Protein AF-0000000067430315 (afdb_homodimer)

Secondary structure (DSSP, 8-state):
--------HHHHHHHHHHHHHSS----------STHHHHHHHH------HHHHHHHHHHHHHHHHHHHHHHHHHHHHHHHHHHHHHHHHHHHHHHHHHHHHS--SS-SS-HHHHHHHHHHHHHHHTTGGGS---HHHHSS-----HHHHHHHHHHHHHHHHHHHHHHHHHHHTTS---STT-TTHHHHHHHHHHHHHHHHHHHHHHTT-SS-BTTTB---HHHHHHHHHHHHHHHHGGGSHHHHHHHT--PPPHHHHHHHHHHHHHHHHHHHHHHHHHHHHHS---/--------HHHHHHHHHHHHHSS----------STHHHHHHHH------HHHHHHHHHHHHHHHHHHHHHHHHHHHHHHHHHHHHHHHHHHHHHHHHHHHHS--SS-SS-HHHHHHHHHHHHHHHTTGGGS---HHHHSS-----HHHHHHHHHHHHHHHHHHHHHHHHHHHTTS---STT-TTHHHHHHHHHHHHHHHHHHHHHHTT-SS-BTTTB---HHHHHHHHHHHHHHHHGGGSHHHHHHHT--PPPHHHHHHHHHHHHHHHHHHHHHHHHHHHHHS---

Sequence (572 aa):
MVHYFRKGPHQKLQVMEGLRSGGGGGVVAFLGDGVNDALAIRVADVEISVDLGTEIAKEAANVILLEKNLDVIAHRVLFINTIKYIKMATSSNFNNVFSVLAWLPYQPIQPLQLLFQNLLYDSSQATIPWDNVDPEYLAAPTTWNARSIARFMIFLGPTYSVFDICTFLINWYPFGIRDQHSTLVPLAQTNWFLEGAITQLFIIQLLQTGKIPIIQSRVSVSIVALTTLVSGIVFAIPYIPKLSAVLGMSRPKPEFYGFLAAMVMGYVILVHIVKVIYQHMFKEWLMVHYFRKGPHQKLQVMEGLRSGGGGGVVAFLGDGVNDALAIRVADVEISVDLGTEIAKEAANVILLEKNLDVIAHRVLFINTIKYIKMATSSNFNNVFSVLAWLPYQPIQPLQLLFQNLLYDSSQATIPWDNVDPEYLAAPTTWNARSIARFMIFLGPTYSVFDICTFLINWYPFGIRDQHSTLVPLAQTNWFLEGAITQLFIIQLLQTGKIPIIQSRVSVSIVALTTLVSGIVFAIPYIPKLSAVLGMSRPKPEFYGFLAAMVMGYVILVHIVKVIYQHMFKEWL

Organism: Laccaria bicolor (strain S238N-H82 / ATCC MYA-4686) (NCBI:txid486041)

Radius of gyration: 28.59 Å; Cα contacts (8 Å, |Δi|>4): 596; chains: 2; bounding box: 51×89×60 Å

Foldseek 3Di:
DQDADQDDLVVVVVVVVVVVPPPDPPPNLHPHDDPVNLVVLVPPPPPPDPVRVVVNVVVSVVNVVVVVVVVLLLVQLLVVLVLVLVLLLVLLVLLVVLQQPPDAQAGQADPVLVVVLSVLLCVLSVCRSVWGDDVVSSPDDDDDDPVVSVVSSVLCSNLLNVVSVVLVVCCCPVVNPRHHPDPCSQQSNLLSSLLSSLLSLVVSQCQRDLDGGPPPDDGDPSSVVSSVVSNVVSLCQCVPVVNVVVRSHHDHDPVSVVVSVVSSVVSSVSSVVSSVVCCVVPVDRD/DQDADQDDLVVVVVVVVVVVPPPDPPPNQHPHDDPVNLVVLVPPPPPQDPVRVVVNVVVSVVNVVSVVVVVLLLVQLLVVLVLVLVLLLVLLVLLVVLQQPPDAQAGQADPVLVVVLSVLLCQLSVCSSVWGDDVVSSPDDDDDDPVVSVVSSVLCSNLLNVVSVVLVVCCCPVVNPRHHPDPCSLQSNLLSSLLSSLLSLVVSQCQRDLDGGPPPDDDDPSSVVSSVVSNVVSLCQCVPVVNVVVRSHHDHDPVSVVVSVVSSVVSSVSSNVSSVVCCVVPVDRD

Structure (mmCIF, N/CA/C/O backbone):
data_AF-0000000067430315-model_v1
#
loop_
_entity.id
_entity.type
_entity.pdbx_description
1 polymer 'Ca-transporting ATPase, truncated'
#
loop_
_atom_site.group_PDB
_atom_site.id
_atom_site.type_symbol
_atom_site.label_atom_id
_atom_site.label_alt_id
_atom_site.label_comp_id
_atom_site.label_asym_id
_atom_site.label_entity_id
_atom_site.label_seq_id
_atom_site.pdbx_PDB_ins_code
_atom_site.Cartn_x
_atom_site.Cartn_y
_atom_site.Cartn_z
_atom_site.occupancy
_atom_site.B_iso_or_equiv
_atom_site.auth_seq_id
_atom_site.auth_comp_id
_atom_site.auth_asym_id
_atom_site.auth_atom_id
_atom_site.pdbx_PDB_model_num
ATOM 1 N N . MET A 1 1 ? 19.438 32.344 10.922 1 23.31 1 MET A N 1
ATOM 2 C CA . MET A 1 1 ? 19.844 31.328 11.898 1 23.31 1 MET A CA 1
ATOM 3 C C . MET A 1 1 ? 18.891 31.281 13.078 1 23.31 1 MET A C 1
ATOM 5 O O . MET A 1 1 ? 18.656 32.312 13.727 1 23.31 1 MET A O 1
ATOM 9 N N . VAL A 1 2 ? 17.797 30.547 12.914 1 27.72 2 VAL A N 1
ATOM 10 C CA . VAL A 1 2 ? 16.797 30.375 13.953 1 27.72 2 VAL A CA 1
ATOM 11 C C . VAL A 1 2 ? 17.406 29.641 15.148 1 27.72 2 VAL A C 1
ATOM 13 O O . VAL A 1 2 ? 18 28.562 14.984 1 27.72 2 VAL A O 1
ATOM 16 N N . HIS A 1 3 ? 17.938 30.406 16.109 1 27.55 3 HIS A N 1
ATOM 17 C CA . HIS A 1 3 ? 18.516 29.828 17.328 1 27.55 3 HIS A CA 1
ATOM 18 C C . HIS A 1 3 ? 17.422 29.391 18.297 1 27.55 3 HIS A C 1
ATOM 20 O O . HIS A 1 3 ? 16.469 30.109 18.531 1 27.55 3 HIS A O 1
ATOM 26 N N . TYR A 1 4 ? 17.203 28.109 18.312 1 32.38 4 TYR A N 1
ATOM 27 C CA . TYR A 1 4 ? 16.281 27.453 19.25 1 32.38 4 TYR A CA 1
ATOM 28 C C . TYR A 1 4 ? 16.797 27.516 20.672 1 32.38 4 TYR A C 1
ATOM 30 O O . TYR A 1 4 ? 17.906 27.047 20.953 1 32.38 4 TYR A O 1
ATOM 38 N N . PHE A 1 5 ? 16.703 28.734 21.312 1 29.69 5 PHE A N 1
ATOM 39 C CA . PHE A 1 5 ? 17.156 28.75 22.703 1 29.69 5 PHE A CA 1
ATOM 40 C C . PHE A 1 5 ? 16.031 28.359 23.656 1 29.69 5 PHE A C 1
ATOM 42 O O . PHE A 1 5 ? 14.906 28.844 23.516 1 29.69 5 PHE A O 1
ATOM 49 N N . ARG A 1 6 ? 16.047 27.25 24.203 1 36.72 6 ARG A N 1
ATOM 50 C CA . ARG A 1 6 ? 15.188 26.797 25.297 1 36.72 6 ARG A CA 1
ATOM 51 C C . ARG A 1 6 ? 15.414 27.625 26.547 1 36.72 6 ARG A C 1
ATOM 53 O O . ARG A 1 6 ? 16.125 27.188 27.469 1 36.72 6 ARG A O 1
ATOM 60 N N . LYS A 1 7 ? 15.828 28.984 26.484 1 38.75 7 LYS A N 1
ATOM 61 C CA . LYS A 1 7 ? 16.172 29.578 27.766 1 38.75 7 LYS A CA 1
ATOM 62 C C . LYS A 1 7 ? 14.93 30.047 28.5 1 38.75 7 LYS A C 1
ATOM 64 O O . LYS A 1 7 ? 13.852 30.172 27.906 1 38.75 7 LYS A O 1
ATOM 69 N N . GLY A 1 8 ? 14.953 30.125 29.938 1 35.97 8 GLY A N 1
ATOM 70 C CA . GLY A 1 8 ? 13.953 30.688 30.844 1 35.97 8 GLY A CA 1
ATOM 71 C C . GLY A 1 8 ? 13.438 32.031 30.391 1 35.97 8 GLY A C 1
ATOM 72 O O . GLY A 1 8 ? 14.016 32.688 29.516 1 35.97 8 GLY A O 1
ATOM 73 N N . PRO A 1 9 ? 12.219 32.438 30.844 1 38.19 9 PRO A N 1
ATOM 74 C CA . PRO A 1 9 ? 11.586 33.656 30.359 1 38.19 9 PRO A CA 1
ATOM 75 C C . PRO A 1 9 ? 12.531 34.875 30.391 1 38.19 9 PRO A C 1
ATOM 77 O O . PRO A 1 9 ? 12.531 35.688 29.469 1 38.19 9 PRO A O 1
ATOM 80 N N . HIS A 1 10 ? 13.219 35.094 31.5 1 37.84 10 HIS A N 1
ATOM 81 C CA . HIS A 1 10 ? 14.078 36.25 31.672 1 37.84 10 HIS A CA 1
ATOM 82 C C . HIS A 1 10 ? 15.227 36.25 30.672 1 37.84 10 HIS A C 1
ATOM 84 O O . HIS A 1 10 ? 15.586 37.281 30.109 1 37.84 10 HIS A O 1
ATOM 90 N N . GLN A 1 11 ? 15.773 35.125 30.547 1 39.59 11 GLN A N 1
ATOM 91 C CA . GLN A 1 11 ? 16.938 35.062 29.672 1 39.59 11 GLN A CA 1
ATOM 92 C C . GLN A 1 11 ? 16.531 35.219 28.219 1 39.59 11 GLN A C 1
ATOM 94 O O . GLN A 1 11 ? 17.297 35.75 27.406 1 39.59 11 GLN A O 1
ATOM 99 N N . LYS A 1 12 ? 15.273 34.844 27.922 1 40.22 12 LYS A N 1
ATOM 100 C CA . LYS A 1 12 ? 14.758 35.031 26.578 1 40.22 12 LYS A CA 1
ATOM 101 C C . LYS A 1 12 ? 14.633 36.5 26.234 1 40.22 12 LYS A C 1
ATOM 103 O O . LYS A 1 12 ? 14.977 36.938 25.125 1 40.22 12 LYS A O 1
ATOM 108 N N . LEU A 1 13 ? 14.219 37.281 27.281 1 38.78 13 LEU A N 1
ATOM 109 C CA . LEU A 1 13 ? 14.102 38.75 27.078 1 38.78 13 LEU A CA 1
ATOM 110 C C . LEU A 1 13 ? 15.469 39.375 26.875 1 38.78 13 LEU A C 1
ATOM 112 O O . LEU A 1 13 ? 15.633 40.25 26.031 1 38.78 13 LEU A O 1
ATOM 116 N N . GLN A 1 14 ? 16.453 38.906 27.656 1 39.5 14 GLN A N 1
ATOM 117 C CA . GLN A 1 14 ? 17.797 39.5 27.516 1 39.5 14 GLN A CA 1
ATOM 118 C C . GLN A 1 14 ? 18.391 39.188 26.141 1 39.5 14 GLN A C 1
ATOM 120 O O . GLN A 1 14 ? 19.047 40.031 25.547 1 39.5 14 GLN A O 1
ATOM 125 N N . VAL A 1 15 ? 18.109 37.969 25.703 1 40.41 15 VAL A N 1
ATOM 126 C CA . VAL A 1 15 ? 18.656 37.625 24.406 1 40.41 15 VAL A CA 1
ATOM 127 C C . VAL A 1 15 ? 17.906 38.375 23.312 1 40.41 15 VAL A C 1
ATOM 129 O O . VAL A 1 15 ? 18.516 38.844 22.328 1 40.41 15 VAL A O 1
ATOM 132 N N . MET A 1 16 ? 16.578 38.562 23.594 1 37.69 16 MET A N 1
ATOM 133 C CA . MET A 1 16 ? 15.828 39.344 22.609 1 37.69 16 MET A CA 1
ATOM 134 C C . MET A 1 16 ? 16.297 40.781 22.625 1 37.69 16 MET A C 1
ATOM 136 O O . MET A 1 16 ? 16.391 41.438 21.562 1 37.69 16 MET A O 1
ATOM 140 N N . GLU A 1 17 ? 16.484 41.25 23.797 1 38.59 17 GLU A N 1
ATOM 141 C CA . GLU A 1 17 ? 16.984 42.625 23.875 1 38.59 17 GLU A CA 1
ATOM 142 C C . GLU A 1 17 ? 18.375 42.75 23.25 1 38.59 17 GLU A C 1
ATOM 144 O O . GLU A 1 17 ? 18.688 43.719 22.609 1 38.59 17 GLU A O 1
ATOM 149 N N . GLY A 1 18 ? 19.172 41.75 23.562 1 38.91 18 GLY A N 1
ATOM 150 C CA . GLY A 1 18 ? 20.5 41.781 22.953 1 38.91 18 GLY A CA 1
ATOM 151 C C . GLY A 1 18 ? 20.469 41.656 21.438 1 38.91 18 GLY A C 1
ATOM 152 O O . GLY A 1 18 ? 21.266 42.281 20.75 1 38.91 18 GLY A O 1
ATOM 153 N N . LEU A 1 19 ? 19.609 40.719 20.969 1 35.88 19 LEU A N 1
ATOM 154 C CA . LEU A 1 19 ? 19.578 40.562 19.516 1 35.88 19 LEU A CA 1
ATOM 155 C C . LEU A 1 19 ? 18.906 41.781 18.875 1 35.88 19 LEU A C 1
ATOM 157 O O . LEU A 1 19 ? 19.234 42.125 17.734 1 35.88 19 LEU A O 1
ATOM 161 N N . ARG A 1 20 ? 17.859 42.281 19.531 1 35.47 20 ARG A N 1
ATOM 162 C CA . ARG A 1 20 ? 17.297 43.531 18.984 1 35.47 20 ARG A CA 1
ATOM 163 C C . ARG A 1 20 ? 18.328 44.625 18.953 1 35.47 20 ARG A C 1
ATOM 165 O O . ARG A 1 20 ? 18.312 45.469 18.047 1 35.47 20 ARG A O 1
ATOM 172 N N . SER A 1 21 ? 19.109 44.719 20.016 1 36.12 21 SER A N 1
ATOM 173 C CA . SER A 1 21 ? 20.094 45.781 19.953 1 36.12 21 SER A CA 1
ATOM 174 C C . SER A 1 21 ? 21.109 45.531 18.844 1 36.12 21 SER A C 1
ATOM 176 O O . SER A 1 21 ? 21.812 46.438 18.422 1 36.12 21 SER A O 1
ATOM 178 N N . GLY A 1 22 ? 21.547 44.25 18.609 1 33.81 22 GLY A N 1
ATOM 179 C CA . GLY A 1 22 ? 22.484 44.125 17.516 1 33.81 22 GLY A CA 1
ATOM 180 C C . GLY A 1 22 ? 21.828 44.25 16.156 1 33.81 22 GLY A C 1
ATOM 181 O O . GLY A 1 22 ? 20.641 43.969 16 1 33.81 22 GLY A O 1
ATOM 182 N N . GLY A 1 23 ? 22.141 45.281 15.227 1 32.44 23 GLY A N 1
ATOM 183 C CA . GLY A 1 23 ? 21.75 45.75 13.914 1 32.44 23 GLY A CA 1
ATOM 184 C C . GLY A 1 23 ? 21.234 44.656 13.016 1 32.44 23 GLY A C 1
ATOM 185 O O . GLY A 1 23 ? 20.891 44.906 11.859 1 32.44 23 GLY A O 1
ATOM 186 N N . GLY A 1 24 ? 21.766 43.375 13.125 1 31.42 24 GLY A N 1
ATOM 187 C CA . GLY A 1 24 ? 21.469 42.469 12.047 1 31.42 24 GLY A CA 1
ATOM 188 C C . GLY A 1 24 ? 20.062 41.875 12.125 1 31.42 24 GLY A C 1
ATOM 189 O O . GLY A 1 24 ? 19.516 41.719 13.219 1 31.42 24 GLY A O 1
ATOM 190 N N . GLY A 1 25 ? 19 42.312 11.336 1 31.09 25 GLY A N 1
ATOM 191 C CA . GLY A 1 25 ? 17.609 41.969 11.07 1 31.09 25 GLY A CA 1
ATOM 192 C C . GLY A 1 25 ? 17.297 40.5 11.219 1 31.09 25 GLY A C 1
ATOM 193 O O . GLY A 1 25 ? 16.422 39.969 10.539 1 31.09 25 GLY A O 1
ATOM 194 N N . GLY A 1 26 ? 18.219 39.719 11.805 1 29.25 26 GLY A N 1
ATOM 195 C CA . GLY A 1 26 ? 17.875 38.312 11.844 1 29.25 26 GLY A CA 1
ATOM 196 C C . GLY A 1 26 ? 16.734 38 12.781 1 29.25 26 GLY A C 1
ATOM 197 O O . GLY A 1 26 ? 16.594 38.625 13.836 1 29.25 26 GLY A O 1
ATOM 198 N N . VAL A 1 27 ? 15.477 37.875 12.289 1 30.17 27 VAL A N 1
ATOM 199 C CA . VAL A 1 27 ? 14.273 37.5 13.023 1 30.17 27 VAL A CA 1
ATOM 200 C C . VAL A 1 27 ? 14.516 36.188 13.781 1 30.17 27 VAL A C 1
ATOM 202 O O . VAL A 1 27 ? 14.969 35.188 13.195 1 30.17 27 VAL A O 1
ATOM 205 N N . VAL A 1 28 ? 15.031 36.281 14.977 1 29.61 28 VAL A N 1
ATOM 206 C CA . VAL A 1 28 ? 15.211 35.094 15.844 1 29.61 28 VAL A CA 1
ATOM 207 C C . VAL A 1 28 ? 13.844 34.594 16.297 1 29.61 28 VAL A C 1
ATOM 209 O O . VAL A 1 28 ? 13.047 35.344 16.859 1 29.61 28 VAL A O 1
ATOM 212 N N . ALA A 1 29 ? 13.188 33.75 15.508 1 29.66 29 ALA A N 1
ATOM 213 C CA . ALA A 1 29 ? 11.93 33.125 15.906 1 29.66 29 ALA A CA 1
ATOM 214 C C . ALA A 1 29 ? 12.133 32.188 17.078 1 29.66 29 ALA A C 1
ATOM 216 O O . ALA A 1 29 ? 13.055 31.359 17.078 1 29.66 29 ALA A O 1
ATOM 217 N N . PHE A 1 30 ? 12.086 32.656 18.281 1 27.81 30 PHE A N 1
ATOM 218 C CA . PHE A 1 30 ? 12.094 31.812 19.469 1 27.81 30 PHE A CA 1
ATOM 219 C C . PHE A 1 30 ? 10.789 31.031 19.594 1 27.81 30 PHE A C 1
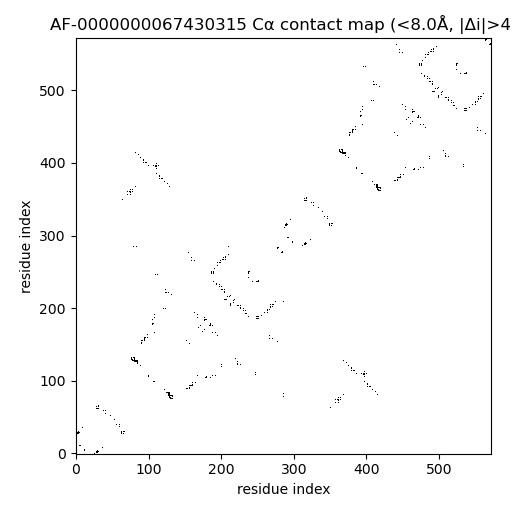ATOM 221 O O . PHE A 1 30 ? 9.703 31.594 19.469 1 27.81 30 PHE A O 1
ATOM 228 N N . LEU A 1 31 ? 10.766 29.875 19.109 1 30.19 31 LEU A N 1
ATOM 229 C CA . LEU A 1 31 ? 9.633 28.984 19.328 1 30.19 31 LEU A CA 1
ATOM 230 C C . LEU A 1 31 ? 9.578 28.516 20.766 1 30.19 31 LEU A C 1
ATOM 232 O O . LEU A 1 31 ? 10.438 27.75 21.203 1 30.19 31 LEU A O 1
ATOM 236 N N . GLY A 1 32 ? 9.461 29.484 21.766 1 28.77 32 GLY A N 1
ATOM 237 C CA . GLY A 1 32 ? 9.234 29.031 23.125 1 28.77 32 GLY A CA 1
ATOM 238 C C . GLY A 1 32 ? 8.031 28.094 23.25 1 28.77 32 GLY A C 1
ATOM 239 O O . GLY A 1 32 ? 7.234 27.984 22.312 1 28.77 32 GLY A O 1
ATOM 240 N N . ASP A 1 33 ? 8.039 27.266 24.297 1 30.52 33 ASP A N 1
ATOM 241 C CA . ASP A 1 33 ? 6.945 26.359 24.641 1 30.52 33 ASP A CA 1
ATOM 242 C C . ASP A 1 33 ? 5.594 27.062 24.531 1 30.52 33 ASP A C 1
ATOM 244 O O . ASP A 1 33 ? 5.535 28.281 24.406 1 30.52 33 ASP A O 1
ATOM 248 N N . GLY A 1 34 ? 4.512 26.469 25.109 1 26.88 34 GLY A N 1
ATOM 249 C CA . GLY A 1 34 ? 3.066 26.641 25.109 1 26.88 34 GLY A CA 1
ATOM 250 C C . GLY A 1 34 ? 2.635 28.062 25.391 1 26.88 34 GLY A C 1
ATOM 251 O O . GLY A 1 34 ? 3.475 28.953 25.578 1 26.88 34 GLY A O 1
ATOM 252 N N . VAL A 1 35 ? 1.316 28.297 25.594 1 31.64 35 VAL A N 1
ATOM 253 C CA . VAL A 1 35 ? 0.337 29.297 26.016 1 31.64 35 VAL A CA 1
ATOM 254 C C . VAL A 1 35 ? 0.89 30.109 27.172 1 31.64 35 VAL A C 1
ATOM 256 O O . VAL A 1 35 ? 0.49 31.25 27.375 1 31.64 35 VAL A O 1
ATOM 259 N N . ASN A 1 36 ? 1.741 29.453 27.938 1 30.14 36 ASN A N 1
ATOM 260 C CA . ASN A 1 36 ? 2.062 30.094 29.219 1 30.14 36 ASN A CA 1
ATOM 261 C C . ASN A 1 36 ? 2.936 31.328 29.016 1 30.14 36 ASN A C 1
ATOM 263 O O . ASN A 1 36 ? 2.934 32.25 29.844 1 30.14 36 ASN A O 1
ATOM 267 N N . ASP A 1 37 ? 3.672 31.25 27.984 1 31.33 37 ASP A N 1
ATOM 268 C CA . ASP A 1 37 ? 4.582 32.406 27.938 1 31.33 37 ASP A CA 1
ATOM 269 C C . ASP A 1 37 ? 3.863 33.656 27.469 1 31.33 37 ASP A C 1
ATOM 271 O O . ASP A 1 37 ? 4.18 34.75 27.922 1 31.33 37 ASP A O 1
ATOM 275 N N . ALA A 1 38 ? 2.924 33.469 26.562 1 32.38 38 ALA A N 1
ATOM 276 C CA . ALA A 1 38 ? 2.191 34.656 26.156 1 32.38 38 ALA A CA 1
ATOM 277 C C . ALA A 1 38 ? 1.343 35.219 27.297 1 32.38 38 ALA A C 1
ATOM 279 O O . ALA A 1 38 ? 1.209 36.438 27.453 1 32.38 38 ALA A O 1
ATOM 280 N N . LEU A 1 39 ? 0.694 34.219 28.078 1 31.09 39 LEU A N 1
ATOM 281 C CA . LEU A 1 39 ? -0.048 34.688 29.25 1 31.09 39 LEU A CA 1
ATOM 282 C C . LEU A 1 39 ? 0.887 35.344 30.266 1 31.09 39 LEU A C 1
ATOM 284 O O . LEU A 1 39 ? 0.485 36.25 31 1 31.09 39 LEU A O 1
ATOM 288 N N . ALA A 1 40 ? 2.084 34.781 30.312 1 30.98 40 ALA A N 1
ATOM 289 C CA . ALA A 1 40 ? 2.998 35.406 31.266 1 30.98 40 ALA A CA 1
ATOM 290 C C . ALA A 1 40 ? 3.23 36.875 30.938 1 30.98 40 ALA A C 1
ATOM 292 O O . ALA A 1 40 ? 3.467 37.688 31.828 1 30.98 40 ALA A O 1
ATOM 293 N N . ILE A 1 41 ? 3.119 37.156 29.672 1 31.69 41 ILE A N 1
ATOM 294 C CA . ILE A 1 41 ? 3.271 38.562 29.359 1 31.69 41 ILE A CA 1
ATOM 295 C C . ILE A 1 41 ? 2.002 39.344 29.766 1 31.69 41 ILE A C 1
ATOM 297 O O . ILE A 1 41 ? 2.029 40.562 29.953 1 31.69 41 ILE A O 1
ATOM 301 N N . ARG A 1 42 ? 0.827 38.562 29.844 1 30.67 42 ARG A N 1
ATOM 302 C CA . ARG A 1 42 ? -0.336 39.312 30.297 1 30.67 42 ARG A CA 1
ATOM 303 C C . ARG A 1 42 ? -0.066 39.969 31.656 1 30.67 42 ARG A C 1
ATOM 305 O O . ARG A 1 42 ? -0.451 41.125 31.875 1 30.67 42 ARG A O 1
ATOM 312 N N . VAL A 1 43 ? 0.051 39.031 32.719 1 30.3 43 VAL A N 1
ATOM 313 C CA . VAL A 1 43 ? -0.158 39.5 34.062 1 30.3 43 VAL A CA 1
ATOM 314 C C . VAL A 1 43 ? 0.989 40.406 34.5 1 30.3 43 VAL A C 1
ATOM 316 O O . VAL A 1 43 ? 1.026 40.875 35.625 1 30.3 43 VAL A O 1
ATOM 319 N N . ALA A 1 44 ? 2.135 40.375 33.938 1 27.7 44 ALA A N 1
ATOM 320 C CA . ALA A 1 44 ? 2.969 41.344 34.688 1 27.7 44 ALA A CA 1
ATOM 321 C C . ALA A 1 44 ? 2.34 42.719 34.688 1 27.7 44 ALA A C 1
ATOM 323 O O . ALA A 1 44 ? 1.943 43.25 33.656 1 27.7 44 ALA A O 1
ATOM 324 N N . ASP A 1 45 ? 1.501 43.094 35.688 1 29.88 45 ASP A N 1
ATOM 325 C CA . ASP A 1 45 ? 1.062 44.375 36.219 1 29.88 45 ASP A CA 1
ATOM 326 C C . ASP A 1 45 ? 2.07 45.469 35.875 1 29.88 45 ASP A C 1
ATOM 328 O O . ASP A 1 45 ? 2.119 46.5 36.562 1 29.88 45 ASP A O 1
ATOM 332 N N . VAL A 1 46 ? 3.219 45.25 35.25 1 29.09 46 VAL A N 1
ATOM 333 C CA . VAL A 1 46 ? 4.094 46.438 35.156 1 29.09 46 VAL A CA 1
ATOM 334 C C . VAL A 1 46 ? 3.312 47.625 34.656 1 29.09 46 VAL A C 1
ATOM 336 O O . VAL A 1 46 ? 2.484 47.5 33.75 1 29.09 46 VAL A O 1
ATOM 339 N N . GLU A 1 47 ? 3.018 48.594 35.531 1 28.94 47 GLU A N 1
ATOM 340 C CA . GLU A 1 47 ? 2.771 50 35.125 1 28.94 47 GLU A CA 1
ATOM 341 C C . GLU A 1 47 ? 3.396 50.312 33.781 1 28.94 47 GLU A C 1
ATOM 343 O O . GLU A 1 47 ? 4.543 50.75 33.688 1 28.94 47 GLU A O 1
ATOM 348 N N . ILE A 1 48 ? 3.363 49.344 32.875 1 32.94 48 ILE A N 1
ATOM 349 C CA . ILE A 1 48 ? 4.004 49.562 31.594 1 32.94 48 ILE A CA 1
ATOM 350 C C . ILE A 1 48 ? 3.369 50.75 30.891 1 32.94 48 ILE A C 1
ATOM 352 O O . ILE A 1 48 ? 2.143 50.875 30.828 1 32.94 48 ILE A O 1
ATOM 356 N N . SER A 1 49 ? 4.113 51.75 30.953 1 36.62 49 SER A N 1
ATOM 357 C CA . SER A 1 49 ? 3.73 52.906 30.141 1 36.62 49 SER A CA 1
ATOM 358 C C . SER A 1 49 ? 3.119 52.469 28.812 1 36.62 49 SER A C 1
ATOM 360 O O . SER A 1 49 ? 3.35 51.344 28.359 1 36.62 49 SER A O 1
ATOM 362 N N . VAL A 1 50 ? 2.068 53.031 28.469 1 40.16 50 VAL A N 1
ATOM 363 C CA . VAL A 1 50 ? 1.32 52.875 27.234 1 40.16 50 VAL A CA 1
ATOM 364 C C . VAL A 1 50 ? 2.264 52.406 26.125 1 40.16 50 VAL A C 1
ATOM 366 O O . VAL A 1 50 ? 1.934 51.531 25.344 1 40.16 50 VAL A O 1
ATOM 369 N N . ASP A 1 51 ? 3.461 52.969 26.219 1 43.91 51 ASP A N 1
ATOM 370 C CA . ASP A 1 51 ? 4.406 52.688 25.141 1 43.91 51 ASP A CA 1
ATOM 371 C C . ASP A 1 51 ? 4.949 51.25 25.266 1 43.91 51 ASP A C 1
ATOM 373 O O . ASP A 1 51 ? 5.07 50.531 24.266 1 43.91 51 ASP A O 1
ATOM 377 N N . LEU A 1 52 ? 5.223 50.906 26.469 1 47.31 52 LEU A N 1
ATOM 378 C CA . LEU A 1 52 ? 5.797 49.594 26.672 1 47.31 52 LEU A CA 1
ATOM 379 C C . LEU A 1 52 ? 4.746 48.5 26.469 1 47.31 52 LEU A C 1
ATOM 381 O O . LEU A 1 52 ? 5.059 47.438 25.953 1 47.31 52 LEU A O 1
ATOM 385 N N . GLY A 1 53 ? 3.619 48.812 26.875 1 48.22 53 GLY A N 1
ATOM 386 C CA . GLY A 1 53 ? 2.52 47.906 26.656 1 48.22 53 GLY A CA 1
ATOM 387 C C . GLY A 1 53 ? 2.291 47.594 25.188 1 48.22 53 GLY A C 1
ATOM 388 O O . GLY A 1 53 ? 2.082 46.438 24.812 1 48.22 53 GLY A O 1
ATOM 389 N N . THR A 1 54 ? 2.387 48.688 24.375 1 51.53 54 THR A N 1
ATOM 390 C CA . THR A 1 54 ? 2.221 48.531 22.922 1 51.53 54 THR A CA 1
ATOM 391 C C . THR A 1 54 ? 3.346 47.688 22.344 1 51.53 54 THR A C 1
ATOM 393 O O . THR A 1 54 ? 3.107 46.844 21.469 1 51.53 54 THR A O 1
ATOM 396 N N . GLU A 1 55 ? 4.539 47.875 22.828 1 50.81 55 GLU A N 1
ATOM 397 C CA . GLU A 1 55 ? 5.688 47.125 22.328 1 50.81 55 GLU A CA 1
ATOM 398 C C . GLU A 1 55 ? 5.594 45.625 22.719 1 50.81 55 GLU A C 1
ATOM 400 O O . GLU A 1 55 ? 5.914 44.75 21.922 1 50.81 55 GLU A O 1
ATOM 405 N N . ILE A 1 56 ? 5.18 45.438 23.891 1 52.09 56 ILE A N 1
ATOM 406 C CA . ILE A 1 56 ? 5.035 44.062 24.359 1 52.09 56 ILE A CA 1
ATOM 407 C C . ILE A 1 56 ? 3.924 43.344 23.578 1 52.09 56 ILE A C 1
ATOM 409 O O . ILE A 1 56 ? 4.062 42.188 23.203 1 52.09 56 ILE A O 1
ATOM 413 N N . ALA A 1 57 ? 2.904 44.031 23.375 1 53.41 57 ALA A N 1
ATOM 414 C CA . ALA A 1 57 ? 1.799 43.5 22.594 1 53.41 57 ALA A CA 1
ATOM 415 C C . ALA A 1 57 ? 2.24 43.188 21.172 1 53.41 57 ALA A C 1
ATOM 417 O O . ALA A 1 57 ? 1.858 42.156 20.609 1 53.41 57 ALA A O 1
ATOM 418 N N . LYS A 1 58 ? 2.963 44.062 20.672 1 53.5 58 LYS A N 1
ATOM 419 C CA . LYS A 1 58 ? 3.49 43.875 19.312 1 53.5 58 LYS A CA 1
ATOM 420 C C . LYS A 1 58 ? 4.402 42.656 19.266 1 53.5 58 LYS A C 1
ATOM 422 O O . LYS A 1 58 ? 4.336 41.844 18.328 1 53.5 58 LYS A O 1
ATOM 427 N N . GLU A 1 59 ? 5.203 42.5 20.25 1 52.28 59 GLU A N 1
ATOM 428 C CA . GLU A 1 59 ? 6.113 41.344 20.281 1 52.28 59 GLU A CA 1
ATOM 429 C C . GLU A 1 59 ? 5.348 40.031 20.484 1 52.28 59 GLU A C 1
ATOM 431 O O . GLU A 1 59 ? 5.688 39.031 19.875 1 52.28 59 GLU A O 1
ATOM 436 N N . ALA A 1 60 ? 4.438 40.156 21.375 1 52.72 60 ALA A N 1
ATOM 437 C CA . ALA A 1 60 ? 3.59 39 21.594 1 52.72 60 ALA A CA 1
ATOM 438 C C . ALA A 1 60 ? 2.861 38.594 20.297 1 52.72 60 ALA A C 1
ATOM 440 O O . ALA A 1 60 ? 2.76 37.438 19.969 1 52.72 60 ALA A O 1
ATOM 441 N N . ALA A 1 61 ? 2.367 39.594 19.594 1 55.56 61 ALA A N 1
ATOM 442 C CA . ALA A 1 61 ? 1.689 39.375 18.312 1 55.56 61 ALA A CA 1
ATOM 443 C C . ALA A 1 61 ? 2.631 38.75 17.297 1 55.56 61 ALA A C 1
ATOM 445 O O . ALA A 1 61 ? 2.232 37.844 16.547 1 55.56 61 ALA A O 1
ATOM 446 N N . ASN A 1 62 ? 3.855 39.156 17.297 1 52.47 62 ASN A N 1
ATOM 447 C CA . ASN A 1 62 ? 4.844 38.625 16.375 1 52.47 62 ASN A CA 1
ATOM 448 C C . ASN A 1 62 ? 5.152 37.156 16.672 1 52.47 62 ASN A C 1
ATOM 450 O O . ASN A 1 62 ? 5.324 36.375 15.75 1 52.47 62 ASN A O 1
ATOM 454 N N . VAL A 1 63 ? 5.27 36.875 17.938 1 52.38 63 VAL A N 1
ATOM 455 C CA . VAL A 1 63 ? 5.543 35.5 18.328 1 52.38 63 VAL A CA 1
ATOM 456 C C . VAL A 1 63 ? 4.375 34.625 17.906 1 52.38 63 VAL A C 1
ATOM 458 O O . VAL A 1 63 ? 4.586 33.5 17.391 1 52.38 63 VAL A O 1
ATOM 461 N N . ILE A 1 64 ? 3.238 35.094 18.172 1 54.5 64 ILE A N 1
ATOM 462 C CA . ILE A 1 64 ? 2.035 34.344 17.828 1 54.5 64 ILE A CA 1
ATOM 463 C C . ILE A 1 64 ? 1.976 34.156 16.312 1 54.5 64 ILE A C 1
ATOM 465 O O . ILE A 1 64 ? 1.642 33.062 15.844 1 54.5 64 ILE A O 1
ATOM 469 N N . LEU A 1 65 ? 2.342 35.156 15.617 1 52.81 65 LEU A N 1
ATOM 470 C CA . LEU A 1 65 ? 2.346 35.062 14.164 1 52.81 65 LEU A CA 1
ATOM 471 C C . LEU A 1 65 ? 3.377 34.062 13.68 1 52.81 65 LEU A C 1
ATOM 473 O O . LEU A 1 65 ? 3.131 33.312 12.727 1 52.81 65 LEU A O 1
ATOM 477 N N . LEU A 1 66 ? 4.465 34.031 14.391 1 50.31 66 LEU A N 1
ATOM 478 C CA . LEU A 1 66 ? 5.52 33.094 14.039 1 50.31 66 LEU A CA 1
ATOM 479 C C . LEU A 1 66 ? 5.066 31.656 14.297 1 50.31 66 LEU A C 1
ATOM 481 O O . LEU A 1 66 ? 5.324 30.766 13.477 1 50.31 66 LEU A O 1
ATOM 485 N N . GLU A 1 67 ? 4.539 31.562 15.461 1 57.38 67 GLU A N 1
ATOM 486 C CA . GLU A 1 67 ? 4.043 30.219 15.781 1 57.38 67 GLU A CA 1
ATOM 487 C C . GLU A 1 67 ? 2.986 29.766 14.773 1 57.38 67 GLU A C 1
ATOM 489 O O . GLU A 1 67 ? 2.953 28.594 14.383 1 57.38 67 GLU A O 1
ATOM 494 N N . LYS A 1 68 ? 2.184 30.703 14.422 1 59.59 68 LYS A N 1
ATOM 495 C CA . LYS A 1 68 ? 1.186 30.406 13.406 1 59.59 68 LYS A CA 1
ATOM 496 C C . LYS A 1 68 ? 1.846 29.953 12.102 1 59.59 68 LYS A C 1
ATOM 498 O O . LYS A 1 68 ? 1.42 28.969 11.492 1 59.59 68 LYS A O 1
ATOM 503 N N . ASN A 1 69 ? 2.838 30.719 11.805 1 61.59 69 ASN A N 1
ATOM 504 C CA . ASN A 1 69 ? 3.535 30.406 10.562 1 61.59 69 ASN A CA 1
ATOM 505 C C . ASN A 1 69 ? 4.191 29.016 10.625 1 61.59 69 ASN A C 1
ATOM 507 O O . ASN A 1 69 ? 4.176 28.281 9.641 1 61.59 69 ASN A O 1
ATOM 511 N N . LEU A 1 70 ? 4.633 28.656 11.836 1 62.94 70 LEU A N 1
ATOM 512 C CA . LEU A 1 70 ? 5.293 27.359 11.984 1 62.94 70 LEU A CA 1
ATOM 513 C C . LEU A 1 70 ? 4.289 26.219 11.875 1 62.94 70 LEU A C 1
ATOM 515 O O . LEU A 1 70 ? 4.594 25.172 11.289 1 62.94 70 LEU A O 1
ATOM 519 N N . ASP A 1 71 ? 3.18 26.484 12.398 1 68.69 71 ASP A N 1
ATOM 520 C CA . ASP A 1 71 ? 2.146 25.453 12.359 1 68.69 71 ASP A CA 1
ATOM 521 C C . ASP A 1 71 ? 1.63 25.25 10.93 1 68.69 71 ASP A C 1
ATOM 523 O O . ASP A 1 71 ? 1.349 24.125 10.523 1 68.69 71 ASP A O 1
ATOM 527 N N . VAL A 1 72 ? 1.612 26.375 10.258 1 71.62 72 VAL A N 1
ATOM 528 C CA . VAL A 1 72 ? 1.163 26.312 8.867 1 71.62 72 VAL A CA 1
ATOM 529 C C . VAL A 1 72 ? 2.197 25.562 8.023 1 71.62 72 VAL A C 1
ATOM 531 O O . VAL A 1 72 ? 1.843 24.734 7.184 1 71.62 72 VAL A O 1
ATOM 534 N N . ILE A 1 73 ? 3.396 25.859 8.352 1 74.81 73 ILE A N 1
ATOM 535 C CA . ILE A 1 73 ? 4.473 25.219 7.605 1 74.81 73 ILE A CA 1
ATOM 536 C C . ILE A 1 73 ? 4.496 23.719 7.922 1 74.81 73 ILE A C 1
ATOM 538 O O . ILE A 1 73 ? 4.652 22.891 7.023 1 74.81 73 ILE A O 1
ATOM 542 N N . ALA A 1 74 ? 4.309 23.391 9.188 1 76.69 74 ALA A N 1
ATOM 543 C CA . ALA A 1 74 ? 4.293 21.984 9.594 1 76.69 74 ALA A CA 1
ATOM 544 C C . ALA A 1 74 ? 3.152 21.234 8.906 1 76.69 74 ALA A C 1
ATOM 546 O O . ALA A 1 74 ? 3.318 20.094 8.5 1 76.69 74 ALA A O 1
ATOM 547 N N . HIS A 1 75 ? 2.084 21.891 8.836 1 79 75 HIS A N 1
ATOM 548 C CA . HIS A 1 75 ? 0.934 21.297 8.164 1 79 75 HIS A CA 1
ATOM 549 C C . HIS A 1 75 ? 1.223 21.062 6.684 1 79 75 HIS A C 1
ATOM 551 O O . HIS A 1 75 ? 0.907 20 6.148 1 79 75 HIS A O 1
ATOM 557 N N . ARG A 1 76 ? 1.835 22.047 6.098 1 79.25 76 ARG A N 1
ATOM 558 C CA . ARG A 1 76 ? 2.121 21.953 4.672 1 79.25 76 ARG A CA 1
ATOM 559 C C . ARG A 1 76 ? 3.15 20.859 4.391 1 79.25 76 ARG A C 1
ATOM 561 O O . ARG A 1 76 ? 3.031 20.125 3.414 1 79.25 76 ARG A O 1
ATOM 568 N N . VAL A 1 77 ? 4.094 20.797 5.25 1 81.94 77 VAL A N 1
ATOM 569 C CA . VAL A 1 77 ? 5.129 19.781 5.102 1 81.94 77 VAL A CA 1
ATOM 570 C C . VAL A 1 77 ? 4.508 18.391 5.207 1 81.94 77 VAL A C 1
ATOM 572 O O . VAL A 1 77 ? 4.746 17.531 4.359 1 81.94 77 VAL A O 1
ATOM 575 N N . LEU A 1 78 ? 3.68 18.25 6.176 1 84.06 78 LEU A N 1
ATOM 576 C CA . LEU A 1 78 ? 3.02 16.969 6.375 1 84.06 78 LEU A CA 1
ATOM 577 C C . LEU A 1 78 ? 2.062 16.656 5.227 1 84.06 78 LEU A C 1
ATOM 579 O O . LEU A 1 78 ? 1.981 15.523 4.766 1 84.06 78 LEU A O 1
ATOM 583 N N . PHE A 1 79 ? 1.497 17.688 4.836 1 84.81 79 PHE A N 1
ATOM 584 C CA . PHE A 1 79 ? 0.53 17.516 3.758 1 84.81 79 PHE A CA 1
ATOM 585 C C . PHE A 1 79 ? 1.22 17.078 2.475 1 84.81 79 PHE A C 1
ATOM 587 O O . PHE A 1 79 ? 0.824 16.078 1.862 1 84.81 79 PHE A O 1
ATOM 594 N N . ILE A 1 80 ? 2.223 17.703 2.1 1 83.19 80 ILE A N 1
ATOM 595 C CA . ILE A 1 80 ? 2.947 17.422 0.867 1 83.19 80 ILE A CA 1
ATOM 596 C C . ILE A 1 80 ? 3.562 16.031 0.94 1 83.19 80 ILE A C 1
ATOM 598 O O . ILE A 1 80 ? 3.473 15.25 -0.015 1 83.19 80 ILE A O 1
ATOM 602 N N . ASN A 1 81 ? 4.066 15.719 2.076 1 85.62 81 ASN A N 1
ATOM 603 C CA . ASN A 1 81 ? 4.699 14.414 2.248 1 85.62 81 ASN A CA 1
ATOM 604 C C . ASN A 1 81 ? 3.67 13.281 2.252 1 85.62 81 ASN A C 1
ATOM 606 O O . ASN A 1 81 ? 3.959 12.172 1.807 1 85.62 81 ASN A O 1
ATOM 610 N N . THR A 1 82 ? 2.521 13.57 2.734 1 87.44 82 THR A N 1
ATOM 611 C CA . THR A 1 82 ? 1.448 12.586 2.705 1 87.44 82 THR A CA 1
ATOM 612 C C . THR A 1 82 ? 1.003 12.312 1.271 1 87.44 82 THR A C 1
ATOM 614 O O . THR A 1 82 ? 0.789 11.156 0.89 1 87.44 82 THR A O 1
ATOM 617 N N . ILE A 1 83 ? 0.959 13.328 0.528 1 85.69 83 ILE A N 1
ATOM 618 C CA . ILE A 1 83 ? 0.593 13.172 -0.876 1 85.69 83 ILE A CA 1
ATOM 619 C C . ILE A 1 83 ? 1.661 12.359 -1.602 1 85.69 83 ILE A C 1
ATOM 621 O O . ILE A 1 83 ? 1.341 11.461 -2.391 1 85.69 83 ILE A O 1
ATOM 625 N N . LYS A 1 84 ? 2.869 12.68 -1.285 1 84.5 84 LYS A N 1
ATOM 626 C CA . LYS A 1 84 ? 3.979 11.922 -1.855 1 84.5 84 LYS A CA 1
ATOM 627 C C . LYS A 1 84 ? 3.863 10.438 -1.516 1 84.5 84 LYS A C 1
ATOM 629 O O . LYS A 1 84 ? 4.066 9.586 -2.379 1 84.5 84 LYS A O 1
ATOM 634 N N . TYR A 1 85 ? 3.547 10.234 -0.339 1 87.25 85 TYR A N 1
ATOM 635 C CA . TYR A 1 85 ? 3.396 8.859 0.127 1 87.25 85 TYR A CA 1
ATOM 636 C C . TYR A 1 85 ? 2.285 8.148 -0.631 1 87.25 85 TYR A C 1
ATOM 638 O O . TYR A 1 85 ? 2.473 7.027 -1.111 1 87.25 85 TYR A O 1
ATOM 646 N N . ILE A 1 86 ? 1.182 8.758 -0.743 1 87.31 86 ILE A N 1
ATOM 647 C CA . ILE A 1 86 ? 0.023 8.164 -1.4 1 87.31 86 ILE A CA 1
ATOM 648 C C . ILE A 1 86 ? 0.331 7.934 -2.879 1 87.31 86 ILE A C 1
ATOM 650 O O . ILE A 1 86 ? 0.033 6.867 -3.422 1 87.31 86 ILE A O 1
ATOM 654 N N . LYS A 1 87 ? 0.916 8.891 -3.486 1 83.94 87 LYS A N 1
ATOM 655 C CA . LYS A 1 87 ? 1.283 8.766 -4.895 1 83.94 87 LYS A CA 1
ATOM 656 C C . LYS A 1 87 ? 2.236 7.598 -5.117 1 83.94 87 LYS A C 1
ATOM 658 O O . LYS A 1 87 ? 2.07 6.824 -6.062 1 83.94 87 LYS A O 1
ATOM 663 N N . MET A 1 88 ? 3.133 7.488 -4.266 1 84.25 88 MET A N 1
ATOM 664 C CA . MET A 1 88 ? 4.125 6.426 -4.41 1 84.25 88 MET A CA 1
ATOM 665 C C . MET A 1 88 ? 3.498 5.059 -4.164 1 84.25 88 MET A C 1
ATOM 667 O O . MET A 1 88 ? 3.74 4.117 -4.918 1 84.25 88 MET A O 1
ATOM 671 N N . ALA A 1 89 ? 2.723 4.992 -3.129 1 83.38 89 ALA A N 1
ATOM 672 C CA . ALA A 1 89 ? 2.076 3.729 -2.789 1 83.38 89 ALA A CA 1
ATOM 673 C C . ALA A 1 89 ? 1.138 3.275 -3.904 1 83.38 89 ALA A C 1
ATOM 675 O O . ALA A 1 89 ? 1.178 2.115 -4.324 1 83.38 89 ALA A O 1
ATOM 676 N N . THR A 1 90 ? 0.353 4.164 -4.398 1 83.62 90 THR A N 1
ATOM 677 C CA . THR A 1 90 ? -0.622 3.822 -5.43 1 83.62 90 THR A CA 1
ATOM 678 C C . THR A 1 90 ? 0.071 3.549 -6.762 1 83.62 90 THR A C 1
ATOM 680 O O . THR A 1 90 ? -0.306 2.625 -7.484 1 83.62 90 THR A O 1
ATOM 683 N N . SER A 1 91 ? 1.051 4.301 -7.051 1 82.06 91 SER A N 1
ATOM 684 C CA . SER A 1 91 ? 1.768 4.117 -8.312 1 82.06 91 SER A CA 1
ATOM 685 C C . SER A 1 91 ? 2.494 2.779 -8.344 1 82.06 91 SER A C 1
ATOM 687 O O . SER A 1 91 ? 2.545 2.119 -9.383 1 82.06 91 SER A O 1
ATOM 689 N N . SER A 1 92 ? 3.053 2.48 -7.172 1 82.62 92 SER A N 1
ATOM 690 C CA . SER A 1 92 ? 3.764 1.207 -7.102 1 82.62 92 SER A CA 1
ATOM 691 C C . SER A 1 92 ? 2.824 0.034 -7.363 1 82.62 92 SER A C 1
ATOM 693 O O . SER A 1 92 ? 3.148 -0.868 -8.141 1 82.62 92 SER A O 1
ATOM 695 N N . ASN A 1 93 ? 1.714 0.031 -6.781 1 85.12 93 ASN A N 1
ATOM 696 C CA . ASN A 1 93 ? 0.751 -1.05 -6.965 1 85.12 93 ASN A CA 1
ATOM 697 C C . ASN A 1 93 ? 0.177 -1.055 -8.383 1 85.12 93 ASN A C 1
ATOM 699 O O . ASN A 1 93 ? -0.047 -2.119 -8.961 1 85.12 93 ASN A O 1
ATOM 703 N N . PHE A 1 94 ? -0.009 0.084 -8.906 1 83.69 94 PHE A N 1
ATOM 704 C CA . PHE A 1 94 ? -0.491 0.2 -10.273 1 83.69 94 PHE A CA 1
ATOM 705 C C . PHE A 1 94 ? 0.528 -0.364 -11.258 1 83.69 94 PHE A C 1
ATOM 707 O O . PHE A 1 94 ? 0.167 -1.085 -12.188 1 83.69 94 PHE A O 1
ATOM 714 N N . ASN A 1 95 ? 1.674 -0.052 -11.016 1 80.12 95 ASN A N 1
ATOM 715 C CA . ASN A 1 95 ? 2.748 -0.542 -11.867 1 80.12 95 ASN A CA 1
ATOM 716 C C . ASN A 1 95 ? 2.855 -2.062 -11.82 1 80.12 95 ASN A C 1
ATOM 718 O O . ASN A 1 95 ? 3.09 -2.707 -12.844 1 80.12 95 ASN A O 1
ATOM 722 N N . ASN A 1 96 ? 2.717 -2.6 -10.672 1 84.12 96 ASN A N 1
ATOM 723 C CA . ASN A 1 96 ? 2.812 -4.043 -10.492 1 84.12 96 ASN A CA 1
ATOM 724 C C . ASN A 1 96 ? 1.73 -4.777 -11.281 1 84.12 96 ASN A C 1
ATOM 726 O O . ASN A 1 96 ? 1.969 -5.871 -11.805 1 84.12 96 ASN A O 1
ATOM 730 N N . VAL A 1 97 ? 0.626 -4.176 -11.383 1 83.12 97 VAL A N 1
ATOM 731 C CA . VAL A 1 97 ? -0.462 -4.793 -12.133 1 83.12 97 VAL A CA 1
ATOM 732 C C . VAL A 1 97 ? -0.079 -4.898 -13.609 1 83.12 97 VAL A C 1
ATOM 734 O O . VAL A 1 97 ? -0.269 -5.945 -14.234 1 83.12 97 VAL A O 1
ATOM 737 N N . PHE A 1 98 ? 0.539 -3.91 -14.117 1 79.75 98 PHE A N 1
ATOM 738 C CA . PHE A 1 98 ? 0.92 -3.898 -15.531 1 79.75 98 PHE A CA 1
ATOM 739 C C . PHE A 1 98 ? 2.043 -4.895 -15.797 1 79.75 98 PHE A C 1
ATOM 741 O O . PHE A 1 98 ? 2.117 -5.477 -16.875 1 79.75 98 PHE A O 1
ATOM 748 N N . SER A 1 99 ? 2.803 -5.07 -14.859 1 78.56 99 SER A N 1
ATOM 749 C CA . SER A 1 99 ? 3.947 -5.965 -15 1 78.56 99 SER A CA 1
ATOM 750 C C . SER A 1 99 ? 3.498 -7.414 -15.18 1 78.56 99 SER A C 1
ATOM 752 O O . SER A 1 99 ? 4.102 -8.164 -15.945 1 78.56 99 SER A O 1
ATOM 754 N N . VAL A 1 100 ? 2.432 -7.781 -14.539 1 77.38 100 VAL A N 1
ATOM 755 C CA . VAL A 1 100 ? 2.039 -9.188 -14.531 1 77.38 100 VAL A CA 1
ATOM 756 C C . VAL A 1 100 ? 1.042 -9.445 -15.656 1 77.38 100 VAL A C 1
ATOM 758 O O . VAL A 1 100 ? 0.836 -10.602 -16.062 1 77.38 100 VAL A O 1
ATOM 761 N N . LEU A 1 101 ? 0.484 -8.359 -16.203 1 72.75 101 LEU A N 1
ATOM 762 C CA . LEU A 1 101 ? -0.464 -8.516 -17.312 1 72.75 101 LEU A CA 1
ATOM 763 C C . LEU A 1 101 ? 0.242 -8.977 -18.578 1 72.75 101 LEU A C 1
ATOM 765 O O . LEU A 1 101 ? -0.396 -9.508 -19.484 1 72.75 101 LEU A O 1
ATOM 769 N N . ALA A 1 102 ? 1.509 -9.016 -18.609 1 67.25 102 ALA A N 1
ATOM 770 C CA . ALA A 1 102 ? 2.244 -9.438 -19.797 1 67.25 102 ALA A CA 1
ATOM 771 C C . ALA A 1 102 ? 2.1 -10.938 -20.031 1 67.25 102 ALA A C 1
ATOM 773 O O . ALA A 1 102 ? 1.947 -11.711 -19.078 1 67.25 102 ALA A O 1
ATOM 774 N N . TRP A 1 103 ? 1.697 -11.266 -21.219 1 65.88 103 TRP A N 1
ATOM 775 C CA . TRP A 1 103 ? 1.511 -12.664 -21.594 1 65.88 103 TRP A CA 1
ATOM 776 C C . TRP A 1 103 ? 2.785 -13.461 -21.359 1 65.88 103 TRP A C 1
ATOM 778 O O . TRP A 1 103 ? 3.785 -13.273 -22.062 1 65.88 103 TRP A O 1
ATOM 788 N N . LEU A 1 104 ? 2.775 -14.188 -20.234 1 75.62 104 LEU A N 1
ATOM 789 C CA . LEU A 1 104 ? 3.947 -14.969 -19.844 1 75.62 104 LEU A CA 1
ATOM 790 C C . LEU A 1 104 ? 3.598 -16.438 -19.719 1 75.62 104 LEU A C 1
ATOM 792 O O . LEU A 1 104 ? 2.484 -16.797 -19.312 1 75.62 104 LEU A O 1
ATOM 796 N N . PRO A 1 105 ? 4.473 -17.266 -20.234 1 82.81 105 PRO A N 1
ATOM 797 C CA . PRO A 1 105 ? 4.254 -18.703 -20.156 1 82.81 105 PRO A CA 1
ATOM 798 C C . PRO A 1 105 ? 4.188 -19.219 -18.719 1 82.81 105 PRO A C 1
ATOM 800 O O . PRO A 1 105 ? 3.76 -20.359 -18.484 1 82.81 105 PRO A O 1
ATOM 803 N N . TYR A 1 106 ? 4.691 -18.5 -17.781 1 87.44 106 TYR A N 1
ATOM 804 C CA . TYR A 1 106 ? 4.621 -18.812 -16.359 1 87.44 106 TYR A CA 1
ATOM 805 C C . TYR A 1 106 ? 4.434 -17.562 -15.531 1 87.44 106 TYR A C 1
ATOM 807 O O . TYR A 1 106 ? 4.648 -16.438 -16.016 1 87.44 106 TYR A O 1
ATOM 815 N N . GLN A 1 107 ? 4.004 -17.734 -14.352 1 87.81 107 GLN A N 1
ATOM 816 C CA . GLN A 1 107 ? 3.861 -16.594 -13.445 1 87.81 107 GLN A CA 1
ATOM 817 C C . GLN A 1 107 ? 5.219 -15.977 -13.117 1 87.81 107 GLN A C 1
ATOM 819 O O . GLN A 1 107 ? 6.137 -16.688 -12.688 1 87.81 107 GLN A O 1
ATOM 824 N N . PRO A 1 108 ? 5.312 -14.711 -13.289 1 91.12 108 PRO A N 1
ATOM 825 C CA . PRO A 1 108 ? 6.621 -14.094 -13.062 1 91.12 108 PRO A CA 1
ATOM 826 C C . PRO A 1 108 ? 7.012 -14.047 -11.586 1 91.12 108 PRO A C 1
ATOM 828 O O . PRO A 1 108 ? 8.195 -13.953 -11.266 1 91.12 108 PRO A O 1
ATOM 831 N N . ILE A 1 109 ? 5.984 -14.102 -10.758 1 91.94 109 ILE A N 1
ATOM 832 C CA . ILE A 1 109 ? 6.23 -14 -9.32 1 91.94 109 ILE A CA 1
ATOM 833 C C . ILE A 1 109 ? 5.148 -14.758 -8.562 1 91.94 109 ILE A C 1
ATOM 835 O O . ILE A 1 109 ? 3.984 -14.773 -8.969 1 91.94 109 ILE A O 1
ATOM 839 N N . GLN A 1 110 ? 5.566 -15.359 -7.523 1 90.94 110 GLN A N 1
ATOM 840 C CA . GLN A 1 110 ? 4.605 -16.047 -6.668 1 90.94 110 GLN A CA 1
ATOM 841 C C . GLN A 1 110 ? 3.908 -15.07 -5.727 1 90.94 110 GLN A C 1
ATOM 843 O O . GLN A 1 110 ? 4.469 -14.031 -5.375 1 90.94 110 GLN A O 1
ATOM 848 N N . PRO A 1 111 ? 2.693 -15.406 -5.289 1 90.25 111 PRO A N 1
ATOM 849 C CA . PRO A 1 111 ? 1.94 -14.5 -4.418 1 90.25 111 PRO A CA 1
ATOM 850 C C . PRO A 1 111 ? 2.697 -14.148 -3.139 1 90.25 111 PRO A C 1
ATOM 852 O O . PRO A 1 111 ? 2.719 -12.977 -2.73 1 90.25 111 PRO A O 1
ATOM 855 N N . LEU A 1 112 ? 3.293 -15.141 -2.57 1 90.69 112 LEU A N 1
ATOM 856 C CA . LEU A 1 112 ? 3.99 -14.883 -1.317 1 90.69 112 LEU A CA 1
ATOM 857 C C . LEU A 1 112 ? 5.191 -13.969 -1.544 1 90.69 112 LEU A C 1
ATOM 859 O O . LEU A 1 112 ? 5.516 -13.141 -0.694 1 90.69 112 LEU A O 1
ATOM 863 N N . GLN A 1 113 ? 5.887 -14.141 -2.646 1 93.31 113 GLN A N 1
ATOM 864 C CA . GLN A 1 113 ? 6.98 -13.25 -3.002 1 93.31 113 GLN A CA 1
ATOM 865 C C . GLN A 1 113 ? 6.484 -11.812 -3.17 1 93.31 113 GLN A C 1
ATOM 867 O O . GLN A 1 113 ? 7.117 -10.875 -2.686 1 93.31 113 GLN A O 1
ATOM 872 N N . LEU A 1 114 ? 5.402 -11.711 -3.82 1 92.5 114 LEU A N 1
ATOM 873 C CA . LEU A 1 114 ? 4.793 -10.406 -4.047 1 92.5 114 LEU A CA 1
ATOM 874 C C . LEU A 1 114 ? 4.402 -9.75 -2.729 1 92.5 114 LEU A C 1
ATOM 876 O O . LEU A 1 114 ? 4.617 -8.547 -2.539 1 92.5 114 LEU A O 1
ATOM 880 N N . LEU A 1 115 ? 3.846 -10.5 -1.884 1 90.88 115 LEU A N 1
ATOM 881 C CA . LEU A 1 115 ? 3.42 -9.992 -0.585 1 90.88 115 LEU A CA 1
ATOM 882 C C . LEU A 1 115 ? 4.617 -9.531 0.239 1 90.88 115 LEU A C 1
ATOM 884 O O . LEU A 1 115 ? 4.562 -8.492 0.896 1 90.88 115 LEU A O 1
ATOM 888 N N . PHE A 1 116 ? 5.609 -10.305 0.179 1 92.06 116 PHE A N 1
ATOM 889 C CA . PHE A 1 116 ? 6.824 -9.922 0.891 1 92.06 116 PHE A CA 1
ATOM 890 C C . PHE A 1 116 ? 7.418 -8.648 0.302 1 92.06 116 PHE A C 1
ATOM 892 O O . PHE A 1 116 ? 7.879 -7.77 1.037 1 92.06 116 PHE A O 1
ATOM 899 N N . GLN A 1 117 ? 7.441 -8.625 -0.942 1 92.06 117 GLN A N 1
ATOM 900 C CA . GLN A 1 117 ? 7.914 -7.426 -1.628 1 92.06 117 GLN A CA 1
ATOM 901 C C . GLN A 1 117 ? 7.117 -6.199 -1.198 1 92.06 117 GLN A C 1
ATOM 903 O O . GLN A 1 117 ? 7.691 -5.141 -0.924 1 92.06 117 GLN A O 1
ATOM 908 N N . ASN A 1 118 ? 5.82 -6.32 -1.108 1 90.62 118 ASN A N 1
ATOM 909 C CA . ASN A 1 118 ? 4.953 -5.223 -0.692 1 90.62 118 ASN A CA 1
ATOM 910 C C . ASN A 1 118 ? 5.238 -4.797 0.745 1 90.62 118 ASN A C 1
ATOM 912 O O . ASN A 1 118 ? 5.277 -3.604 1.048 1 90.62 118 ASN A O 1
ATOM 916 N N . LEU A 1 119 ? 5.441 -5.754 1.534 1 88.75 119 LEU A N 1
ATOM 917 C CA . LEU A 1 119 ? 5.723 -5.465 2.936 1 88.75 119 LEU A CA 1
ATOM 918 C C . LEU A 1 119 ? 7.023 -4.68 3.076 1 88.75 119 LEU A C 1
ATOM 920 O O . LEU A 1 119 ? 7.086 -3.701 3.824 1 88.75 119 LEU A O 1
ATOM 924 N N . LEU A 1 120 ? 8 -5.117 2.387 1 90.88 120 LEU A N 1
ATOM 925 C CA . LEU A 1 120 ? 9.297 -4.449 2.422 1 90.88 120 LEU A CA 1
ATOM 926 C C . LEU A 1 120 ? 9.195 -3.031 1.867 1 90.88 120 LEU A C 1
ATOM 928 O O . LEU A 1 120 ? 9.758 -2.094 2.436 1 90.88 120 LEU A O 1
ATOM 932 N N . TYR A 1 121 ? 8.469 -2.895 0.826 1 90 121 TYR A N 1
ATOM 933 C CA . TYR A 1 121 ? 8.266 -1.58 0.226 1 90 121 TYR A CA 1
ATOM 934 C C . TYR A 1 121 ? 7.516 -0.655 1.177 1 90 121 TYR A C 1
ATOM 936 O O . TYR A 1 121 ? 7.914 0.496 1.375 1 90 121 TYR A O 1
ATOM 944 N N . ASP A 1 122 ? 6.492 -1.149 1.756 1 87.25 122 ASP A N 1
ATOM 945 C CA . ASP A 1 122 ? 5.695 -0.365 2.695 1 87.25 122 ASP A CA 1
ATOM 946 C C . ASP A 1 122 ? 6.539 0.094 3.881 1 87.25 122 ASP A C 1
ATOM 948 O O . ASP A 1 122 ? 6.418 1.235 4.332 1 87.25 122 ASP A O 1
ATOM 952 N N . SER A 1 123 ? 7.301 -0.761 4.355 1 84.75 123 SER A N 1
ATOM 953 C CA . SER A 1 123 ? 8.156 -0.435 5.484 1 84.75 123 SER A CA 1
ATOM 954 C C . SER A 1 123 ? 9.164 0.653 5.121 1 84.75 123 SER A C 1
ATOM 956 O O . SER A 1 123 ? 9.508 1.492 5.957 1 84.75 123 SER A O 1
ATOM 958 N N . SER A 1 124 ? 9.547 0.645 3.934 1 87.38 124 SER A N 1
ATOM 959 C CA . SER A 1 124 ? 10.555 1.602 3.48 1 87.38 124 SER A CA 1
ATOM 960 C C . SER A 1 124 ? 9.938 2.979 3.246 1 87.38 124 SER A C 1
ATOM 962 O O . SER A 1 124 ? 10.625 3.996 3.342 1 87.38 124 SER A O 1
ATOM 964 N N . GLN A 1 125 ? 8.633 2.98 2.992 1 86 125 GLN A N 1
ATOM 965 C CA . GLN A 1 125 ? 7.996 4.254 2.67 1 86 125 GLN A CA 1
ATOM 966 C C . GLN A 1 125 ? 7.324 4.855 3.898 1 86 125 GLN A C 1
ATOM 968 O O . GLN A 1 125 ? 6.867 6 3.863 1 86 125 GLN A O 1
ATOM 973 N N . ALA A 1 126 ? 7.297 4.207 4.965 1 81.12 126 ALA A N 1
ATOM 974 C CA . ALA A 1 126 ? 6.523 4.613 6.137 1 81.12 126 ALA A CA 1
ATOM 975 C C . ALA A 1 126 ? 7.062 5.914 6.727 1 81.12 126 ALA A C 1
ATOM 977 O O . ALA A 1 126 ? 6.355 6.613 7.453 1 81.12 126 ALA A O 1
ATOM 978 N N . THR A 1 127 ? 8.266 6.305 6.398 1 79.62 127 THR A N 1
ATOM 979 C CA . THR A 1 127 ? 8.867 7.484 7.004 1 79.62 127 THR A CA 1
ATOM 980 C C . THR A 1 127 ? 8.711 8.695 6.09 1 79.62 127 THR A C 1
ATOM 982 O O . THR A 1 127 ? 9.055 9.82 6.477 1 79.62 127 THR A O 1
ATOM 985 N N . ILE A 1 128 ? 8.133 8.523 4.969 1 84.56 128 ILE A N 1
ATOM 986 C CA . ILE A 1 128 ? 8.07 9.562 3.949 1 84.56 128 ILE A CA 1
ATOM 987 C C . ILE A 1 128 ? 7.254 10.75 4.469 1 84.56 128 ILE A C 1
ATOM 989 O O . ILE A 1 128 ? 7.648 11.906 4.305 1 84.56 128 ILE A O 1
ATOM 993 N N . PRO A 1 129 ? 6.164 10.508 5.156 1 83.12 129 PRO A N 1
ATOM 994 C CA . PRO A 1 129 ? 5.324 11.633 5.582 1 83.12 129 PRO A CA 1
ATOM 995 C C . PRO A 1 129 ? 6.047 12.578 6.547 1 83.12 129 PRO A C 1
ATOM 997 O O . PRO A 1 129 ? 5.652 13.734 6.691 1 83.12 129 PRO A O 1
ATOM 1000 N N . TRP A 1 130 ? 7.062 12.062 7.09 1 79.88 130 TRP A N 1
ATOM 1001 C CA . TRP A 1 130 ? 7.773 12.875 8.07 1 79.88 130 TRP A CA 1
ATOM 1002 C C . TRP A 1 130 ? 9.086 13.398 7.5 1 79.88 130 TRP A C 1
ATOM 1004 O O . TRP A 1 130 ? 9.922 13.93 8.234 1 79.88 130 TRP A O 1
ATOM 1014 N N . ASP A 1 131 ? 9.273 13.273 6.27 1 79.62 131 ASP A N 1
ATOM 1015 C CA . ASP A 1 131 ? 10.492 13.742 5.605 1 79.62 131 ASP A CA 1
ATOM 1016 C C . ASP A 1 131 ? 10.453 15.25 5.383 1 79.62 131 ASP A C 1
ATOM 1018 O O . ASP A 1 131 ? 9.422 15.891 5.594 1 79.62 131 ASP A O 1
ATOM 1022 N N . ASN A 1 132 ? 11.578 15.789 5 1 75.81 132 ASN A N 1
ATOM 1023 C CA . ASN A 1 132 ? 11.672 17.219 4.707 1 75.81 132 ASN A CA 1
ATOM 1024 C C . ASN A 1 132 ? 11.156 17.531 3.307 1 75.81 132 ASN A C 1
ATOM 1026 O O . ASN A 1 132 ? 11.117 16.656 2.441 1 75.81 132 ASN A O 1
ATOM 1030 N N . VAL A 1 133 ? 10.68 18.766 3.184 1 77.38 133 VAL A N 1
ATOM 1031 C CA . VAL A 1 133 ? 10.195 19.25 1.892 1 77.38 133 VAL A CA 1
ATOM 1032 C C . VAL A 1 133 ? 11.031 20.438 1.436 1 77.38 133 VAL A C 1
ATOM 1034 O O . VAL A 1 133 ? 11.414 21.281 2.248 1 77.38 133 VAL A O 1
ATOM 1037 N N . ASP A 1 134 ? 11.328 20.375 0.177 1 72.75 134 ASP A N 1
ATOM 1038 C CA . ASP A 1 134 ? 12.031 21.516 -0.385 1 72.75 134 ASP A CA 1
ATOM 1039 C C . ASP A 1 134 ? 11.227 22.797 -0.185 1 72.75 134 ASP A C 1
ATOM 1041 O O . ASP A 1 134 ? 10.008 22.812 -0.368 1 72.75 134 ASP A O 1
ATOM 1045 N N . PRO A 1 135 ? 11.875 23.891 0.156 1 74.19 135 PRO A N 1
ATOM 1046 C CA . PRO A 1 135 ? 11.211 25.156 0.48 1 74.19 135 PRO A CA 1
ATOM 1047 C C . PRO A 1 135 ? 10.367 25.688 -0.678 1 74.19 135 PRO A C 1
ATOM 1049 O O . PRO A 1 135 ? 9.375 26.375 -0.455 1 74.19 135 PRO A O 1
ATOM 1052 N N . GLU A 1 136 ? 10.734 25.328 -1.872 1 71.31 136 GLU A N 1
ATOM 1053 C CA . GLU A 1 136 ? 10.016 25.828 -3.037 1 71.31 136 GLU A CA 1
ATOM 1054 C C . GLU A 1 136 ? 8.57 25.328 -3.053 1 71.31 136 GLU A C 1
ATOM 1056 O O . GLU A 1 136 ? 7.68 26 -3.566 1 71.31 136 GLU A O 1
ATOM 1061 N N . TYR A 1 137 ? 8.352 24.266 -2.402 1 71.88 137 TYR A N 1
ATOM 1062 C CA . TYR A 1 137 ? 7.016 23.672 -2.416 1 71.88 137 TYR A CA 1
ATOM 1063 C C . TYR A 1 137 ? 6.172 24.188 -1.258 1 71.88 137 TYR A C 1
ATOM 1065 O O . TYR A 1 137 ? 4.953 24.016 -1.234 1 71.88 137 TYR A O 1
ATOM 1073 N N . LEU A 1 138 ? 6.812 24.812 -0.389 1 72 138 LEU A N 1
ATOM 1074 C CA . LEU A 1 138 ? 6.109 25.312 0.786 1 72 138 LEU A CA 1
ATOM 1075 C C . LEU A 1 138 ? 5.566 26.719 0.536 1 72 138 LEU A C 1
ATOM 1077 O O . LEU A 1 138 ? 4.789 27.234 1.34 1 72 138 LEU A O 1
ATOM 1081 N N . ALA A 1 139 ? 5.996 27.25 -0.57 1 66.56 139 ALA A N 1
ATOM 1082 C CA . ALA A 1 139 ? 5.645 28.641 -0.859 1 66.56 139 ALA A CA 1
ATOM 1083 C C . ALA A 1 139 ? 4.176 28.766 -1.263 1 66.56 139 ALA A C 1
ATOM 1085 O O . ALA A 1 139 ? 3.535 29.781 -0.998 1 66.56 139 ALA A O 1
ATOM 1086 N N . ALA A 1 140 ? 3.613 27.797 -1.872 1 63.25 140 ALA A N 1
ATOM 1087 C CA . ALA A 1 140 ? 2.223 27.844 -2.316 1 63.25 140 ALA A CA 1
ATOM 1088 C C . ALA A 1 140 ? 1.398 26.75 -1.657 1 63.25 140 ALA A C 1
ATOM 1090 O O . ALA A 1 140 ? 1.92 25.672 -1.349 1 63.25 140 ALA A O 1
ATOM 1091 N N . PRO A 1 141 ? 0.149 27.141 -1.383 1 66.12 141 PRO A N 1
ATOM 1092 C CA . PRO A 1 141 ? -0.714 26.094 -0.815 1 66.12 141 PRO A CA 1
ATOM 1093 C C . PRO A 1 141 ? -0.943 24.938 -1.775 1 66.12 141 PRO A C 1
ATOM 1095 O O . PRO A 1 141 ? -1.021 25.141 -2.99 1 66.12 141 PRO A O 1
ATOM 1098 N N . THR A 1 142 ? -0.725 23.781 -1.195 1 67.12 142 THR A N 1
ATOM 1099 C CA . THR A 1 142 ? -0.954 22.562 -1.969 1 67.12 142 THR A CA 1
ATOM 1100 C C . THR A 1 142 ? -2.293 21.938 -1.6 1 67.12 142 THR A C 1
ATOM 1102 O O . THR A 1 142 ? -2.695 21.953 -0.435 1 67.12 142 THR A O 1
ATOM 1105 N N . THR A 1 143 ? -3.074 21.625 -2.631 1 67.06 143 THR A N 1
ATOM 1106 C CA . THR A 1 143 ? -4.359 20.984 -2.406 1 67.06 143 THR A CA 1
ATOM 1107 C C . THR A 1 143 ? -4.324 19.531 -2.891 1 67.06 143 THR A C 1
ATOM 1109 O O . THR A 1 143 ? -3.494 19.172 -3.729 1 67.06 143 THR A O 1
ATOM 1112 N N . TRP A 1 144 ? -5.047 18.734 -2.188 1 69.94 144 TRP A N 1
ATOM 1113 C CA . TRP A 1 144 ? -5.242 17.359 -2.607 1 69.94 144 TRP A CA 1
ATOM 1114 C C . TRP A 1 144 ? -5.988 17.281 -3.936 1 69.94 144 TRP A C 1
ATOM 1116 O O . TRP A 1 144 ? -7.031 17.938 -4.102 1 69.94 144 TRP A O 1
ATOM 1126 N N . ASN A 1 145 ? -5.375 16.719 -4.957 1 75.12 145 ASN A N 1
ATOM 1127 C CA . ASN A 1 145 ? -5.988 16.562 -6.27 1 75.12 145 ASN A CA 1
ATOM 1128 C C . ASN A 1 145 ? -5.875 15.125 -6.777 1 75.12 145 ASN A C 1
ATOM 1130 O O . ASN A 1 145 ? -4.785 14.664 -7.117 1 75.12 145 ASN A O 1
ATOM 1134 N N . ALA A 1 146 ? -7.031 14.461 -6.793 1 74.56 146 ALA A N 1
ATOM 1135 C CA . ALA A 1 146 ? -7.078 13.078 -7.262 1 74.56 146 ALA A CA 1
ATOM 1136 C C . ALA A 1 146 ? -6.562 12.961 -8.695 1 74.56 146 ALA A C 1
ATOM 1138 O O . ALA A 1 146 ? -5.953 11.953 -9.062 1 74.56 146 ALA A O 1
ATOM 1139 N N . ARG A 1 147 ? -6.805 13.945 -9.445 1 79.12 147 ARG A N 1
ATOM 1140 C CA . ARG A 1 147 ? -6.371 13.93 -10.836 1 79.12 147 ARG A CA 1
ATOM 1141 C C . ARG A 1 147 ? -4.848 13.93 -10.938 1 79.12 147 ARG A C 1
ATOM 1143 O O . ARG A 1 147 ? -4.281 13.281 -11.82 1 79.12 147 ARG A O 1
ATOM 1150 N N . SER A 1 148 ? -4.277 14.641 -10.031 1 81 148 SER A N 1
ATOM 1151 C CA . SER A 1 148 ? -2.82 14.688 -10.016 1 81 148 SER A CA 1
ATOM 1152 C C . SER A 1 148 ? -2.232 13.32 -9.68 1 81 148 SER A C 1
ATOM 1154 O O . SER A 1 148 ? -1.245 12.891 -10.281 1 81 148 SER A O 1
ATOM 1156 N N . ILE A 1 149 ? -2.881 12.625 -8.805 1 80.5 149 ILE A N 1
ATOM 1157 C CA . ILE A 1 149 ? -2.428 11.297 -8.398 1 80.5 149 ILE A CA 1
ATOM 1158 C C . ILE A 1 149 ? -2.588 10.32 -9.57 1 80.5 149 ILE A C 1
ATOM 1160 O O . ILE A 1 149 ? -1.678 9.547 -9.867 1 80.5 149 ILE A O 1
ATOM 1164 N N . ALA A 1 150 ? -3.711 10.43 -10.227 1 83.19 150 ALA A N 1
ATOM 1165 C CA . ALA A 1 150 ? -3.979 9.555 -11.367 1 83.19 150 ALA A CA 1
ATOM 1166 C C . ALA A 1 150 ? -2.979 9.805 -12.5 1 83.19 150 ALA A C 1
ATOM 1168 O O . ALA A 1 150 ? -2.484 8.859 -13.117 1 83.19 150 ALA A O 1
ATOM 1169 N N . ARG A 1 151 ? -2.729 11.039 -12.758 1 83.44 151 ARG A N 1
ATOM 1170 C CA . ARG A 1 151 ? -1.77 11.391 -13.805 1 83.44 151 ARG A CA 1
ATOM 1171 C C . ARG A 1 151 ? -0.379 10.867 -13.469 1 83.44 151 ARG A C 1
ATOM 1173 O O . ARG A 1 151 ? 0.319 10.344 -14.344 1 83.44 151 ARG A O 1
ATOM 1180 N N . PHE A 1 152 ? -0.076 11.008 -12.273 1 82.5 152 PHE A N 1
ATOM 1181 C CA . PHE A 1 152 ? 1.216 10.516 -11.805 1 82.5 152 PHE A CA 1
ATOM 1182 C C . PHE A 1 152 ? 1.318 9.008 -11.984 1 82.5 152 PHE A C 1
ATOM 1184 O O . PHE A 1 152 ? 2.338 8.5 -12.453 1 82.5 152 PHE A O 1
ATOM 1191 N N . MET A 1 153 ? 0.297 8.289 -11.641 1 81.69 153 MET A N 1
ATOM 1192 C CA . MET A 1 153 ? 0.249 6.836 -11.75 1 81.69 153 MET A CA 1
ATOM 1193 C C . MET A 1 153 ? 0.371 6.395 -13.203 1 81.69 153 MET A C 1
ATOM 1195 O O . MET A 1 153 ? 1.106 5.457 -13.516 1 81.69 153 MET A O 1
ATOM 1199 N N . ILE A 1 154 ? -0.288 7.078 -14.055 1 82.56 154 ILE A N 1
ATOM 1200 C CA . ILE A 1 154 ? -0.352 6.688 -15.461 1 82.56 154 ILE A CA 1
ATOM 1201 C C . ILE A 1 154 ? 0.987 6.973 -16.141 1 82.56 154 ILE A C 1
ATOM 1203 O O . ILE A 1 154 ? 1.446 6.191 -16.969 1 82.56 154 ILE A O 1
ATOM 1207 N N . PHE A 1 155 ? 1.586 8.062 -15.742 1 81.81 155 PHE A N 1
ATOM 1208 C CA . PHE A 1 155 ? 2.828 8.461 -16.391 1 81.81 155 PHE A CA 1
ATOM 1209 C C . PHE A 1 155 ? 4.008 7.664 -15.844 1 81.81 155 PHE A C 1
ATOM 1211 O O . PHE A 1 155 ? 4.887 7.246 -16.594 1 81.81 155 PHE A O 1
ATOM 1218 N N . LEU A 1 156 ? 4.039 7.461 -14.531 1 80.56 156 LEU A N 1
ATOM 1219 C CA . LEU A 1 156 ? 5.176 6.781 -13.922 1 80.56 156 LEU A CA 1
ATOM 1220 C C . LEU A 1 156 ? 4.941 5.273 -13.859 1 80.56 156 LEU A C 1
ATOM 1222 O O . LEU A 1 156 ? 5.891 4.5 -13.734 1 80.56 156 LEU A O 1
ATOM 1226 N N . GLY A 1 157 ? 3.693 4.879 -13.961 1 72.88 157 GLY A N 1
ATOM 1227 C CA . GLY A 1 157 ? 3.32 3.484 -13.812 1 72.88 157 GLY A CA 1
ATOM 1228 C C . GLY A 1 157 ? 4.004 2.572 -14.812 1 72.88 157 GLY A C 1
ATOM 1229 O O . GLY A 1 157 ? 4.641 1.588 -14.43 1 72.88 157 GLY A O 1
ATOM 1230 N N . PRO A 1 158 ? 4.051 2.926 -15.992 1 77.12 158 PRO A N 1
ATOM 1231 C CA . PRO A 1 158 ? 4.598 2.027 -17.016 1 77.12 158 PRO A CA 1
ATOM 1232 C C . PRO A 1 158 ? 6.125 1.985 -17 1 77.12 158 PRO A C 1
ATOM 1234 O O . PRO A 1 158 ? 6.727 1.106 -17.625 1 77.12 158 PRO A O 1
ATOM 1237 N N . THR A 1 159 ? 6.77 2.826 -16.266 1 81 159 THR A N 1
ATOM 1238 C CA . THR A 1 159 ? 8.227 2.902 -16.297 1 81 159 THR A CA 1
ATOM 1239 C C . THR A 1 159 ? 8.844 1.643 -15.703 1 81 159 THR A C 1
ATOM 1241 O O . THR A 1 159 ? 9.844 1.137 -16.219 1 81 159 THR A O 1
ATOM 1244 N N . TYR A 1 160 ? 8.195 1.12 -14.695 1 81 160 TYR A N 1
ATOM 1245 C CA . TYR A 1 160 ? 8.719 -0.064 -14.023 1 81 160 TYR A CA 1
ATOM 1246 C C . TYR A 1 160 ? 8.508 -1.312 -14.875 1 81 160 TYR A C 1
ATOM 1248 O O . TYR A 1 160 ? 9.312 -2.246 -14.828 1 81 160 TYR A O 1
ATOM 1256 N N . SER A 1 161 ? 7.5 -1.304 -15.695 1 84.25 161 SER A N 1
ATOM 1257 C CA . SER A 1 161 ? 7.113 -2.48 -16.469 1 84.25 161 SER A CA 1
ATOM 1258 C C . SER A 1 161 ? 8.125 -2.77 -17.578 1 84.25 161 SER A C 1
ATOM 1260 O O . SER A 1 161 ? 8.297 -3.922 -17.969 1 84.25 161 SER A O 1
ATOM 1262 N N . VAL A 1 162 ? 8.781 -1.759 -18 1 88.56 162 VAL A N 1
ATOM 1263 C CA . VAL A 1 162 ? 9.805 -1.923 -19.031 1 88.56 162 VAL A CA 1
ATOM 1264 C C . VAL A 1 162 ? 10.906 -2.85 -18.516 1 88.56 162 VAL A C 1
ATOM 1266 O O . VAL A 1 162 ? 11.367 -3.732 -19.25 1 88.56 162 VAL A O 1
ATOM 1269 N N . PHE A 1 163 ? 11.203 -2.693 -17.344 1 91.88 163 PHE A N 1
ATOM 1270 C CA . PHE A 1 163 ? 12.312 -3.473 -16.812 1 91.88 163 PHE A CA 1
ATOM 1271 C C . PHE A 1 163 ? 11.844 -4.855 -16.375 1 91.88 163 PHE A C 1
ATOM 1273 O O . PHE A 1 163 ? 12.641 -5.793 -16.297 1 91.88 163 PHE A O 1
ATOM 1280 N N . ASP A 1 164 ? 10.594 -4.973 -16.078 1 90.62 164 ASP A N 1
ATOM 1281 C CA . ASP A 1 164 ? 10.023 -6.301 -15.883 1 90.62 164 ASP A CA 1
ATOM 1282 C C . ASP A 1 164 ? 10.117 -7.125 -17.172 1 90.62 164 ASP A C 1
ATOM 1284 O O . ASP A 1 164 ? 10.461 -8.305 -17.125 1 90.62 164 ASP A O 1
ATOM 1288 N N . ILE A 1 165 ? 9.844 -6.445 -18.25 1 90 165 ILE A N 1
ATOM 1289 C CA . ILE A 1 165 ? 9.938 -7.105 -19.547 1 90 165 ILE A CA 1
ATOM 1290 C C . ILE A 1 165 ? 11.391 -7.465 -19.828 1 90 165 ILE A C 1
ATOM 1292 O O . ILE A 1 165 ? 11.68 -8.547 -20.359 1 90 165 ILE A O 1
ATOM 1296 N N . CYS A 1 166 ? 12.281 -6.586 -19.5 1 94.19 166 CYS A N 1
ATOM 1297 C CA . CYS A 1 166 ? 13.695 -6.879 -19.672 1 94.19 166 CYS A CA 1
ATOM 1298 C C . CYS A 1 166 ? 14.094 -8.109 -18.859 1 94.19 166 CYS A C 1
ATOM 1300 O O . CYS A 1 166 ? 14.844 -8.961 -19.359 1 94.19 166 CYS A O 1
ATOM 1302 N N . THR A 1 167 ? 13.617 -8.164 -17.641 1 95.06 167 THR A N 1
ATOM 1303 C CA . THR A 1 167 ? 13.914 -9.32 -16.797 1 95.06 167 THR A CA 1
ATOM 1304 C C . THR A 1 167 ? 13.359 -10.602 -17.422 1 95.06 167 THR A C 1
ATOM 1306 O O . THR A 1 167 ? 14.008 -11.648 -17.375 1 95.06 167 THR A O 1
ATOM 1309 N N . PHE A 1 168 ? 12.203 -10.484 -17.984 1 93.06 168 PHE A N 1
ATOM 1310 C CA . PHE A 1 168 ? 11.625 -11.633 -18.672 1 93.06 168 PHE A CA 1
ATOM 1311 C C . PHE A 1 168 ? 12.5 -12.07 -19.828 1 93.06 168 PHE A C 1
ATOM 1313 O O . PHE A 1 168 ? 12.742 -13.266 -20.016 1 93.06 168 PHE A O 1
ATOM 1320 N N . LEU A 1 169 ? 12.961 -11.18 -20.609 1 94.06 169 LEU A N 1
ATOM 1321 C CA . LEU A 1 169 ? 13.805 -11.484 -21.766 1 94.06 169 LEU A CA 1
ATOM 1322 C C . LEU A 1 169 ? 15.133 -12.086 -21.328 1 94.06 169 LEU A C 1
ATOM 1324 O O . LEU A 1 169 ? 15.68 -12.961 -22 1 94.06 169 LEU A O 1
ATOM 1328 N N . ILE A 1 170 ? 15.625 -11.617 -20.234 1 96.38 170 ILE A N 1
ATOM 1329 C CA . ILE A 1 170 ? 16.875 -12.156 -19.703 1 96.38 170 ILE A CA 1
ATOM 1330 C C . ILE A 1 170 ? 16.641 -13.594 -19.234 1 96.38 170 ILE A C 1
ATOM 1332 O O . ILE A 1 170 ? 17.5 -14.461 -19.469 1 96.38 170 ILE A O 1
ATOM 1336 N N . ASN A 1 171 ? 15.531 -13.867 -18.594 1 95.75 171 ASN A N 1
ATOM 1337 C CA . ASN A 1 171 ? 15.195 -15.234 -18.203 1 95.75 171 ASN A CA 1
ATOM 1338 C C . ASN A 1 171 ? 14.977 -16.125 -19.422 1 95.75 171 ASN A C 1
ATOM 1340 O O . ASN A 1 171 ? 15.359 -17.297 -19.406 1 95.75 171 ASN A O 1
ATOM 1344 N N . TRP A 1 172 ? 14.438 -15.586 -20.469 1 93.62 172 TRP A N 1
ATOM 1345 C CA . TRP A 1 172 ? 14.047 -16.328 -21.672 1 93.62 172 TRP A CA 1
ATOM 1346 C C . TRP A 1 172 ? 15.273 -16.672 -22.516 1 93.62 172 TRP A C 1
ATOM 1348 O O . TRP A 1 172 ? 15.43 -17.828 -22.938 1 93.62 172 TRP A O 1
ATOM 1358 N N . TYR A 1 173 ? 16.172 -15.766 -22.75 1 94.94 173 TYR A N 1
ATOM 1359 C CA . TYR A 1 173 ? 17.25 -15.969 -23.719 1 94.94 173 TYR A CA 1
ATOM 1360 C C . TYR A 1 173 ? 18.516 -16.469 -23.031 1 94.94 173 TYR A C 1
ATOM 1362 O O . TYR A 1 173 ? 18.891 -17.625 -23.188 1 94.94 173 TYR A O 1
ATOM 1370 N N . PRO A 1 174 ? 19.094 -15.617 -22.188 1 94.5 174 PRO A N 1
ATOM 1371 C CA . PRO A 1 174 ? 20.344 -16.078 -21.562 1 94.5 174 PRO A CA 1
ATOM 1372 C C . PRO A 1 174 ? 20.141 -17.281 -20.641 1 94.5 174 PRO A C 1
ATOM 1374 O O . PRO A 1 174 ? 20.984 -18.188 -20.609 1 94.5 174 PRO A O 1
ATOM 1377 N N . PHE A 1 175 ? 19.016 -17.422 -19.922 1 95.5 175 PHE A N 1
ATOM 1378 C CA . PHE A 1 175 ? 18.844 -18.469 -18.922 1 95.5 175 PHE A CA 1
ATOM 1379 C C . PHE A 1 175 ? 17.984 -19.609 -19.484 1 95.5 175 PHE A C 1
ATOM 1381 O O . PHE A 1 175 ? 17.875 -20.672 -18.875 1 95.5 175 PHE A O 1
ATOM 1388 N N . GLY A 1 176 ? 17.25 -19.359 -20.547 1 94.06 176 GLY A N 1
ATOM 1389 C CA . GLY A 1 176 ? 16.562 -20.422 -21.281 1 94.06 176 GLY A CA 1
ATOM 1390 C C . GLY A 1 176 ? 15.297 -20.891 -20.578 1 94.06 176 GLY A C 1
ATOM 1391 O O . GLY A 1 176 ? 14.891 -22.047 -20.734 1 94.06 176 GLY A O 1
ATOM 1392 N N . ILE A 1 177 ? 14.711 -20.109 -19.75 1 94.88 177 ILE A N 1
ATOM 1393 C CA . ILE A 1 177 ? 13.5 -20.484 -19.031 1 94.88 177 ILE A CA 1
ATOM 1394 C C . ILE A 1 177 ? 12.273 -20.078 -19.859 1 94.88 177 ILE A C 1
ATOM 1396 O O . ILE A 1 177 ? 11.789 -18.953 -19.734 1 94.88 177 ILE A O 1
ATOM 1400 N N . ARG A 1 178 ? 11.68 -20.984 -20.547 1 92.19 178 ARG A N 1
ATOM 1401 C CA . ARG A 1 178 ? 10.688 -20.609 -21.547 1 92.19 178 ARG A CA 1
ATOM 1402 C C . ARG A 1 178 ? 9.367 -21.328 -21.297 1 92.19 178 ARG A C 1
ATOM 1404 O O . ARG A 1 178 ? 8.383 -21.078 -22 1 92.19 178 ARG A O 1
ATOM 1411 N N . ASP A 1 179 ? 9.391 -22.172 -20.312 1 90.25 179 ASP A N 1
ATOM 1412 C CA . ASP A 1 179 ? 8.203 -23 -20.078 1 90.25 179 ASP A CA 1
ATOM 1413 C C . ASP A 1 179 ? 7.855 -23.062 -18.594 1 90.25 179 ASP A C 1
ATOM 1415 O O . ASP A 1 179 ? 8.742 -23 -17.75 1 90.25 179 ASP A O 1
ATOM 1419 N N . GLN A 1 180 ? 6.559 -23.219 -18.344 1 87.12 180 GLN A N 1
ATOM 1420 C CA . GLN A 1 180 ? 6.074 -23.281 -16.969 1 87.12 180 GLN A CA 1
ATOM 1421 C C . GLN A 1 180 ? 6.555 -24.547 -16.266 1 87.12 180 GLN A C 1
ATOM 1423 O O . GLN A 1 180 ? 6.668 -24.578 -15.047 1 87.12 180 GLN A O 1
ATOM 1428 N N . HIS A 1 181 ? 6.871 -25.562 -16.984 1 88.5 181 HIS A N 1
ATOM 1429 C CA . HIS A 1 181 ? 7.246 -26.844 -16.406 1 88.5 181 HIS A CA 1
ATOM 1430 C C . HIS A 1 181 ? 8.758 -26.953 -16.203 1 88.5 181 HIS A C 1
ATOM 1432 O O . HIS A 1 181 ? 9.25 -27.938 -15.68 1 88.5 181 HIS A O 1
ATOM 1438 N N . SER A 1 182 ? 9.438 -25.891 -16.594 1 91.75 182 SER A N 1
ATOM 1439 C CA . SER A 1 182 ? 10.883 -25.875 -16.391 1 91.75 182 SER A CA 1
ATOM 1440 C C . SER A 1 182 ? 11.234 -25.906 -14.906 1 91.75 182 SER A C 1
ATOM 1442 O O . SER A 1 182 ? 10.578 -25.25 -14.094 1 91.75 182 SER A O 1
ATOM 1444 N N . THR A 1 183 ? 12.219 -26.641 -14.539 1 92.62 183 THR A N 1
ATOM 1445 C CA . THR A 1 183 ? 12.688 -26.719 -13.156 1 92.62 183 THR A CA 1
ATOM 1446 C C . THR A 1 183 ? 13.359 -25.422 -12.727 1 92.62 183 THR A C 1
ATOM 1448 O O . THR A 1 183 ? 13.594 -25.203 -11.539 1 92.62 183 THR A O 1
ATOM 1451 N N . LEU A 1 184 ? 13.531 -24.516 -13.703 1 94.94 184 LEU A N 1
ATOM 1452 C CA . LEU A 1 184 ? 14.242 -23.281 -13.414 1 94.94 184 LEU A CA 1
ATOM 1453 C C . LEU A 1 184 ? 13.266 -22.125 -13.211 1 94.94 184 LEU A C 1
ATOM 1455 O O . LEU A 1 184 ? 13.688 -20.969 -13.055 1 94.94 184 LEU A O 1
ATOM 1459 N N . VAL A 1 185 ? 12.039 -22.391 -13.133 1 94.69 185 VAL A N 1
ATOM 1460 C CA . VAL A 1 185 ? 11.023 -21.359 -12.953 1 94.69 185 VAL A CA 1
ATOM 1461 C C . VAL A 1 185 ? 11.25 -20.625 -11.633 1 94.69 185 VAL A C 1
ATOM 1463 O O . VAL A 1 185 ? 11.156 -19.391 -11.578 1 94.69 185 VAL A O 1
ATOM 1466 N N . PRO A 1 186 ? 11.664 -21.344 -10.578 1 95.5 186 PRO A N 1
ATOM 1467 C CA . PRO A 1 186 ? 11.969 -20.625 -9.336 1 95.5 186 PRO A CA 1
ATOM 1468 C C . P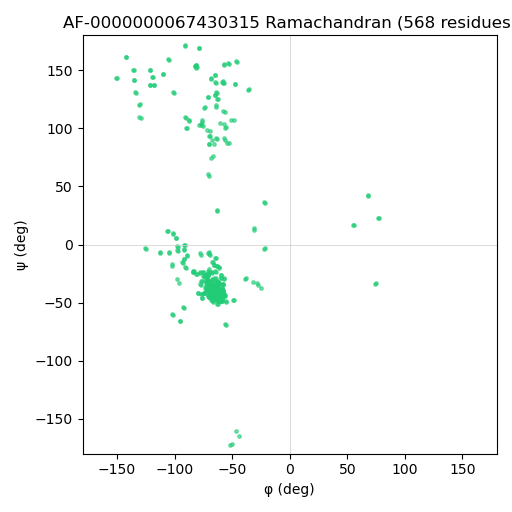RO A 1 186 ? 13.109 -19.625 -9.5 1 95.5 186 PRO A C 1
ATOM 1470 O O . PRO A 1 186 ? 13.094 -18.562 -8.867 1 95.5 186 PRO A O 1
ATOM 1473 N N . LEU A 1 187 ? 14.008 -19.969 -10.336 1 96.75 187 LEU A N 1
ATOM 1474 C CA . LEU A 1 187 ? 15.094 -19.031 -10.617 1 96.75 187 LEU A CA 1
ATOM 1475 C C . LEU A 1 187 ? 14.57 -17.781 -11.312 1 96.75 187 LEU A C 1
ATOM 1477 O O . LEU A 1 187 ? 14.953 -16.672 -10.953 1 96.75 187 LEU A O 1
ATOM 1481 N N . ALA A 1 188 ? 13.719 -17.969 -12.281 1 95.75 188 ALA A N 1
ATOM 1482 C CA . ALA A 1 188 ? 13.109 -16.844 -12.984 1 95.75 188 ALA A CA 1
ATOM 1483 C C . ALA A 1 188 ? 12.32 -15.961 -12.031 1 95.75 188 ALA A C 1
ATOM 1485 O O . ALA A 1 188 ? 12.398 -14.727 -12.109 1 95.75 188 ALA A O 1
ATOM 1486 N N . GLN A 1 189 ? 11.617 -16.547 -11.117 1 95.44 189 GLN A N 1
ATOM 1487 C CA . GLN A 1 189 ? 10.805 -15.812 -10.156 1 95.44 189 GLN A CA 1
ATOM 1488 C C . GLN A 1 189 ? 11.68 -15.07 -9.148 1 95.44 189 GLN A C 1
ATOM 1490 O O . GLN A 1 189 ? 11.336 -13.969 -8.711 1 95.44 189 GLN A O 1
ATOM 1495 N N . THR A 1 190 ? 12.742 -15.672 -8.836 1 97.56 190 THR A N 1
ATOM 1496 C CA . THR A 1 190 ? 13.695 -15.008 -7.949 1 97.56 190 THR A CA 1
ATOM 1497 C C . THR A 1 190 ? 14.297 -13.781 -8.625 1 97.56 190 THR A C 1
ATOM 1499 O O . THR A 1 190 ? 14.406 -12.719 -8.008 1 97.56 190 THR A O 1
ATOM 1502 N N . ASN A 1 191 ? 14.695 -13.984 -9.859 1 97.38 191 ASN A N 1
ATOM 1503 C CA . ASN A 1 191 ? 15.227 -12.859 -10.617 1 97.38 191 ASN A CA 1
ATOM 1504 C C . ASN A 1 191 ? 14.227 -11.703 -10.695 1 97.38 191 ASN A C 1
ATOM 1506 O O . ASN A 1 191 ? 14.602 -10.539 -10.531 1 97.38 191 ASN A O 1
ATOM 1510 N N . TRP A 1 192 ? 13.047 -12.016 -10.945 1 95.12 192 TRP A N 1
ATOM 1511 C CA . TRP A 1 192 ? 11.977 -11.031 -11.039 1 95.12 192 TRP A CA 1
ATOM 1512 C C . TRP A 1 192 ? 11.758 -10.328 -9.703 1 95.12 192 TRP A C 1
ATOM 1514 O O . TRP A 1 192 ? 11.57 -9.109 -9.656 1 95.12 192 TRP A O 1
ATOM 1524 N N . PHE A 1 193 ? 11.789 -11.117 -8.664 1 96.25 193 PHE A N 1
ATOM 1525 C CA . PHE A 1 193 ? 11.633 -10.586 -7.316 1 96.25 193 PHE A CA 1
ATOM 1526 C C . PHE A 1 193 ? 12.727 -9.57 -7.008 1 96.25 193 PHE A C 1
ATOM 1528 O O . PHE A 1 193 ? 12.445 -8.477 -6.52 1 96.25 193 PHE A O 1
ATOM 1535 N N . LEU A 1 194 ? 13.914 -9.938 -7.281 1 97.19 194 LEU A N 1
ATOM 1536 C CA . LEU A 1 194 ? 15.055 -9.086 -7 1 97.19 194 LEU A CA 1
ATOM 1537 C C . LEU A 1 194 ? 14.984 -7.793 -7.809 1 97.19 194 LEU A C 1
ATOM 1539 O O . LEU A 1 194 ? 15.117 -6.699 -7.254 1 97.19 194 LEU A O 1
ATOM 1543 N N . GLU A 1 195 ? 14.789 -7.922 -9.078 1 95.94 195 GLU A N 1
ATOM 1544 C CA . GLU A 1 195 ? 14.711 -6.75 -9.945 1 95.94 195 GLU A CA 1
ATOM 1545 C C . GLU A 1 195 ? 13.578 -5.82 -9.516 1 95.94 195 GLU A C 1
ATOM 1547 O O . GLU A 1 195 ? 13.781 -4.613 -9.375 1 95.94 195 GLU A O 1
ATOM 1552 N N . GLY A 1 196 ? 12.438 -6.387 -9.305 1 92.75 196 GLY A N 1
ATOM 1553 C CA . GLY A 1 196 ? 11.289 -5.598 -8.906 1 92.75 196 GLY A CA 1
ATOM 1554 C C . GLY A 1 196 ? 11.477 -4.895 -7.57 1 92.75 196 GLY A C 1
ATOM 1555 O O . GLY A 1 196 ? 11.164 -3.711 -7.438 1 92.75 196 GLY A O 1
ATOM 1556 N N . ALA A 1 197 ? 11.945 -5.617 -6.625 1 94.44 197 ALA A N 1
ATOM 1557 C CA . ALA A 1 197 ? 12.141 -5.059 -5.289 1 94.44 197 ALA A CA 1
ATOM 1558 C C . ALA A 1 197 ? 13.172 -3.941 -5.305 1 94.44 197 ALA A C 1
ATOM 1560 O O . ALA A 1 197 ? 12.953 -2.871 -4.73 1 94.44 197 ALA A O 1
ATOM 1561 N N . ILE A 1 198 ? 14.195 -4.168 -5.977 1 94.94 198 ILE A N 1
ATOM 1562 C CA . ILE A 1 198 ? 15.297 -3.213 -5.969 1 94.94 198 ILE A CA 1
ATOM 1563 C C . ILE A 1 198 ? 14.898 -1.956 -6.738 1 94.94 198 ILE A C 1
ATOM 1565 O O . ILE A 1 198 ? 15.141 -0.836 -6.281 1 94.94 198 ILE A O 1
ATOM 1569 N N . THR A 1 199 ? 14.289 -2.074 -7.844 1 91.12 199 THR A N 1
ATOM 1570 C CA . THR A 1 199 ? 13.867 -0.909 -8.617 1 91.12 199 THR A CA 1
ATOM 1571 C C . THR A 1 199 ? 12.82 -0.104 -7.852 1 91.12 199 THR A C 1
ATOM 1573 O O . THR A 1 199 ? 12.844 1.129 -7.867 1 91.12 199 THR A O 1
ATOM 1576 N N . GLN A 1 200 ? 11.953 -0.779 -7.18 1 88.44 200 GLN A N 1
ATOM 1577 C CA . GLN A 1 200 ? 10.938 -0.086 -6.395 1 88.44 200 GLN A CA 1
ATOM 1578 C C . GLN A 1 200 ? 11.562 0.686 -5.238 1 88.44 200 GLN A C 1
ATOM 1580 O O . GLN A 1 200 ? 11.086 1.764 -4.875 1 88.44 200 GLN A O 1
ATOM 1585 N N . LEU A 1 201 ? 12.547 0.123 -4.676 1 89.69 201 LEU A N 1
ATOM 1586 C CA . LEU A 1 201 ? 13.211 0.791 -3.559 1 89.69 201 LEU A CA 1
ATOM 1587 C C . LEU A 1 201 ? 13.992 2.008 -4.043 1 89.69 201 LEU A C 1
ATOM 1589 O O . LEU A 1 201 ? 14.016 3.043 -3.373 1 89.69 201 LEU A O 1
ATOM 1593 N N . PHE A 1 202 ? 14.555 1.94 -5.172 1 86.38 202 PHE A N 1
ATOM 1594 C CA . PHE A 1 202 ? 15.344 3.043 -5.711 1 86.38 202 PHE A CA 1
ATOM 1595 C C . PHE A 1 202 ? 14.445 4.207 -6.109 1 86.38 202 PHE A C 1
ATOM 1597 O O . PHE A 1 202 ? 14.852 5.367 -6.031 1 86.38 202 PHE A O 1
ATOM 1604 N N . ILE A 1 203 ? 13.273 3.896 -6.527 1 83.44 203 ILE A N 1
ATOM 1605 C CA . ILE A 1 203 ? 12.359 4.949 -6.945 1 83.44 203 ILE A CA 1
ATOM 1606 C C . ILE A 1 203 ? 12.047 5.863 -5.762 1 83.44 203 ILE A C 1
ATOM 1608 O O . ILE A 1 203 ? 11.812 7.062 -5.938 1 83.44 203 ILE A O 1
ATOM 1612 N N . ILE A 1 204 ? 12.023 5.316 -4.582 1 83.75 204 ILE A N 1
ATOM 1613 C CA . ILE A 1 204 ? 11.734 6.09 -3.377 1 83.75 204 ILE A CA 1
ATOM 1614 C C . ILE A 1 204 ? 12.75 7.23 -3.248 1 83.75 204 ILE A C 1
ATOM 1616 O O . ILE A 1 204 ? 12.375 8.359 -2.926 1 83.75 204 ILE A O 1
ATOM 1620 N N . GLN A 1 205 ? 13.938 6.922 -3.572 1 81.06 205 GLN A N 1
ATOM 1621 C CA . GLN A 1 205 ? 14.992 7.926 -3.457 1 81.06 205 GLN A CA 1
ATOM 1622 C C . GLN A 1 205 ? 14.922 8.93 -4.605 1 81.06 205 GLN A C 1
ATOM 1624 O O . GLN A 1 205 ? 15.195 10.117 -4.418 1 81.06 205 GLN A O 1
ATOM 1629 N N . LEU A 1 206 ? 14.516 8.547 -5.672 1 79 206 LEU A N 1
ATOM 1630 C CA . LEU A 1 206 ? 14.547 9.375 -6.871 1 79 206 LEU A CA 1
ATOM 1631 C C . LEU A 1 206 ? 13.375 10.352 -6.891 1 79 206 LEU A C 1
ATOM 1633 O O . LEU A 1 206 ? 13.477 11.438 -7.465 1 79 206 LEU A O 1
ATOM 1637 N N . LEU A 1 207 ? 12.344 10.047 -6.254 1 76.06 207 LEU A N 1
ATOM 1638 C CA . LEU A 1 207 ? 11.133 10.844 -6.379 1 76.06 207 LEU A CA 1
ATOM 1639 C C . LEU A 1 207 ? 11 11.82 -5.215 1 76.06 207 LEU A C 1
ATOM 1641 O O . LEU A 1 207 ? 9.992 12.531 -5.105 1 76.06 207 LEU A O 1
ATOM 1645 N N . GLN A 1 208 ? 11.914 11.93 -4.383 1 73.06 208 GLN A N 1
ATOM 1646 C CA . GLN A 1 208 ? 11.82 12.789 -3.209 1 73.06 208 GLN A CA 1
ATOM 1647 C C . GLN A 1 208 ? 11.945 14.258 -3.594 1 73.06 208 GLN A C 1
ATOM 1649 O O . GLN A 1 208 ? 11.492 15.141 -2.855 1 73.06 208 GLN A O 1
ATOM 1654 N N . THR A 1 209 ? 12.586 14.531 -4.652 1 66.75 209 THR A N 1
ATOM 1655 C CA . THR A 1 209 ? 12.789 15.93 -5.016 1 66.75 209 THR A CA 1
ATOM 1656 C C . THR A 1 209 ? 12.523 16.141 -6.504 1 66.75 209 THR A C 1
ATOM 1658 O O . THR A 1 209 ? 12.625 15.211 -7.301 1 66.75 209 THR A O 1
ATOM 1661 N N . GLY A 1 210 ? 11.93 17.25 -6.754 1 64.81 210 GLY A N 1
ATOM 1662 C CA . GLY A 1 210 ? 11.766 17.641 -8.148 1 64.81 210 GLY A CA 1
ATOM 1663 C C . GLY A 1 210 ? 13.07 17.953 -8.844 1 64.81 210 GLY A C 1
ATOM 1664 O O . GLY A 1 210 ? 13.133 18.047 -10.07 1 64.81 210 GLY A O 1
ATOM 1665 N N . LYS A 1 211 ? 13.984 18.109 -8.055 1 64.88 211 LYS A N 1
ATOM 1666 C CA . LYS A 1 211 ? 15.305 18.438 -8.578 1 64.88 211 LYS A CA 1
ATOM 1667 C C . LYS A 1 211 ? 16.125 17.172 -8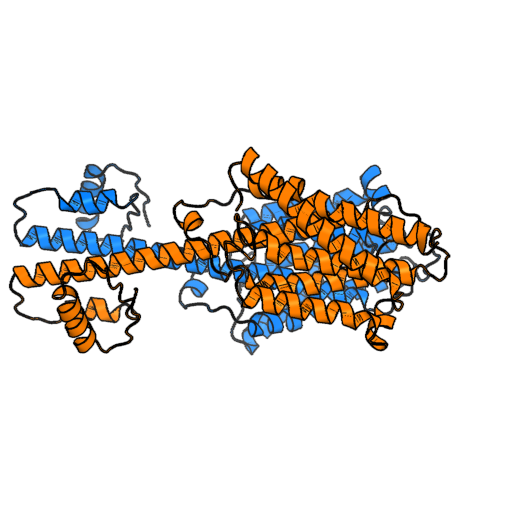.836 1 64.88 211 LYS A C 1
ATOM 1669 O O . LYS A 1 211 ? 15.586 16.062 -8.797 1 64.88 211 LYS A O 1
ATOM 1674 N N . ILE A 1 212 ? 17.234 17.375 -9.461 1 58.81 212 ILE A N 1
ATOM 1675 C CA . ILE A 1 212 ? 18.109 16.219 -9.641 1 58.81 212 ILE A CA 1
ATOM 1676 C C . ILE A 1 212 ? 18.469 15.625 -8.281 1 58.81 212 ILE A C 1
ATOM 1678 O O . ILE A 1 212 ? 19.047 16.297 -7.426 1 58.81 212 ILE A O 1
ATOM 1682 N N . PRO A 1 213 ? 17.969 14.367 -8.102 1 56.88 213 PRO A N 1
ATOM 1683 C CA . PRO A 1 213 ? 18.203 13.711 -6.805 1 56.88 213 PRO A CA 1
ATOM 1684 C C . PRO A 1 213 ? 19.688 13.609 -6.457 1 56.88 213 PRO A C 1
ATOM 1686 O O . PRO A 1 213 ? 20.547 13.648 -7.352 1 56.88 213 PRO A O 1
ATOM 1689 N N . ILE A 1 214 ? 20.109 13.531 -5.242 1 55.47 214 ILE A N 1
ATOM 1690 C CA . ILE A 1 214 ? 21.406 13.281 -4.648 1 55.47 214 ILE A CA 1
ATOM 1691 C C . ILE A 1 214 ? 22.281 14.523 -4.793 1 55.47 214 ILE A C 1
ATOM 1693 O O . ILE A 1 214 ? 23.047 14.867 -3.885 1 55.47 214 ILE A O 1
ATOM 1697 N N . ILE A 1 215 ? 22.031 15.234 -5.965 1 52.44 215 ILE A N 1
ATOM 1698 C CA . ILE A 1 215 ? 22.938 16.344 -6.211 1 52.44 215 ILE A CA 1
ATOM 1699 C C . ILE A 1 215 ? 22.359 17.625 -5.633 1 52.44 215 ILE A C 1
ATOM 1701 O O . ILE A 1 215 ? 23.047 18.359 -4.922 1 52.44 215 ILE A O 1
ATOM 1705 N N . GLN A 1 216 ? 21.156 17.969 -5.992 1 54.38 216 GLN A N 1
ATOM 1706 C CA . GLN A 1 216 ? 20.641 19.297 -5.676 1 54.38 216 GLN A CA 1
ATOM 1707 C C . GLN A 1 216 ? 19.766 19.266 -4.418 1 54.38 216 GLN A C 1
ATOM 1709 O O . GLN A 1 216 ? 19.594 20.297 -3.758 1 54.38 216 GLN A O 1
ATOM 1714 N N . SER A 1 217 ? 19.094 18.141 -4.148 1 59.84 217 SER A N 1
ATOM 1715 C CA . SER A 1 217 ? 18.25 18.047 -2.955 1 59.84 217 SER A CA 1
ATOM 1716 C C . SER A 1 217 ? 18.547 16.781 -2.166 1 59.84 217 SER A C 1
ATOM 1718 O O . SER A 1 217 ? 18.891 15.742 -2.748 1 59.84 217 SER A O 1
ATOM 1720 N N . ARG A 1 218 ? 18.938 17.016 -0.953 1 59.91 218 ARG A N 1
ATOM 1721 C CA . ARG A 1 218 ? 19.391 15.891 -0.145 1 59.91 218 ARG A CA 1
ATOM 1722 C C . ARG A 1 218 ? 18.203 15.07 0.354 1 59.91 218 ARG A C 1
ATOM 1724 O O . ARG A 1 218 ? 17.281 15.609 0.972 1 59.91 218 ARG A O 1
ATOM 1731 N N . VAL A 1 219 ? 18.078 13.93 -0.298 1 68.56 219 VAL A N 1
ATOM 1732 C CA . VAL A 1 219 ? 17.203 12.93 0.317 1 68.56 219 VAL A CA 1
ATOM 1733 C C . VAL A 1 219 ? 17.547 12.797 1.801 1 68.56 219 VAL A C 1
ATOM 1735 O O . VAL A 1 219 ? 18.703 12.922 2.193 1 68.56 219 VAL A O 1
ATOM 1738 N N . SER A 1 220 ? 16.5 12.711 2.553 1 77.25 220 SER A N 1
ATOM 1739 C CA . SER A 1 220 ? 16.734 12.57 3.986 1 77.25 220 SER A CA 1
ATOM 1740 C C . SER A 1 220 ? 17.562 11.336 4.297 1 77.25 220 SER A C 1
ATOM 1742 O O . SER A 1 220 ? 17.453 10.312 3.613 1 77.25 220 SER A O 1
ATOM 1744 N N . VAL A 1 221 ? 18.422 11.414 5.16 1 78.62 221 VAL A N 1
ATOM 1745 C CA . VAL A 1 221 ? 19.328 10.352 5.574 1 78.62 221 VAL A CA 1
ATOM 1746 C C . VAL A 1 221 ? 18.516 9.141 6.047 1 78.62 221 VAL A C 1
ATOM 1748 O O . VAL A 1 221 ? 18.906 7.996 5.812 1 78.62 221 VAL A O 1
ATOM 1751 N N . SER A 1 222 ? 17.391 9.438 6.637 1 80.12 222 SER A N 1
ATOM 1752 C CA . SER A 1 222 ? 16.547 8.359 7.137 1 80.12 222 SER A CA 1
ATOM 1753 C C . SER A 1 222 ? 16 7.508 5.996 1 80.12 222 SER A C 1
ATOM 1755 O O . SER A 1 222 ? 16 6.277 6.082 1 80.12 222 SER A O 1
ATOM 1757 N N . ILE A 1 223 ? 15.617 8.133 4.98 1 83.62 223 ILE A N 1
ATOM 1758 C CA . ILE A 1 223 ? 15.062 7.41 3.838 1 83.62 223 ILE A CA 1
ATOM 1759 C C . ILE A 1 223 ? 16.156 6.605 3.152 1 83.62 223 ILE A C 1
ATOM 1761 O O . ILE A 1 223 ? 15.961 5.434 2.822 1 83.62 223 ILE A O 1
ATOM 1765 N N . VAL A 1 224 ? 17.328 7.191 3.014 1 85.12 224 VAL A N 1
ATOM 1766 C CA . VAL A 1 224 ? 18.453 6.512 2.371 1 85.12 224 VAL A CA 1
ATOM 1767 C C . VAL A 1 224 ? 18.891 5.312 3.217 1 85.12 224 VAL A C 1
ATOM 1769 O O . VAL A 1 224 ? 19.109 4.223 2.688 1 85.12 224 VAL A O 1
ATOM 1772 N N . ALA A 1 225 ? 18.969 5.551 4.473 1 87.25 225 ALA A N 1
ATOM 1773 C CA . ALA A 1 225 ? 19.391 4.48 5.371 1 87.25 225 ALA A CA 1
ATOM 1774 C C . ALA A 1 225 ? 18.391 3.322 5.355 1 87.25 225 ALA A C 1
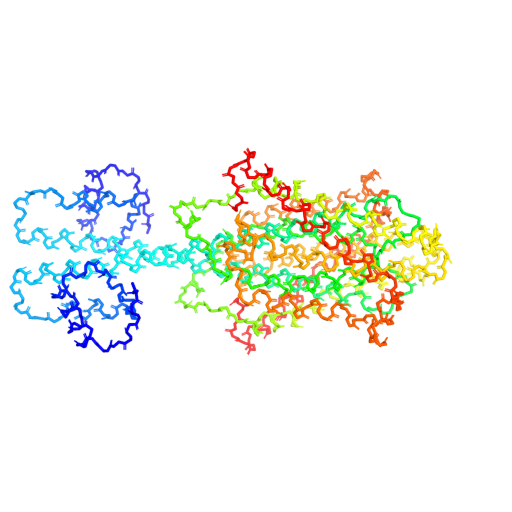ATOM 1776 O O . ALA A 1 225 ? 18.797 2.158 5.266 1 87.25 225 ALA A O 1
ATOM 1777 N N . LEU A 1 226 ? 17.125 3.66 5.363 1 88.19 226 LEU A N 1
ATOM 1778 C CA . LEU A 1 226 ? 16.094 2.625 5.402 1 88.19 226 LEU A CA 1
ATOM 1779 C C . LEU A 1 226 ? 16.031 1.871 4.078 1 88.19 226 LEU A C 1
ATOM 1781 O O . LEU A 1 226 ? 15.961 0.641 4.062 1 88.19 226 LEU A O 1
ATOM 1785 N N . THR A 1 227 ? 16.062 2.545 3.002 1 90.69 227 THR A N 1
ATOM 1786 C CA . THR A 1 227 ? 15.984 1.894 1.698 1 90.69 227 THR A CA 1
ATOM 1787 C C . THR A 1 227 ? 17.219 1.042 1.443 1 90.69 227 THR A C 1
ATOM 1789 O O . THR A 1 227 ? 17.125 -0.026 0.834 1 90.69 227 THR A O 1
ATOM 1792 N N . THR A 1 228 ? 18.375 1.516 1.927 1 92.12 228 THR A N 1
ATOM 1793 C CA . THR A 1 228 ? 19.594 0.734 1.79 1 92.12 228 THR A CA 1
ATOM 1794 C C . THR A 1 228 ? 19.531 -0.535 2.635 1 92.12 228 THR A C 1
ATOM 1796 O O . THR A 1 228 ? 19.906 -1.615 2.174 1 92.12 228 THR A O 1
ATOM 1799 N N . LEU A 1 229 ? 19.062 -0.345 3.799 1 93.94 229 LEU A N 1
ATOM 1800 C CA . LEU A 1 229 ? 18.906 -1.497 4.68 1 93.94 229 LEU A CA 1
ATOM 1801 C C . LEU A 1 229 ? 17.969 -2.527 4.07 1 93.94 229 LEU A C 1
ATOM 1803 O O . LEU A 1 229 ? 18.281 -3.721 4.035 1 93.94 229 LEU A O 1
ATOM 1807 N N . VAL A 1 230 ? 16.859 -2.1 3.578 1 94.75 230 VAL A N 1
ATOM 1808 C CA . VAL A 1 230 ? 15.875 -2.996 2.984 1 94.75 230 VAL A CA 1
ATOM 1809 C C . VAL A 1 230 ? 16.453 -3.631 1.72 1 94.75 230 VAL A C 1
ATOM 1811 O O . VAL A 1 230 ? 16.203 -4.809 1.44 1 94.75 230 VAL A O 1
ATOM 1814 N N . SER A 1 231 ? 17.188 -2.885 0.979 1 95.44 231 SER A N 1
ATOM 1815 C CA . SER A 1 231 ? 17.859 -3.451 -0.189 1 95.44 231 SER A CA 1
ATOM 1816 C C . SER A 1 231 ? 18.797 -4.59 0.205 1 95.44 231 SER A C 1
ATOM 1818 O O . SER A 1 231 ? 18.844 -5.617 -0.469 1 95.44 231 SER A O 1
ATOM 1820 N N . GLY A 1 232 ? 19.531 -4.375 1.271 1 96.12 232 GLY A N 1
ATOM 1821 C CA . GLY A 1 232 ? 20.375 -5.434 1.785 1 96.12 232 GLY A CA 1
ATOM 1822 C C . GLY A 1 232 ? 19.609 -6.688 2.162 1 96.12 232 GLY A C 1
ATOM 1823 O O . GLY A 1 232 ? 20.047 -7.801 1.87 1 96.12 232 GLY A O 1
ATOM 1824 N N . ILE A 1 233 ? 18.484 -6.531 2.736 1 95.81 233 ILE A N 1
ATOM 1825 C CA . ILE A 1 233 ? 17.609 -7.645 3.117 1 95.81 233 ILE A CA 1
ATOM 1826 C C . ILE A 1 233 ? 17.141 -8.375 1.866 1 95.81 233 ILE A C 1
ATOM 1828 O O . ILE A 1 233 ? 17.156 -9.609 1.814 1 95.81 233 ILE A O 1
ATOM 1832 N N . VAL A 1 234 ? 16.719 -7.625 0.874 1 96.5 234 VAL A N 1
ATOM 1833 C CA . VAL A 1 234 ? 16.219 -8.188 -0.378 1 96.5 234 VAL A CA 1
ATOM 1834 C C . VAL A 1 234 ? 17.297 -9.062 -1.013 1 96.5 234 VAL A C 1
ATOM 1836 O O . VAL A 1 234 ? 17.031 -10.18 -1.457 1 96.5 234 VAL A O 1
ATOM 1839 N N . PHE A 1 235 ? 18.547 -8.664 -0.977 1 96.5 235 PHE A N 1
ATOM 1840 C CA . PHE A 1 235 ? 19.641 -9.414 -1.569 1 96.5 235 PHE A CA 1
ATOM 1841 C C . PHE A 1 235 ? 19.953 -10.656 -0.748 1 96.5 235 PHE A C 1
ATOM 1843 O O . PHE A 1 235 ? 20.406 -11.672 -1.291 1 96.5 235 PHE A O 1
ATOM 1850 N N . ALA A 1 236 ? 19.672 -10.609 0.521 1 96.5 236 ALA A N 1
ATOM 1851 C CA . ALA A 1 236 ? 20.016 -11.695 1.43 1 96.5 236 ALA A CA 1
ATOM 1852 C C . ALA A 1 236 ? 18.969 -12.797 1.404 1 96.5 236 ALA A C 1
ATOM 1854 O O . ALA A 1 236 ? 19.281 -13.961 1.691 1 96.5 236 ALA A O 1
ATOM 1855 N N . ILE A 1 237 ? 17.812 -12.539 1.024 1 96 237 ILE A N 1
ATOM 1856 C CA . ILE A 1 237 ? 16.656 -13.43 1.166 1 96 237 ILE A CA 1
ATOM 1857 C C . ILE A 1 237 ? 16.922 -14.727 0.407 1 96 237 ILE A C 1
ATOM 1859 O O . ILE A 1 237 ? 16.734 -15.82 0.954 1 96 237 ILE A O 1
ATOM 1863 N N . PRO A 1 238 ? 17.375 -14.672 -0.859 1 96.25 238 PRO A N 1
ATOM 1864 C CA . PRO A 1 238 ? 17.562 -15.922 -1.608 1 96.25 238 PRO A CA 1
ATOM 1865 C C . PRO A 1 238 ? 18.656 -16.812 -1.014 1 96.25 238 PRO A C 1
ATOM 1867 O O . PRO A 1 238 ? 18.719 -18 -1.327 1 96.25 238 PRO A O 1
ATOM 1870 N N . TYR A 1 239 ? 19.438 -16.281 -0.08 1 96 239 TYR A N 1
ATOM 1871 C CA . TYR A 1 239 ? 20.562 -17.031 0.474 1 96 239 TYR A CA 1
ATOM 1872 C C . TYR A 1 239 ? 20.25 -17.531 1.874 1 96 239 TYR A C 1
ATOM 1874 O O . TYR A 1 239 ? 21.031 -18.297 2.459 1 96 239 TYR A O 1
ATOM 1882 N N . ILE A 1 240 ? 19.188 -17.156 2.389 1 94.94 240 ILE A N 1
ATOM 1883 C CA . ILE A 1 240 ? 18.734 -17.672 3.678 1 94.94 240 ILE A CA 1
ATOM 1884 C C . ILE A 1 240 ? 17.859 -18.906 3.465 1 94.94 240 ILE A C 1
ATOM 1886 O O . ILE A 1 240 ? 16.734 -18.797 2.98 1 94.94 240 ILE A O 1
ATOM 1890 N N . PRO A 1 241 ? 18.266 -20.047 3.781 1 92.69 241 PRO A N 1
ATOM 1891 C CA . PRO A 1 241 ? 17.641 -21.312 3.395 1 92.69 241 PRO A CA 1
ATOM 1892 C C . PRO A 1 241 ? 16.172 -21.391 3.801 1 92.69 241 PRO A C 1
ATOM 1894 O O . PRO A 1 241 ? 15.312 -21.703 2.973 1 92.69 241 PRO A O 1
ATOM 1897 N N . LYS A 1 242 ? 15.789 -21.094 5.035 1 90.94 242 LYS A N 1
ATOM 1898 C CA . LYS A 1 242 ? 14.406 -21.203 5.488 1 90.94 242 LYS A CA 1
ATOM 1899 C C . LYS A 1 242 ? 13.5 -20.219 4.738 1 90.94 242 LYS A C 1
ATOM 1901 O O . LYS A 1 242 ? 12.414 -20.594 4.285 1 90.94 242 LYS A O 1
ATOM 1906 N N . LEU A 1 243 ? 13.938 -19.031 4.543 1 90.5 243 LEU A N 1
ATOM 1907 C CA . LEU A 1 243 ? 13.141 -18.016 3.877 1 90.5 243 LEU A CA 1
ATOM 1908 C C . LEU A 1 243 ? 13.055 -18.281 2.379 1 90.5 243 LEU A C 1
ATOM 1910 O O . LEU A 1 243 ? 11.984 -18.125 1.779 1 90.5 243 LEU A O 1
ATOM 1914 N N . SER A 1 244 ? 14.148 -18.656 1.824 1 93.94 244 SER A N 1
ATOM 1915 C CA . SER A 1 244 ? 14.18 -18.969 0.401 1 93.94 244 SER A CA 1
ATOM 1916 C C . SER A 1 244 ? 13.25 -20.141 0.074 1 93.94 244 SER A C 1
ATOM 1918 O O . SER A 1 244 ? 12.547 -20.109 -0.939 1 93.94 244 SER A O 1
ATOM 1920 N N . ALA A 1 245 ? 13.195 -21.141 0.943 1 91.12 245 ALA A N 1
ATOM 1921 C CA . ALA A 1 245 ? 12.344 -22.297 0.733 1 91.12 245 ALA A CA 1
ATOM 1922 C C . ALA A 1 245 ? 10.867 -21.938 0.838 1 91.12 245 ALA A C 1
ATOM 1924 O O . ALA A 1 245 ? 10.062 -22.328 -0.004 1 91.12 245 ALA A O 1
ATOM 1925 N N . VAL A 1 246 ? 10.586 -21.094 1.811 1 88.12 246 VAL A N 1
ATOM 1926 C CA . VAL A 1 246 ? 9.195 -20.703 2.037 1 88.12 246 VAL A CA 1
ATOM 1927 C C . VAL A 1 246 ? 8.703 -19.859 0.866 1 88.12 246 VAL A C 1
ATOM 1929 O O . VAL A 1 246 ? 7.555 -19.984 0.439 1 88.12 246 VAL A O 1
ATOM 1932 N N . LEU A 1 247 ? 9.602 -19.109 0.29 1 92.19 247 LEU A N 1
ATOM 1933 C CA . LEU A 1 247 ? 9.227 -18.188 -0.788 1 92.19 247 LEU A CA 1
ATOM 1934 C C . LEU A 1 247 ? 9.375 -18.875 -2.146 1 92.19 247 LEU A C 1
ATOM 1936 O O . LEU A 1 247 ? 9.031 -18.281 -3.178 1 92.19 247 LEU A O 1
ATOM 1940 N N . GLY A 1 248 ? 9.898 -20.109 -2.156 1 91.5 248 GLY A N 1
ATOM 1941 C CA . GLY A 1 248 ? 10.062 -20.828 -3.402 1 91.5 248 GLY A CA 1
ATOM 1942 C C . GLY A 1 248 ? 11.109 -20.219 -4.316 1 91.5 248 GLY A C 1
ATOM 1943 O O . GLY A 1 248 ? 10.914 -20.141 -5.527 1 91.5 248 GLY A O 1
ATOM 1944 N N . MET A 1 249 ? 12.18 -19.828 -3.705 1 95.25 249 MET A N 1
ATOM 1945 C CA . MET A 1 249 ? 13.211 -19.141 -4.473 1 95.25 249 MET A CA 1
ATOM 1946 C C . MET A 1 249 ? 14.398 -20.047 -4.746 1 95.25 249 MET A C 1
ATOM 1948 O O . MET A 1 249 ? 14.539 -21.094 -4.117 1 95.25 249 MET A O 1
ATOM 1952 N N . SER A 1 250 ? 15.148 -19.672 -5.773 1 95.81 250 SER A N 1
ATOM 1953 C CA . SER A 1 250 ? 16.422 -20.281 -6.117 1 95.81 250 SER A CA 1
ATOM 1954 C C . SER A 1 250 ? 17.562 -19.266 -6.109 1 95.81 250 SER A C 1
ATOM 1956 O O . SER A 1 250 ? 17.328 -18.078 -6.371 1 95.81 250 SER A O 1
ATOM 1958 N N . ARG A 1 251 ? 18.75 -19.766 -5.793 1 95.25 251 ARG A N 1
ATOM 1959 C CA . ARG A 1 251 ? 19.891 -18.859 -5.793 1 95.25 251 ARG A CA 1
ATOM 1960 C C . ARG A 1 251 ? 20.141 -18.297 -7.188 1 95.25 251 ARG A C 1
ATOM 1962 O O . ARG A 1 251 ? 20.234 -19.047 -8.156 1 95.25 251 ARG A O 1
ATOM 1969 N N . PRO A 1 252 ? 20.156 -16.984 -7.176 1 96.69 252 PRO A N 1
ATOM 1970 C CA . PRO A 1 252 ? 20.406 -16.375 -8.492 1 96.69 252 PRO A CA 1
ATOM 1971 C C . PRO A 1 252 ? 21.797 -16.703 -9.031 1 96.69 252 PRO A C 1
ATOM 1973 O O . PRO A 1 252 ? 22.734 -16.859 -8.258 1 96.69 252 PRO A O 1
ATOM 1976 N N . LYS A 1 253 ? 21.891 -16.844 -10.336 1 96.69 253 LYS A N 1
ATOM 1977 C CA . LYS A 1 253 ? 23.203 -16.984 -10.977 1 96.69 253 LYS A CA 1
ATOM 1978 C C . LYS A 1 253 ? 24 -15.688 -10.875 1 96.69 253 LYS A C 1
ATOM 1980 O O . LYS A 1 253 ? 23.438 -14.594 -11.008 1 96.69 253 LYS A O 1
ATOM 1985 N N . PRO A 1 254 ? 25.266 -15.766 -10.68 1 95.69 254 PRO A N 1
ATOM 1986 C CA . PRO A 1 254 ? 26.094 -14.57 -10.516 1 95.69 254 PRO A CA 1
ATOM 1987 C C . PRO A 1 254 ? 25.984 -13.609 -11.703 1 95.69 254 PRO A C 1
ATOM 1989 O O . PRO A 1 254 ? 26.078 -12.391 -11.531 1 95.69 254 PRO A O 1
ATOM 1992 N N . GLU A 1 255 ? 25.719 -14.109 -12.898 1 96.06 255 GLU A N 1
ATOM 1993 C CA . GLU A 1 255 ? 25.609 -13.281 -14.094 1 96.06 255 GLU A CA 1
ATOM 1994 C C . GLU A 1 255 ? 24.406 -12.344 -13.992 1 96.06 255 GLU A C 1
ATOM 1996 O O . GLU A 1 255 ? 24.391 -11.273 -14.602 1 96.06 255 GLU A O 1
ATOM 2001 N N . PHE A 1 256 ? 23.422 -12.781 -13.266 1 97.31 256 PHE A N 1
ATOM 2002 C CA . PHE A 1 256 ? 22.203 -11.984 -13.18 1 97.31 256 PHE A CA 1
ATOM 2003 C C . PHE A 1 256 ? 22.469 -10.648 -12.508 1 97.31 256 PHE A C 1
ATOM 2005 O O . PHE A 1 256 ? 21.828 -9.641 -12.828 1 97.31 256 PHE A O 1
ATOM 2012 N N . TYR A 1 257 ? 23.422 -10.633 -11.594 1 96.75 257 TYR A N 1
ATOM 2013 C CA . TYR A 1 257 ? 23.688 -9.391 -10.867 1 96.75 257 TYR A CA 1
ATOM 2014 C C . TYR A 1 257 ? 24.266 -8.328 -11.805 1 96.75 257 TYR A C 1
ATOM 2016 O O . TYR A 1 257 ? 24.062 -7.133 -11.578 1 96.75 257 TYR A O 1
ATOM 2024 N N . GLY A 1 258 ? 24.969 -8.773 -12.812 1 96.75 258 GLY A N 1
ATOM 2025 C CA . GLY A 1 258 ? 25.375 -7.828 -13.844 1 96.75 258 GLY A CA 1
ATOM 2026 C C . GLY A 1 258 ? 24.203 -7.238 -14.602 1 96.75 258 GLY A C 1
ATOM 2027 O O . GLY A 1 258 ? 24.141 -6.031 -14.836 1 96.75 258 GLY A O 1
ATOM 2028 N N . PHE A 1 259 ? 23.297 -8.086 -14.969 1 97.31 259 PHE A N 1
ATOM 2029 C CA . PHE A 1 259 ? 22.078 -7.633 -15.633 1 97.31 259 PHE A CA 1
ATOM 2030 C C . PHE A 1 259 ? 21.281 -6.699 -14.727 1 97.31 259 PHE A C 1
ATOM 2032 O O . PHE A 1 259 ? 20.766 -5.68 -15.188 1 97.31 259 PHE A O 1
ATOM 2039 N N . LEU A 1 260 ? 21.203 -7.105 -13.469 1 97.31 260 LEU A N 1
ATOM 2040 C CA . LEU A 1 260 ? 20.469 -6.309 -12.5 1 97.31 260 LEU A CA 1
ATOM 2041 C C . LEU A 1 260 ? 21.062 -4.914 -12.375 1 97.31 260 LEU A C 1
ATOM 2043 O O . LEU A 1 260 ? 20.328 -3.92 -12.359 1 97.31 260 LEU A O 1
ATOM 2047 N N . ALA A 1 261 ? 22.344 -4.836 -12.297 1 96.5 261 ALA A N 1
ATOM 2048 C CA . ALA A 1 261 ? 23.031 -3.547 -12.203 1 96.5 261 ALA A CA 1
ATOM 2049 C C . ALA A 1 261 ? 22.719 -2.682 -13.422 1 96.5 261 ALA A C 1
ATOM 2051 O O . ALA A 1 261 ? 22.438 -1.487 -13.289 1 96.5 261 ALA A O 1
ATOM 2052 N N . ALA A 1 262 ? 22.75 -3.264 -14.555 1 96.81 262 ALA A N 1
ATOM 2053 C CA . ALA A 1 262 ? 22.453 -2.543 -15.789 1 96.81 262 ALA A CA 1
ATOM 2054 C C . ALA A 1 262 ? 21 -2.059 -15.789 1 96.81 262 ALA A C 1
ATOM 2056 O O . ALA A 1 262 ? 20.719 -0.935 -16.219 1 96.81 262 ALA A O 1
ATOM 2057 N N . MET A 1 263 ? 20.141 -2.869 -15.312 1 95.88 263 MET A N 1
ATOM 2058 C CA . MET A 1 263 ? 18.719 -2.52 -15.289 1 95.88 263 MET A CA 1
ATOM 2059 C C . MET A 1 263 ? 18.453 -1.395 -14.297 1 95.88 263 MET A C 1
ATOM 2061 O O . MET A 1 263 ? 17.656 -0.5 -14.562 1 95.88 263 MET A O 1
ATOM 2065 N N . VAL A 1 264 ? 19.109 -1.492 -13.188 1 93.81 264 VAL A N 1
ATOM 2066 C CA . VAL A 1 264 ? 18.938 -0.445 -12.188 1 93.81 264 VAL A CA 1
ATOM 2067 C C . VAL A 1 264 ? 19.438 0.889 -12.742 1 93.81 264 VAL A C 1
ATOM 2069 O O . VAL A 1 264 ? 18.766 1.916 -12.594 1 93.81 264 VAL A O 1
ATOM 2072 N N . MET A 1 265 ? 20.531 0.877 -13.398 1 93.94 265 MET A N 1
ATOM 2073 C CA . MET A 1 265 ? 21.062 2.088 -14.023 1 93.94 265 MET A CA 1
ATOM 2074 C C . MET A 1 265 ? 20.109 2.6 -15.102 1 93.94 265 MET A C 1
ATOM 2076 O O . MET A 1 265 ? 19.844 3.801 -15.18 1 93.94 265 MET A O 1
ATOM 2080 N N . GLY A 1 266 ? 19.656 1.697 -15.938 1 94.5 266 GLY A N 1
ATOM 2081 C CA . GLY A 1 266 ? 18.672 2.074 -16.938 1 94.5 266 GLY A CA 1
ATOM 2082 C C . GLY A 1 266 ? 17.406 2.646 -16.328 1 94.5 266 GLY A C 1
ATOM 2083 O O . GLY A 1 266 ? 16.812 3.58 -16.891 1 94.5 266 GLY A O 1
ATOM 2084 N N . TYR A 1 267 ? 17.031 2.078 -15.25 1 92.5 267 TYR A N 1
ATOM 2085 C CA . TYR A 1 267 ? 15.82 2.529 -14.555 1 92.5 267 TYR A CA 1
ATOM 2086 C C . TYR A 1 267 ? 15.984 3.959 -14.055 1 92.5 267 TYR A C 1
ATOM 2088 O O . TYR A 1 267 ? 15.078 4.781 -14.195 1 92.5 267 TYR A O 1
ATOM 2096 N N . VAL A 1 268 ? 17.094 4.238 -13.453 1 89 268 VAL A N 1
ATOM 2097 C CA . VAL A 1 268 ? 17.375 5.578 -12.945 1 89 268 VAL A CA 1
ATOM 2098 C C . VAL A 1 268 ? 17.312 6.59 -14.086 1 89 268 VAL A C 1
ATOM 2100 O O . VAL A 1 268 ? 16.703 7.656 -13.945 1 89 268 VAL A O 1
ATOM 2103 N N . ILE A 1 269 ? 17.875 6.219 -15.148 1 91.62 269 ILE A N 1
ATOM 2104 C CA . ILE A 1 269 ? 17.906 7.105 -16.312 1 91.62 269 ILE A CA 1
ATOM 2105 C C . ILE A 1 269 ? 16.484 7.309 -16.844 1 91.62 269 ILE A C 1
ATOM 2107 O O . ILE A 1 269 ? 16.062 8.438 -17.109 1 91.62 269 ILE A O 1
ATOM 2111 N N . LEU A 1 270 ? 15.781 6.266 -16.953 1 91.62 270 LEU A N 1
ATOM 2112 C CA . LEU A 1 270 ? 14.43 6.34 -17.5 1 91.62 270 LEU A CA 1
ATOM 2113 C C . LEU A 1 270 ? 13.523 7.176 -16.609 1 91.62 270 LEU A C 1
ATOM 2115 O O . LEU A 1 270 ? 12.766 8.016 -17.094 1 91.62 270 LEU A O 1
ATOM 2119 N N . VAL A 1 271 ? 13.555 6.922 -15.359 1 87.19 271 VAL A N 1
ATOM 2120 C CA . VAL A 1 271 ? 12.727 7.66 -14.414 1 87.19 271 VAL A CA 1
ATOM 2121 C C . VAL A 1 271 ? 13.078 9.141 -14.469 1 87.19 271 VAL A C 1
ATOM 2123 O O . VAL A 1 271 ? 12.188 10 -14.398 1 87.19 271 VAL A O 1
ATOM 2126 N N . HIS A 1 272 ? 14.336 9.453 -14.57 1 85.19 272 HIS A N 1
ATOM 2127 C CA . HIS A 1 272 ? 14.758 10.844 -14.68 1 85.19 272 HIS A CA 1
ATOM 2128 C C . HIS A 1 272 ? 14.18 11.5 -15.93 1 85.19 272 HIS A C 1
ATOM 2130 O O . HIS A 1 272 ? 13.68 12.625 -15.875 1 85.19 272 HIS A O 1
ATOM 2136 N N . ILE A 1 273 ? 14.242 10.805 -16.984 1 89 273 ILE A N 1
ATOM 2137 C CA . ILE A 1 273 ? 13.719 11.32 -18.25 1 89 273 ILE A CA 1
ATOM 2138 C C . ILE A 1 273 ? 12.211 11.555 -18.125 1 89 273 ILE A C 1
ATOM 2140 O O . ILE A 1 273 ? 11.711 12.617 -18.5 1 89 273 ILE A O 1
ATOM 2144 N N . VAL A 1 274 ? 11.531 10.594 -17.594 1 87.56 274 VAL A N 1
ATOM 2145 C CA . VAL A 1 274 ? 10.078 10.688 -17.453 1 87.56 274 VAL A CA 1
ATOM 2146 C C . VAL A 1 274 ? 9.727 11.828 -16.5 1 87.56 274 VAL A C 1
ATOM 2148 O O . VAL A 1 274 ? 8.758 12.555 -16.719 1 87.56 274 VAL A O 1
ATOM 2151 N N . LYS A 1 275 ? 10.461 11.945 -15.453 1 84.12 275 LYS A N 1
ATOM 2152 C CA . LYS A 1 275 ? 10.258 13.023 -14.492 1 84.12 275 LYS A CA 1
ATOM 2153 C C . LYS A 1 275 ? 10.406 14.391 -15.164 1 84.12 275 LYS A C 1
ATOM 2155 O O . LYS A 1 275 ? 9.578 15.281 -14.953 1 84.12 275 LYS A O 1
ATOM 2160 N N . VAL A 1 276 ? 11.414 14.555 -15.922 1 83.88 276 VAL A N 1
ATOM 2161 C CA . VAL A 1 276 ? 11.664 15.82 -16.609 1 83.88 276 VAL A CA 1
ATOM 2162 C C . VAL A 1 276 ? 10.539 16.109 -17.578 1 83.88 276 VAL A C 1
ATOM 2164 O O . VAL A 1 276 ? 10.047 17.25 -17.656 1 83.88 276 VAL A O 1
ATOM 2167 N N . ILE A 1 277 ? 10.164 15.164 -18.312 1 87.38 277 ILE A N 1
ATOM 2168 C CA . ILE A 1 277 ? 9.078 15.32 -19.281 1 87.38 277 ILE A CA 1
ATOM 2169 C C . ILE A 1 277 ? 7.793 15.695 -18.531 1 87.38 277 ILE A C 1
ATOM 2171 O O . ILE A 1 277 ? 7.055 16.594 -18.969 1 87.38 277 ILE A O 1
ATOM 2175 N N . TYR A 1 278 ? 7.547 14.984 -17.453 1 85.31 278 TYR A N 1
ATOM 2176 C CA . TYR A 1 278 ? 6.363 15.258 -16.656 1 85.31 278 TYR A CA 1
ATOM 2177 C C . TYR A 1 278 ? 6.367 16.688 -16.141 1 85.31 278 TYR A C 1
ATOM 2179 O O . TYR A 1 278 ? 5.348 17.375 -16.203 1 85.31 278 TYR A O 1
ATOM 2187 N N . GLN A 1 279 ? 7.445 17.172 -15.641 1 81.75 279 GLN A N 1
ATOM 2188 C CA . GLN A 1 279 ? 7.562 18.531 -15.102 1 81.75 279 GLN A CA 1
ATOM 2189 C C . GLN A 1 279 ? 7.379 19.578 -16.188 1 81.75 279 GLN A C 1
ATOM 2191 O O . GLN A 1 279 ? 6.812 20.641 -15.953 1 81.75 279 GLN A O 1
ATOM 2196 N N . HIS A 1 280 ? 7.883 19.25 -17.297 1 83 280 HIS A N 1
ATOM 2197 C CA . HIS A 1 280 ? 7.742 20.172 -18.422 1 83 280 HIS A CA 1
ATOM 2198 C C . HIS A 1 280 ? 6.293 20.234 -18.906 1 83 280 HIS A C 1
ATOM 2200 O O . HIS A 1 280 ? 5.805 21.297 -19.266 1 83 280 HIS A O 1
ATOM 2206 N N . MET A 1 281 ? 5.699 19.141 -18.891 1 82.56 281 MET A N 1
ATOM 2207 C CA . MET A 1 281 ? 4.336 19.062 -19.406 1 82.56 281 MET A CA 1
ATOM 2208 C C . MET A 1 281 ? 3.336 19.641 -18.406 1 82.56 281 MET A C 1
ATOM 2210 O O . MET A 1 281 ? 2.395 20.328 -18.797 1 82.56 281 MET A O 1
ATOM 2214 N N . PHE A 1 282 ? 3.49 19.344 -17.125 1 77.75 282 PHE A N 1
ATOM 2215 C CA . PHE A 1 282 ? 2.447 19.672 -16.156 1 77.75 282 PHE A CA 1
ATOM 2216 C C . PHE A 1 282 ? 2.93 20.75 -15.195 1 77.75 282 PHE A C 1
ATOM 2218 O O . PHE A 1 282 ? 2.139 21.297 -14.422 1 77.75 282 PHE A O 1
ATOM 2225 N N . LYS A 1 283 ? 4.117 21.141 -15.203 1 67.75 283 LYS A N 1
ATOM 2226 C CA . LYS A 1 283 ? 4.707 22.188 -14.367 1 67.75 283 LYS A CA 1
ATOM 2227 C C . LYS A 1 283 ? 4.496 21.891 -12.891 1 67.75 283 LYS A C 1
ATOM 2229 O O . LYS A 1 283 ? 4.238 22.812 -12.102 1 67.75 283 LYS A O 1
ATOM 2234 N N . GLU A 1 284 ? 4.172 20.625 -12.742 1 69.62 284 GLU A N 1
ATOM 2235 C CA . GLU A 1 284 ? 3.99 20.172 -11.367 1 69.62 284 GLU A CA 1
ATOM 2236 C C . GLU A 1 284 ? 4.703 18.844 -11.133 1 69.62 284 GLU A C 1
ATOM 2238 O O . GLU A 1 284 ? 4.844 18.031 -12.047 1 69.62 284 GLU A O 1
ATOM 2243 N N . TRP A 1 285 ? 5.43 18.812 -10.094 1 61.03 285 TRP A N 1
ATOM 2244 C CA . TRP A 1 285 ? 6.004 17.5 -9.789 1 61.03 285 TRP A CA 1
ATOM 2245 C C . TRP A 1 285 ? 5.238 16.812 -8.656 1 61.03 285 TRP A C 1
ATOM 2247 O O . TRP A 1 285 ? 4.855 15.656 -8.781 1 61.03 285 TRP A O 1
ATOM 2257 N N . LEU A 1 286 ? 5.242 17.609 -7.383 1 60.47 286 LEU A N 1
ATOM 2258 C CA . LEU A 1 286 ? 4.621 16.984 -6.215 1 60.47 286 LEU A CA 1
ATOM 2259 C C . LEU A 1 286 ? 3.254 17.609 -5.938 1 60.47 286 LEU A C 1
ATOM 2261 O O . LEU A 1 286 ? 3.041 18.797 -6.191 1 60.47 286 LEU A O 1
ATOM 2265 N N . MET B 1 1 ? -20.859 27.719 17.734 1 23.56 1 MET B N 1
ATOM 2266 C CA . MET B 1 1 ? -21.266 27.781 16.328 1 23.56 1 MET B CA 1
ATOM 2267 C C . MET B 1 1 ? -20.359 28.719 15.539 1 23.56 1 MET B C 1
ATOM 2269 O O . MET B 1 1 ? -20.203 29.891 15.906 1 23.56 1 MET B O 1
ATOM 2273 N N . VAL B 1 2 ? -19.219 28.219 15.086 1 28.06 2 VAL B N 1
ATOM 2274 C CA . VAL B 1 2 ? -18.266 28.969 14.289 1 28.06 2 VAL B CA 1
ATOM 2275 C C . VAL B 1 2 ? -18.891 29.375 12.961 1 28.06 2 VAL B C 1
ATOM 2277 O O . VAL B 1 2 ? -19.438 28.531 12.242 1 28.06 2 VAL B O 1
ATOM 2280 N N . HIS B 1 3 ? -19.531 30.578 12.922 1 27.86 3 HIS B N 1
ATOM 2281 C CA . HIS B 1 3 ? -20.125 31.094 11.703 1 27.86 3 HIS B CA 1
ATOM 2282 C C . HIS B 1 3 ? -19.078 31.625 10.742 1 27.86 3 HIS B C 1
ATOM 2284 O O . HIS B 1 3 ? -18.156 32.344 11.164 1 27.86 3 HIS B O 1
ATOM 2290 N N . TYR B 1 4 ? -18.781 30.844 9.75 1 32.88 4 TYR B N 1
ATOM 2291 C CA . TYR B 1 4 ? -17.875 31.203 8.664 1 32.88 4 TYR B CA 1
ATOM 2292 C C . TYR B 1 4 ? -18.453 32.312 7.809 1 32.88 4 TYR B C 1
ATOM 2294 O O . TYR B 1 4 ? -19.562 32.188 7.27 1 32.88 4 TYR B O 1
ATOM 2302 N N . PHE B 1 5 ? -18.422 33.594 8.328 1 29.91 5 PHE B N 1
ATOM 2303 C CA . PHE B 1 5 ? -18.938 34.656 7.465 1 29.91 5 PHE B CA 1
ATOM 2304 C C . PHE B 1 5 ? -17.844 35.188 6.562 1 29.91 5 PHE B C 1
ATOM 2306 O O . PHE B 1 5 ? -16.719 35.438 7.016 1 29.91 5 PHE B O 1
ATOM 2313 N N . ARG B 1 6 ? -17.828 34.906 5.348 1 37.69 6 ARG B N 1
ATOM 2314 C CA . ARG B 1 6 ? -17 35.5 4.301 1 37.69 6 ARG B CA 1
ATOM 2315 C C . ARG B 1 6 ? -17.312 36.969 4.125 1 37.69 6 ARG B C 1
ATOM 2317 O O . ARG B 1 6 ? -18.062 37.375 3.215 1 37.69 6 ARG B O 1
ATOM 2324 N N . LYS B 1 7 ? -17.797 37.781 5.207 1 39.34 7 LYS B N 1
ATOM 2325 C CA . LYS B 1 7 ? -18.219 39.125 4.84 1 39.34 7 LYS B CA 1
ATOM 2326 C C . LYS B 1 7 ? -17.031 40.094 4.75 1 39.34 7 LYS B C 1
ATOM 2328 O O . LYS B 1 7 ? -15.938 39.781 5.246 1 39.34 7 LYS B O 1
ATOM 2333 N N . GLY B 1 8 ? -17.109 41.25 3.906 1 36.19 8 GLY B N 1
ATOM 2334 C CA . GLY B 1 8 ? -16.172 42.344 3.783 1 36.19 8 GLY B CA 1
ATOM 2335 C C . GLY B 1 8 ? -15.711 42.906 5.121 1 36.19 8 GLY B C 1
ATOM 2336 O O . GLY B 1 8 ? -16.297 42.594 6.16 1 36.19 8 GLY B O 1
ATOM 2337 N N . PRO B 1 9 ? -14.531 43.594 5.184 1 38.59 9 PRO B N 1
ATOM 2338 C CA . PRO B 1 9 ? -13.953 44.031 6.449 1 38.59 9 PRO B CA 1
ATOM 2339 C C . PRO B 1 9 ? -14.969 44.75 7.344 1 38.59 9 PRO B C 1
ATOM 2341 O O . PRO B 1 9 ? -14.984 44.531 8.555 1 38.59 9 PRO B O 1
ATOM 2344 N N . HIS B 1 10 ? -15.711 45.688 6.797 1 38 10 HIS B N 1
ATOM 2345 C CA . HIS B 1 10 ? -16.641 46.5 7.574 1 38 10 HIS B CA 1
ATOM 2346 C C . HIS B 1 10 ? -17.75 45.656 8.18 1 38 10 HIS B C 1
ATOM 2348 O O . HIS B 1 10 ? -18.156 45.875 9.32 1 38 10 HIS B O 1
ATOM 2354 N N . GLN B 1 11 ? -18.203 44.812 7.383 1 39.78 11 GLN B N 1
ATOM 2355 C CA . GLN B 1 11 ? -19.344 44.031 7.863 1 39.78 11 GLN B CA 1
ATOM 2356 C C . GLN B 1 11 ? -18.891 43.031 8.922 1 39.78 11 GLN B C 1
ATOM 2358 O O . GLN B 1 11 ? -19.656 42.688 9.828 1 39.78 11 GLN B O 1
ATOM 2363 N N . LYS B 1 12 ? -17.609 42.656 8.844 1 40.53 12 LYS B N 1
ATOM 2364 C CA . LYS B 1 12 ? -17.047 41.75 9.852 1 40.53 12 LYS B CA 1
ATOM 2365 C C . LYS B 1 12 ? -17 42.438 11.219 1 40.53 12 LYS B C 1
ATOM 2367 O O . LYS B 1 12 ? -17.328 41.812 12.234 1 40.53 12 LYS B O 1
ATOM 2372 N N . LEU B 1 13 ? -16.688 43.781 11.164 1 39.06 13 LEU B N 1
ATOM 2373 C CA . LEU B 1 13 ? -16.656 44.531 12.406 1 39.06 13 LEU B CA 1
ATOM 2374 C C . LEU B 1 13 ? -18.047 44.688 13 1 39.06 13 LEU B C 1
ATOM 2376 O O . LEU B 1 13 ? -18.234 44.594 14.211 1 39.06 13 LEU B O 1
ATOM 2380 N N . GLN B 1 14 ? -19.031 44.906 12.141 1 39.72 14 GLN B N 1
ATOM 2381 C CA . GLN B 1 14 ? -20.406 45.062 12.633 1 39.72 14 GLN B CA 1
ATOM 2382 C C . GLN B 1 14 ? -20.922 43.781 13.258 1 39.72 14 GLN B C 1
ATOM 2384 O O . GLN B 1 14 ? -21.594 43.812 14.289 1 39.72 14 GLN B O 1
ATOM 2389 N N . VAL B 1 15 ? -20.531 42.719 12.617 1 40.53 15 VAL B N 1
ATOM 2390 C CA . VAL B 1 15 ? -21 41.438 13.164 1 40.53 15 VAL B CA 1
ATOM 2391 C C . VAL B 1 15 ? -20.25 41.125 14.461 1 40.53 15 VAL B C 1
ATOM 2393 O O . VAL B 1 15 ? -20.844 40.625 15.422 1 40.53 15 VAL B O 1
ATOM 2396 N N . MET B 1 16 ? -18.938 41.562 14.422 1 37.97 16 MET B N 1
ATOM 2397 C CA . MET B 1 16 ? -18.203 41.375 15.664 1 37.97 16 MET B CA 1
ATOM 2398 C C . MET B 1 16 ? -18.75 42.25 16.781 1 37.97 16 MET B C 1
ATOM 2400 O O . MET B 1 16 ? -18.844 41.812 17.922 1 37.97 16 MET B O 1
ATOM 2404 N N . GLU B 1 17 ? -19 43.438 16.391 1 38.91 17 GLU B N 1
ATOM 2405 C CA . GLU B 1 17 ? -19.594 44.344 17.375 1 38.91 17 GLU B CA 1
ATOM 2406 C C . GLU B 1 17 ? -20.969 43.844 17.828 1 38.91 17 GLU B C 1
ATOM 2408 O O . GLU B 1 17 ? -21.312 43.938 19 1 38.91 17 GLU B O 1
ATOM 2413 N N . GLY B 1 18 ? -21.719 43.375 16.859 1 39.44 18 GLY B N 1
ATOM 2414 C CA . GLY B 1 18 ? -23.016 42.844 17.234 1 39.44 18 GLY B CA 1
ATOM 2415 C C . GLY B 1 18 ? -22.906 41.594 18.125 1 39.44 18 GLY B C 1
ATOM 2416 O O . GLY B 1 18 ? -23.719 41.406 19.031 1 39.44 18 GLY B O 1
ATOM 2417 N N . LEU B 1 19 ? -21.984 40.719 17.719 1 36.34 19 LEU B N 1
ATOM 2418 C CA . LEU B 1 19 ? -21.875 39.5 18.531 1 36.34 19 LEU B CA 1
ATOM 2419 C C . LEU B 1 19 ? -21.25 39.812 19.891 1 36.34 19 LEU B C 1
ATOM 2421 O O . LEU B 1 19 ? -21.578 39.188 20.891 1 36.34 19 LEU B O 1
ATOM 2425 N N . ARG B 1 20 ? -20.281 40.75 19.875 1 35.62 20 ARG B N 1
ATOM 2426 C CA . ARG B 1 20 ? -19.75 41.156 21.172 1 35.62 20 ARG B CA 1
ATOM 2427 C C . ARG B 1 20 ? -20.859 41.75 22.047 1 35.62 20 ARG B C 1
ATOM 2429 O O . ARG B 1 20 ? -20.844 41.625 23.266 1 35.62 20 ARG B O 1
ATOM 2436 N N . SER B 1 21 ? -21.672 42.562 21.391 1 36.62 21 SER B N 1
ATOM 2437 C CA . SER B 1 21 ? -22.719 43.125 22.234 1 36.62 21 SER B CA 1
ATOM 2438 C C . SER B 1 21 ? -23.672 42.062 22.719 1 36.62 21 SER B C 1
ATOM 2440 O O . SER B 1 21 ? -24.438 42.281 23.672 1 36.62 21 SER B O 1
ATOM 2442 N N . GLY B 1 22 ? -24.016 41.031 21.875 1 34.38 22 GLY B N 1
ATOM 2443 C CA . GLY B 1 22 ? -24.906 40.031 22.453 1 34.38 22 GLY B CA 1
ATOM 2444 C C . GLY B 1 22 ? -24.203 39.125 23.438 1 34.38 22 GLY B C 1
ATOM 2445 O O . GLY B 1 22 ? -23 38.906 23.344 1 34.38 22 GLY B O 1
ATOM 2446 N N . GLY B 1 23 ? -24.547 39.031 24.797 1 32.94 23 GLY B N 1
ATOM 2447 C CA . GLY B 1 23 ? -24.125 38.375 26.016 1 32.94 23 GLY B CA 1
ATOM 2448 C C . GLY B 1 23 ? -23.516 37 25.75 1 32.94 23 GLY B C 1
ATOM 2449 O O . GLY B 1 23 ? -23.156 36.281 26.703 1 32.94 23 GLY B O 1
ATOM 2450 N N . GLY B 1 24 ? -23.969 36.25 24.703 1 31.72 24 GLY B N 1
ATOM 2451 C CA . GLY B 1 24 ? -23.578 34.875 24.703 1 31.72 24 GLY B CA 1
ATOM 2452 C C . GLY B 1 24 ? -22.141 34.656 24.25 1 31.72 24 GLY B C 1
ATOM 2453 O O . GLY B 1 24 ? -21.625 35.406 23.438 1 31.72 24 GLY B O 1
ATOM 2454 N N . GLY B 1 25 ? -21.078 34.375 25.125 1 31.5 25 GLY B N 1
ATOM 2455 C CA . GLY B 1 25 ? -19.656 34.031 25.078 1 31.5 25 GLY B CA 1
ATOM 2456 C C . GLY B 1 25 ? -19.281 33.219 23.844 1 31.5 25 GLY B C 1
ATOM 2457 O O . GLY B 1 25 ? -18.344 32.438 23.891 1 31.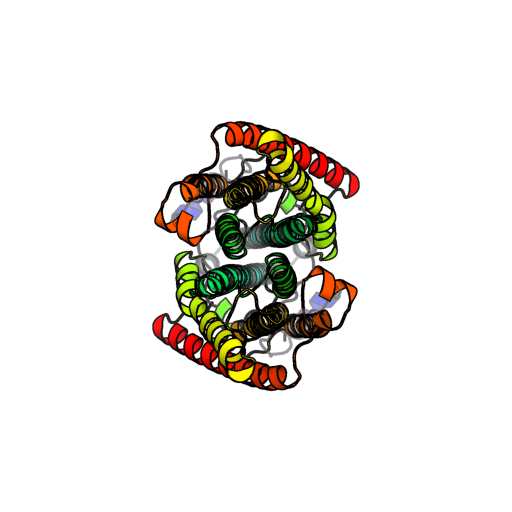5 25 GLY B O 1
ATOM 2458 N N . GLY B 1 26 ? -20.141 33.156 22.844 1 29.64 26 GLY B N 1
ATOM 2459 C CA . GLY B 1 26 ? -19.734 32.312 21.734 1 29.64 26 GLY B CA 1
ATOM 2460 C C . GLY B 1 26 ? -18.609 32.906 20.922 1 29.64 26 GLY B C 1
ATOM 2461 O O . GLY B 1 26 ? -18.547 34.094 20.719 1 29.64 26 GLY B O 1
ATOM 2462 N N . VAL B 1 27 ? -17.328 32.5 21.141 1 30.38 27 VAL B N 1
ATOM 2463 C CA . VAL B 1 27 ? -16.125 32.906 20.422 1 30.38 27 VAL B CA 1
ATOM 2464 C C . VAL B 1 27 ? -16.328 32.656 18.922 1 30.38 27 VAL B C 1
ATOM 2466 O O . VAL B 1 27 ? -16.703 31.531 18.531 1 30.38 27 VAL B O 1
ATOM 2469 N N . VAL B 1 28 ? -16.891 33.594 18.203 1 29.83 28 VAL B N 1
ATOM 2470 C CA . VAL B 1 28 ? -17.031 33.5 16.75 1 29.83 28 VAL B CA 1
ATOM 2471 C C . VAL B 1 28 ? -15.664 33.625 16.094 1 29.83 28 VAL B C 1
ATOM 2473 O O . VAL B 1 28 ? -14.922 34.562 16.344 1 29.83 28 VAL B O 1
ATOM 2476 N N . ALA B 1 29 ? -14.93 32.5 15.945 1 29.84 29 ALA B N 1
ATOM 2477 C CA . ALA B 1 29 ? -13.648 32.5 15.242 1 29.84 29 ALA B CA 1
ATOM 2478 C C . ALA B 1 29 ? -13.852 32.781 13.75 1 29.84 29 ALA B C 1
ATOM 2480 O O . ALA B 1 29 ? -14.734 32.219 13.109 1 29.84 29 ALA B O 1
ATOM 2481 N N . PHE B 1 30 ? -13.836 34 13.344 1 28.11 30 PHE B N 1
ATOM 2482 C CA . PHE B 1 30 ? -13.844 34.406 11.938 1 28.11 30 PHE B CA 1
ATOM 2483 C C . PHE B 1 30 ? -12.508 34.062 11.281 1 28.11 30 PHE B C 1
ATOM 2485 O O . PHE B 1 30 ? -11.445 34.375 11.828 1 28.11 30 PHE B O 1
ATOM 2492 N N . LEU B 1 31 ? -12.414 32.969 10.688 1 30.12 31 LEU B N 1
ATOM 2493 C CA . LEU B 1 31 ? -11.242 32.656 9.883 1 30.12 31 LEU B CA 1
ATOM 2494 C C . LEU B 1 31 ? -11.211 33.469 8.602 1 30.12 31 LEU B C 1
ATOM 2496 O O . LEU B 1 31 ? -12.055 33.281 7.719 1 30.12 31 LEU B O 1
ATOM 2500 N N . GLY B 1 32 ? -11.164 34.875 8.727 1 28.81 32 GLY B N 1
ATOM 2501 C CA . GLY B 1 32 ? -10.953 35.656 7.52 1 28.81 32 GLY B CA 1
ATOM 2502 C C . GLY B 1 32 ? -9.727 35.219 6.734 1 28.81 32 GLY B C 1
ATOM 2503 O O . GLY B 1 32 ? -8.891 34.469 7.242 1 28.81 32 GLY B O 1
ATOM 2504 N N . ASP B 1 33 ? -9.75 35.5 5.418 1 30.36 33 ASP B N 1
ATOM 2505 C CA . ASP B 1 33 ? -8.641 35.219 4.516 1 30.36 33 A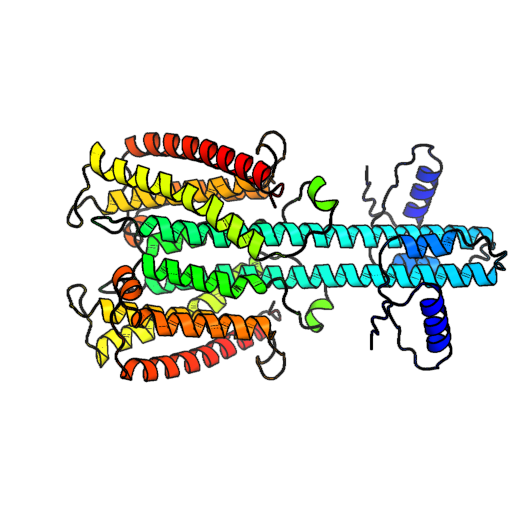SP B CA 1
ATOM 2506 C C . ASP B 1 33 ? -7.312 35.688 5.121 1 30.36 33 ASP B C 1
ATOM 2508 O O . ASP B 1 33 ? -7.297 36.375 6.145 1 30.36 33 ASP B O 1
ATOM 2512 N N . GLY B 1 34 ? -6.246 35.875 4.285 1 26.89 34 GLY B N 1
ATOM 2513 C CA . GLY B 1 34 ? -4.812 36.094 4.41 1 26.89 34 GLY B CA 1
ATOM 2514 C C . GLY B 1 34 ? -4.465 37.25 5.355 1 26.89 34 GLY B C 1
ATOM 2515 O O . GLY B 1 34 ? -5.355 37.875 5.926 1 26.89 34 GLY B O 1
ATOM 2516 N N . VAL B 1 35 ? -3.172 37.625 5.418 1 31.69 35 VAL B N 1
ATOM 2517 C CA . VAL B 1 35 ? -2.27 38.656 5.953 1 31.69 35 VAL B CA 1
ATOM 2518 C C . VAL B 1 35 ? -2.926 40.031 5.863 1 31.69 35 VAL B C 1
ATOM 2520 O O . VAL B 1 35 ? -2.574 40.938 6.609 1 31.69 35 VAL B O 1
ATOM 2523 N N . ASN B 1 36 ? -3.779 40.156 4.871 1 30.11 36 ASN B N 1
ATOM 2524 C CA . ASN B 1 36 ? -4.191 41.531 4.57 1 30.11 36 ASN B CA 1
ATOM 2525 C C . ASN B 1 36 ? -5.105 42.062 5.656 1 30.11 36 ASN B C 1
ATOM 2527 O O . ASN B 1 36 ? -5.215 43.281 5.816 1 30.11 36 ASN B O 1
ATOM 2531 N N . ASP B 1 37 ? -5.781 41.188 6.25 1 31.14 37 ASP B N 1
ATOM 2532 C CA . ASP B 1 37 ? -6.746 41.812 7.152 1 31.14 37 ASP B CA 1
ATOM 2533 C C . ASP B 1 37 ? -6.066 42.281 8.43 1 31.14 37 ASP B C 1
ATOM 2535 O O . ASP B 1 37 ? -6.469 43.312 9.008 1 31.14 37 ASP B O 1
ATOM 2539 N N . ALA B 1 38 ? -5.078 41.562 8.867 1 32.16 38 ALA B N 1
ATOM 2540 C CA . ALA B 1 38 ? -4.387 42.062 10.055 1 32.16 38 ALA B CA 1
ATOM 2541 C C . ALA B 1 38 ? -3.635 43.344 9.742 1 32.16 38 ALA B C 1
ATOM 2543 O O . ALA B 1 38 ? -3.572 44.25 10.586 1 32.16 38 ALA B O 1
ATOM 2544 N N . LEU B 1 39 ? -2.979 43.375 8.5 1 31.02 39 LEU B N 1
ATOM 2545 C CA . LEU B 1 39 ? -2.328 44.625 8.109 1 31.02 39 LEU B CA 1
ATOM 2546 C C . LEU B 1 39 ? -3.352 45.75 7.965 1 31.02 39 LEU B C 1
ATOM 2548 O O . LEU B 1 39 ? -3.033 46.906 8.195 1 31.02 39 LEU B O 1
ATOM 2552 N N . ALA B 1 40 ? -4.52 45.344 7.504 1 30.86 40 ALA B N 1
ATOM 2553 C CA . ALA B 1 40 ? -5.512 46.406 7.375 1 30.86 40 ALA B CA 1
ATOM 2554 C C . ALA B 1 40 ? -5.789 47.062 8.719 1 30.86 40 ALA B C 1
ATOM 2556 O O . ALA B 1 40 ? -6.109 48.25 8.781 1 30.86 40 ALA B O 1
ATOM 2557 N N . ILE B 1 41 ? -5.629 46.281 9.758 1 31.58 41 ILE B N 1
ATOM 2558 C CA . ILE B 1 41 ? -5.832 46.906 11.047 1 31.58 41 ILE B CA 1
ATOM 2559 C C . ILE B 1 41 ? -4.617 47.781 11.383 1 31.58 41 ILE B C 1
ATOM 2561 O O . ILE B 1 41 ? -4.703 48.688 12.227 1 31.58 41 ILE B O 1
ATOM 2565 N N . ARG B 1 42 ? -3.41 47.438 10.742 1 30.66 42 ARG B N 1
ATOM 2566 C CA . ARG B 1 42 ? -2.309 48.375 11.039 1 30.66 42 ARG B CA 1
ATOM 2567 C C . ARG B 1 42 ? -2.678 49.812 10.695 1 30.66 42 ARG B C 1
ATOM 2569 O O . ARG B 1 42 ? -2.361 50.719 11.445 1 30.66 42 ARG B O 1
ATOM 2576 N N . VAL B 1 43 ? -2.795 50.031 9.312 1 30.27 43 VAL B N 1
ATOM 2577 C CA . VAL B 1 43 ? -2.668 51.375 8.797 1 30.27 43 VAL B CA 1
ATOM 2578 C C . VAL B 1 43 ? -3.881 52.219 9.219 1 30.27 43 VAL B C 1
ATOM 2580 O O . VAL B 1 43 ? -3.996 53.375 8.859 1 30.27 43 VAL B O 1
ATOM 2583 N N . ALA B 1 44 ? -5.004 51.688 9.523 1 27.78 44 ALA B N 1
ATOM 2584 C CA . ALA B 1 44 ? -5.914 52.812 9.773 1 27.78 44 ALA B CA 1
ATOM 2585 C C . ALA B 1 44 ? -5.359 53.75 10.852 1 27.78 44 ALA B C 1
ATOM 2587 O O . ALA B 1 44 ? -4.953 53.281 11.922 1 27.78 44 ALA B O 1
ATOM 2588 N N . ASP B 1 45 ? -4.57 54.781 10.523 1 29.78 45 ASP B N 1
ATOM 2589 C CA . ASP B 1 45 ? -4.215 56.031 11.18 1 29.78 45 ASP B CA 1
ATOM 2590 C C . ASP B 1 45 ? -5.262 56.406 12.227 1 29.78 45 ASP B C 1
ATOM 2592 O O . ASP B 1 45 ? -5.508 57.594 12.453 1 29.78 45 ASP B O 1
ATOM 2596 N N . VAL B 1 46 ? -6.375 55.719 12.461 1 29.03 46 VAL B N 1
ATOM 2597 C CA . VAL B 1 46 ? -7.301 56.344 13.391 1 29.03 46 VAL B CA 1
ATOM 2598 C C . VAL B 1 46 ? -6.559 56.75 14.664 1 29.03 46 VAL B C 1
ATOM 2600 O O . VAL B 1 46 ? -5.699 56 15.148 1 29.03 46 VAL B O 1
ATOM 2603 N N . GLU B 1 47 ? -6.32 58.062 14.867 1 28.92 47 GLU B N 1
ATOM 2604 C CA . GLU B 1 47 ? -6.141 58.656 16.188 1 28.92 47 GLU B CA 1
ATOM 2605 C C . GLU B 1 47 ? -6.754 57.781 17.281 1 28.92 47 GLU B C 1
ATOM 2607 O O . GLU B 1 47 ? -7.918 57.969 17.641 1 28.92 47 GLU B O 1
ATOM 2612 N N . ILE B 1 48 ? -6.664 56.469 17.094 1 33.06 48 ILE B N 1
ATOM 2613 C CA . ILE B 1 48 ? -7.273 55.562 18.062 1 33.06 48 ILE B CA 1
ATOM 2614 C C . ILE B 1 48 ? -6.699 55.844 19.453 1 33.06 48 ILE B C 1
ATOM 2616 O O . ILE B 1 48 ? -5.48 55.906 19.609 1 33.06 48 ILE B O 1
ATOM 2620 N N . SER B 1 49 ? -7.496 56.469 20.156 1 36.5 49 SER B N 1
ATOM 2621 C CA . SER B 1 49 ? -7.164 56.594 21.578 1 36.5 49 SER B CA 1
ATOM 2622 C C . SER B 1 49 ? -6.488 55.344 22.094 1 36.5 49 SER B C 1
ATOM 2624 O O . SER B 1 49 ? -6.637 54.25 21.5 1 36.5 49 SER B O 1
ATOM 2626 N N . VAL B 1 50 ? -5.469 55.5 22.797 1 40.53 50 VAL B N 1
ATOM 2627 C CA . VAL B 1 50 ? -4.684 54.469 23.469 1 40.53 50 VAL B CA 1
ATOM 2628 C C . VAL B 1 50 ? -5.57 53.281 23.797 1 40.53 50 VAL B C 1
ATOM 2630 O O . VAL B 1 50 ? -5.16 52.125 23.609 1 40.53 50 VAL B O 1
ATOM 2633 N N . ASP B 1 51 ? -6.797 53.625 24.109 1 44.28 51 ASP B N 1
ATOM 2634 C CA . ASP B 1 51 ? -7.695 52.562 24.531 1 44.28 51 ASP B CA 1
ATOM 2635 C C . ASP B 1 51 ? -8.148 51.719 23.344 1 44.28 51 ASP B C 1
ATOM 2637 O O . ASP B 1 51 ? -8.203 50.469 23.438 1 44.28 51 ASP B O 1
ATOM 2641 N N . LEU B 1 52 ? -8.43 52.406 22.312 1 47.41 52 LEU B N 1
ATOM 2642 C CA . LEU B 1 52 ? -8.914 51.688 21.141 1 47.41 52 LEU B CA 1
ATOM 2643 C C . LEU B 1 52 ? -7.793 50.906 20.484 1 47.41 52 LEU B C 1
ATOM 2645 O O . LEU B 1 52 ? -8.023 49.812 19.969 1 47.41 52 LEU B O 1
ATOM 2649 N N . GLY B 1 53 ? -6.691 51.469 20.484 1 48.34 53 GLY B N 1
ATOM 2650 C CA . GLY B 1 53 ? -5.531 50.781 19.953 1 48.34 53 GLY B CA 1
ATOM 2651 C C . GLY B 1 53 ? -5.25 49.469 20.656 1 48.34 53 GLY B C 1
ATOM 2652 O O . GLY B 1 53 ? -4.961 48.469 20.016 1 48.34 53 GLY B O 1
ATOM 2653 N N . THR B 1 54 ? -5.414 49.531 22.016 1 51.72 54 THR B N 1
ATOM 2654 C CA . THR B 1 54 ? -5.207 48.344 22.828 1 51.72 54 THR B CA 1
ATOM 2655 C C . THR B 1 54 ? -6.266 47.281 22.516 1 51.72 54 THR B C 1
ATOM 2657 O O . THR B 1 54 ? -5.957 46.094 22.422 1 51.72 54 THR B O 1
ATOM 2660 N N . GLU B 1 55 ? -7.469 47.719 22.281 1 50.91 55 GLU B N 1
ATOM 2661 C CA . GLU B 1 55 ? -8.555 46.781 21.984 1 50.91 55 GLU B CA 1
ATOM 2662 C C . GLU B 1 55 ? -8.383 46.156 20.609 1 50.91 55 GLU B C 1
ATOM 2664 O O . GLU B 1 55 ? -8.633 44.938 20.438 1 50.91 55 GLU B O 1
ATOM 2669 N N . ILE B 1 56 ? -7.977 46.938 19.719 1 52.41 56 ILE B N 1
ATOM 2670 C CA . ILE B 1 56 ? -7.758 46.438 18.375 1 52.41 56 ILE B CA 1
ATOM 2671 C C . ILE B 1 56 ? -6.59 45.438 18.375 1 52.41 56 ILE B C 1
ATOM 2673 O O . ILE B 1 56 ? -6.645 44.406 17.719 1 52.41 56 ILE B O 1
ATOM 2677 N N . ALA B 1 57 ? -5.613 45.781 19.062 1 53.47 57 ALA B N 1
ATOM 2678 C CA . ALA B 1 57 ? -4.461 44.875 19.172 1 53.47 57 ALA B CA 1
ATOM 2679 C C . ALA B 1 57 ? -4.852 43.562 19.828 1 53.47 57 ALA B C 1
ATOM 2681 O O . ALA B 1 57 ? -4.395 42.5 19.422 1 53.47 57 ALA B O 1
ATOM 2682 N N . LYS B 1 58 ? -5.617 43.719 20.812 1 53.81 58 LYS B N 1
ATOM 2683 C CA . LYS B 1 58 ? -6.102 42.531 21.5 1 53.81 58 LYS B CA 1
ATOM 2684 C C . LYS B 1 58 ? -6.938 41.656 20.562 1 53.81 58 LYS B C 1
ATOM 2686 O O . LYS B 1 58 ? -6.797 40.406 20.562 1 53.81 58 LYS B O 1
ATOM 2691 N N . GLU B 1 59 ? -7.738 42.25 19.797 1 52.41 59 GLU B N 1
ATOM 2692 C CA . GLU B 1 59 ? -8.578 41.5 18.875 1 52.41 59 GLU B CA 1
ATOM 2693 C C . GLU B 1 59 ? -7.738 40.844 17.766 1 52.41 59 GLU B C 1
ATOM 2695 O O . GLU B 1 59 ? -8 39.719 17.359 1 52.41 59 GLU B O 1
ATOM 2700 N N . ALA B 1 60 ? -6.859 41.688 17.312 1 52.72 60 ALA B N 1
ATOM 2701 C CA . ALA B 1 60 ? -5.945 41.125 16.312 1 52.72 60 ALA B CA 1
ATOM 2702 C C . ALA B 1 60 ? -5.168 39.938 16.875 1 52.72 60 ALA B C 1
ATOM 2704 O O . ALA B 1 60 ? -4.988 38.938 16.188 1 52.72 60 ALA B O 1
ATOM 2705 N N . ALA B 1 61 ? -4.715 40.062 18.094 1 55.72 61 ALA B N 1
ATOM 2706 C CA . ALA B 1 61 ? -3.994 39 18.766 1 55.72 61 ALA B CA 1
ATOM 2707 C C . ALA B 1 61 ? -4.871 37.75 18.906 1 55.72 61 ALA B C 1
ATOM 2709 O O . ALA B 1 61 ? -4.402 36.625 18.703 1 55.72 61 ALA B O 1
ATOM 2710 N N . ASN B 1 62 ? -6.117 37.969 19.188 1 52.78 62 ASN B N 1
ATOM 2711 C CA . ASN B 1 62 ? -7.047 36.844 19.344 1 52.78 62 ASN B CA 1
ATOM 2712 C C . ASN B 1 62 ? -7.277 36.125 18.016 1 52.78 62 ASN B C 1
ATOM 2714 O O . ASN B 1 62 ? -7.375 34.875 17.984 1 52.78 62 ASN B O 1
ATOM 2718 N N . VAL B 1 63 ? -7.402 36.906 17 1 52.69 63 VAL B N 1
ATOM 2719 C CA . VAL B 1 63 ? -7.605 36.312 15.68 1 52.69 63 VAL B CA 1
ATOM 2720 C C . VAL B 1 63 ? -6.379 35.469 15.297 1 52.69 63 VAL B C 1
ATOM 2722 O O . VAL B 1 63 ? -6.508 34.375 14.773 1 52.69 63 VAL B O 1
ATOM 2725 N N . ILE B 1 64 ? -5.281 36.062 15.523 1 54.84 64 ILE B N 1
ATOM 2726 C CA . ILE B 1 64 ? -4.027 35.375 15.203 1 54.84 64 ILE B CA 1
ATOM 2727 C C . ILE B 1 64 ? -3.916 34.094 16.016 1 54.84 64 ILE B C 1
ATOM 2729 O O . ILE B 1 64 ? -3.51 33.062 15.492 1 54.84 64 ILE B O 1
ATOM 2733 N N . LEU B 1 65 ? -4.32 34.188 17.234 1 53.41 65 LEU B N 1
ATOM 2734 C CA . LEU B 1 65 ? -4.277 33.031 18.094 1 53.41 65 LEU B CA 1
ATOM 2735 C C . LEU B 1 65 ? -5.238 31.953 17.594 1 53.41 65 LEU B C 1
ATOM 2737 O O . LEU B 1 65 ? -4.922 30.75 17.656 1 53.41 65 LEU B O 1
ATOM 2741 N N . LEU B 1 66 ? -6.336 32.406 17.094 1 51.03 66 LEU B N 1
ATOM 2742 C CA . LEU B 1 66 ? -7.324 31.469 16.562 1 51.03 66 LEU B CA 1
ATOM 2743 C C . LEU B 1 66 ? -6.797 30.766 15.312 1 51.03 66 LEU B C 1
ATOM 2745 O O . LEU B 1 66 ? -6.98 29.562 15.148 1 51.03 66 LEU B O 1
ATOM 2749 N N . GLU B 1 67 ? -6.293 31.641 14.5 1 57.62 67 GLU B N 1
ATOM 2750 C CA . GLU B 1 67 ? -5.73 31.062 13.289 1 57.62 67 GLU B CA 1
ATOM 2751 C C . GLU B 1 67 ? -4.621 30.062 13.609 1 57.62 67 GLU B C 1
ATOM 2753 O O . GLU B 1 67 ? -4.512 29.016 12.961 1 57.62 67 GLU B O 1
ATOM 2758 N N . LYS B 1 68 ? -3.863 30.422 14.578 1 60 68 LYS B N 1
ATOM 2759 C CA . LYS B 1 68 ? -2.822 29.516 15.023 1 60 68 LYS B CA 1
ATOM 2760 C C . LYS B 1 68 ? -3.42 28.188 15.484 1 60 68 LYS B C 1
ATOM 2762 O O . LYS B 1 68 ? -2.922 27.109 15.125 1 60 68 LYS B O 1
ATOM 2767 N N . ASN B 1 69 ? -4.441 28.391 16.234 1 62.12 69 ASN B N 1
ATOM 2768 C CA . ASN B 1 69 ? -5.086 27.203 16.766 1 62.12 69 ASN B CA 1
ATOM 2769 C C . ASN B 1 69 ? -5.664 26.328 15.656 1 62.12 69 ASN B C 1
ATOM 2771 O O . ASN B 1 69 ? -5.578 25.094 15.719 1 62.12 69 ASN B O 1
ATOM 2775 N N . LEU B 1 70 ? -6.117 27 14.586 1 63.81 70 LEU B N 1
ATOM 2776 C CA . LEU B 1 70 ? -6.711 26.25 13.477 1 63.81 70 LEU B CA 1
ATOM 2777 C C . LEU B 1 70 ? -5.641 25.5 12.703 1 63.81 70 LEU B C 1
ATOM 2779 O O . LEU B 1 70 ? -5.867 24.359 12.266 1 63.81 70 LEU B O 1
ATOM 2783 N N . ASP B 1 71 ? -4.562 26.125 12.594 1 68.75 71 ASP B N 1
ATOM 2784 C CA . ASP B 1 71 ? -3.473 25.5 11.852 1 68.75 71 ASP B CA 1
ATOM 2785 C C . ASP B 1 71 ? -2.906 24.297 12.617 1 68.75 71 ASP B C 1
ATOM 2787 O O . ASP B 1 71 ? -2.557 23.281 12.023 1 68.75 71 ASP B O 1
ATOM 2791 N N . VAL B 1 72 ? -2.93 24.5 13.914 1 72 72 VAL B N 1
ATOM 2792 C CA . VAL B 1 72 ? -2.439 23.406 14.758 1 72 72 VAL B CA 1
ATOM 2793 C C . VAL B 1 72 ? -3.406 22.234 14.703 1 72 72 VAL B C 1
ATOM 2795 O O . VAL B 1 72 ? -2.982 21.078 14.602 1 72 72 VAL B O 1
ATOM 2798 N N . ILE B 1 73 ? -4.637 22.594 14.68 1 75.06 73 ILE B N 1
ATOM 2799 C CA . ILE B 1 73 ? -5.652 21.547 14.633 1 75.06 73 ILE B CA 1
ATOM 2800 C C . ILE B 1 73 ? -5.598 20.844 13.281 1 75.06 73 ILE B C 1
ATOM 2802 O O . ILE B 1 73 ? -5.68 19.625 13.211 1 75.06 73 ILE B O 1
ATOM 2806 N N . ALA B 1 74 ? -5.426 21.625 12.227 1 76.81 74 ALA B N 1
ATOM 2807 C CA . ALA B 1 74 ? -5.336 21.047 10.891 1 76.81 74 ALA B CA 1
ATOM 2808 C C . ALA B 1 74 ? -4.137 20.109 10.773 1 76.81 74 ALA B C 1
ATOM 2810 O O . ALA B 1 74 ? -4.223 19.047 10.148 1 76.81 74 ALA B O 1
ATOM 2811 N N . HIS B 1 75 ? -3.109 20.516 11.359 1 79.12 75 HIS B N 1
ATOM 2812 C CA . HIS B 1 75 ? -1.909 19.688 11.367 1 79.12 75 HIS B CA 1
ATOM 2813 C C . HIS B 1 75 ? -2.146 18.391 12.125 1 79.12 75 HIS B C 1
ATOM 2815 O O . HIS B 1 75 ? -1.754 17.312 11.656 1 79.12 75 HIS B O 1
ATOM 2821 N N . ARG B 1 76 ? -2.797 18.531 13.234 1 79.44 76 ARG B N 1
ATOM 2822 C CA . ARG B 1 76 ? -3.039 17.359 14.062 1 79.44 76 ARG B CA 1
ATOM 2823 C C . ARG B 1 76 ? -3.996 16.391 13.367 1 79.44 76 ARG B C 1
ATOM 2825 O O . ARG B 1 76 ? -3.809 15.18 13.43 1 79.44 76 ARG B O 1
ATOM 2832 N N . VAL B 1 77 ? -4.953 16.953 12.734 1 82.12 77 VAL B N 1
ATOM 2833 C CA . VAL B 1 77 ? -5.922 16.125 12.016 1 82.12 77 VAL B CA 1
ATOM 2834 C C . VAL B 1 77 ? -5.223 15.359 10.898 1 82.12 77 VAL B C 1
ATOM 2836 O O . VAL B 1 77 ? -5.391 14.148 10.773 1 82.12 77 VAL B O 1
ATOM 2839 N N . LEU B 1 78 ? -4.414 16.078 10.203 1 84.19 78 LEU B N 1
ATOM 2840 C CA . LEU B 1 78 ? -3.686 15.445 9.102 1 84.19 78 LEU B CA 1
ATOM 2841 C C . LEU B 1 78 ? -2.684 14.43 9.633 1 84.19 78 LEU B C 1
ATOM 2843 O O . LEU B 1 78 ? -2.521 13.352 9.055 1 84.19 78 LEU B O 1
ATOM 2847 N N . PHE B 1 79 ? -2.172 14.805 10.695 1 85 79 PHE B N 1
ATOM 2848 C CA . PHE B 1 79 ? -1.169 13.922 11.289 1 85 79 PHE B CA 1
ATOM 2849 C C . PHE B 1 79 ? -1.8 12.617 11.742 1 85 79 PHE B C 1
ATOM 2851 O O . PHE B 1 79 ? -1.33 11.531 11.383 1 85 79 PHE B O 1
ATOM 2858 N N . ILE B 1 80 ? -2.822 12.672 12.422 1 83.31 80 ILE B N 1
ATOM 2859 C CA . ILE B 1 80 ? -3.498 11.5 12.969 1 83.31 80 ILE B CA 1
ATOM 2860 C C . ILE B 1 80 ? -4.031 10.633 11.836 1 83.31 80 ILE B C 1
ATOM 2862 O O . ILE B 1 80 ? -3.873 9.406 11.852 1 83.31 80 ILE B O 1
ATOM 2866 N N . ASN B 1 81 ? -4.555 11.281 10.867 1 85.88 81 ASN B N 1
ATOM 2867 C CA . ASN B 1 81 ? -5.113 10.547 9.734 1 85.88 81 ASN B CA 1
ATOM 2868 C C . ASN B 1 81 ? -4.02 9.891 8.898 1 85.88 81 ASN B C 1
ATOM 2870 O O . ASN B 1 81 ? -4.234 8.82 8.32 1 85.88 81 ASN B O 1
ATOM 2874 N N . THR B 1 82 ? -2.904 10.508 8.836 1 87.56 82 THR B N 1
ATOM 2875 C CA . THR B 1 82 ? -1.774 9.914 8.125 1 87.56 82 THR B CA 1
ATOM 2876 C C . THR B 1 82 ? -1.276 8.664 8.844 1 87.56 82 THR B C 1
ATOM 2878 O O . THR B 1 82 ? -0.987 7.652 8.203 1 87.56 82 THR B O 1
ATOM 2881 N N . ILE B 1 83 ? -1.273 8.742 10.102 1 85.75 83 ILE B N 1
ATOM 2882 C CA . ILE B 1 83 ? -0.864 7.582 10.891 1 85.75 83 ILE B CA 1
ATOM 2883 C C . ILE B 1 83 ? -1.863 6.445 10.695 1 85.75 83 ILE B C 1
ATOM 2885 O O . ILE B 1 83 ? -1.472 5.289 10.516 1 85.75 83 ILE B O 1
ATOM 2889 N N . LYS B 1 84 ? -3.094 6.828 10.703 1 84.62 84 LYS B N 1
ATOM 2890 C CA . LYS B 1 84 ? -4.141 5.844 10.453 1 84.62 84 LYS B CA 1
ATOM 2891 C C . LYS B 1 84 ? -3.947 5.168 9.102 1 84.62 84 LYS B C 1
ATOM 2893 O O . LYS B 1 84 ? -4.078 3.945 8.984 1 84.62 84 LYS B O 1
ATOM 2898 N N . TYR B 1 85 ? -3.662 5.961 8.195 1 87.31 85 TYR B N 1
ATOM 2899 C CA . TYR B 1 85 ? -3.443 5.457 6.848 1 87.31 85 TYR B CA 1
ATOM 2900 C C . TYR B 1 85 ? -2.275 4.48 6.812 1 87.31 85 TYR B C 1
ATOM 2902 O O . TYR B 1 85 ? -2.389 3.389 6.25 1 87.31 85 TYR B O 1
ATOM 2910 N N . ILE B 1 86 ? -1.202 4.848 7.383 1 87.25 86 ILE B N 1
ATOM 2911 C CA . ILE B 1 86 ? 0.005 4.031 7.375 1 87.25 86 ILE B CA 1
ATOM 2912 C C . ILE B 1 86 ? -0.25 2.727 8.133 1 87.25 86 ILE B C 1
ATOM 2914 O O . ILE B 1 86 ? 0.122 1.648 7.664 1 87.25 86 ILE B O 1
ATOM 2918 N N . LYS B 1 87 ? -0.875 2.83 9.234 1 84.06 87 LYS B N 1
ATOM 2919 C CA . LYS B 1 87 ? -1.199 1.649 10.031 1 84.06 87 LYS B CA 1
ATOM 2920 C C . LYS B 1 87 ? -2.076 0.68 9.242 1 84.06 87 LYS B C 1
ATOM 2922 O O . LYS B 1 87 ? -1.84 -0.53 9.258 1 84.06 87 LYS B O 1
ATOM 2927 N N . MET B 1 88 ? -2.984 1.22 8.594 1 84.19 88 MET B N 1
ATOM 2928 C CA . MET B 1 88 ? -3.91 0.378 7.84 1 84.19 88 MET B CA 1
ATOM 2929 C C . MET B 1 88 ? -3.211 -0.266 6.648 1 84.19 88 MET B C 1
ATOM 2931 O O . MET B 1 88 ? -3.379 -1.461 6.395 1 84.19 88 MET B O 1
ATOM 2935 N N . ALA B 1 89 ? -2.465 0.54 5.961 1 83.38 89 ALA B N 1
ATOM 2936 C CA . ALA B 1 89 ? -1.756 0.036 4.789 1 83.38 89 ALA B CA 1
ATOM 2937 C C . ALA B 1 89 ? -0.766 -1.06 5.172 1 83.38 89 ALA B C 1
ATOM 2939 O O . ALA B 1 89 ? -0.726 -2.119 4.543 1 83.38 89 ALA B O 1
ATOM 2940 N N . THR B 1 90 ? -0.018 -0.838 6.195 1 83.62 90 THR B N 1
ATOM 2941 C CA . THR B 1 90 ? 1 -1.795 6.613 1 83.62 90 THR B CA 1
ATOM 2942 C C . THR B 1 90 ? 0.357 -3.033 7.23 1 83.62 90 THR B C 1
ATOM 2944 O O . THR B 1 90 ? 0.805 -4.156 6.992 1 83.62 90 THR B O 1
ATOM 2947 N N . SER B 1 91 ? -0.653 -2.834 7.965 1 82.19 91 SER B N 1
ATOM 2948 C CA . SER B 1 91 ? -1.325 -3.959 8.609 1 82.19 91 SER B CA 1
ATOM 2949 C C . SER B 1 91 ? -1.976 -4.879 7.574 1 82.19 91 SER B C 1
ATOM 2951 O O . SER B 1 91 ? -1.961 -6.102 7.73 1 82.19 91 SER B O 1
ATOM 2953 N N . SER B 1 92 ? -2.555 -4.199 6.59 1 82.75 92 SER B N 1
ATOM 2954 C CA . SER B 1 92 ? -3.197 -4.992 5.543 1 82.75 92 SER B CA 1
ATOM 2955 C C . SER B 1 92 ? -2.189 -5.887 4.832 1 82.75 92 SER B C 1
ATOM 2957 O O . SER B 1 92 ? -2.445 -7.074 4.621 1 82.75 92 SER B O 1
ATOM 2959 N N . ASN B 1 93 ? -1.084 -5.387 4.488 1 85.19 93 ASN B N 1
ATOM 2960 C CA . ASN B 1 93 ? -0.058 -6.164 3.801 1 85.19 93 ASN B CA 1
ATOM 2961 C C . ASN B 1 93 ? 0.551 -7.223 4.715 1 85.19 93 ASN B C 1
ATOM 2963 O O . ASN B 1 93 ? 0.85 -8.336 4.27 1 85.19 93 ASN B O 1
ATOM 2967 N N . PHE B 1 94 ? 0.677 -6.898 5.934 1 83.56 94 PHE B N 1
ATOM 2968 C CA . PHE B 1 94 ? 1.187 -7.855 6.91 1 83.56 94 PHE B CA 1
ATOM 2969 C C . PHE B 1 94 ? 0.225 -9.023 7.074 1 83.56 94 PHE B C 1
ATOM 2971 O O . PHE B 1 94 ? 0.649 -10.18 7.125 1 83.56 94 PHE B O 1
ATOM 2978 N N . ASN B 1 95 ? -0.937 -8.703 7.125 1 80.06 95 ASN B N 1
ATOM 2979 C CA . ASN B 1 95 ? -1.96 -9.734 7.262 1 80.06 95 ASN B CA 1
ATOM 2980 C C . ASN B 1 95 ? -1.981 -10.664 6.055 1 80.06 95 ASN B C 1
ATOM 2982 O O . ASN B 1 95 ? -2.148 -11.875 6.207 1 80.06 95 ASN B O 1
ATOM 2986 N N . ASN B 1 96 ? -1.848 -10.117 4.914 1 84.19 96 ASN B N 1
ATOM 2987 C CA . ASN B 1 96 ? -1.862 -10.906 3.684 1 84.19 96 ASN B CA 1
ATOM 2988 C C . ASN B 1 96 ? -0.719 -11.914 3.652 1 84.19 96 ASN B C 1
ATOM 2990 O O . ASN B 1 96 ? -0.878 -13.023 3.133 1 84.19 96 ASN B O 1
ATOM 2994 N N . VAL B 1 97 ? 0.354 -11.539 4.207 1 83.06 97 VAL B N 1
ATOM 2995 C CA . VAL B 1 97 ? 1.497 -12.445 4.242 1 83.06 97 VAL B CA 1
ATOM 2996 C C . VAL B 1 97 ? 1.161 -13.664 5.09 1 83.06 97 VAL B C 1
ATOM 2998 O O . VAL B 1 97 ? 1.426 -14.805 4.688 1 83.06 97 VAL B O 1
ATOM 3001 N N . PHE B 1 98 ? 0.503 -13.477 6.164 1 79.81 98 PHE B N 1
ATOM 3002 C CA . PHE B 1 98 ? 0.157 -14.57 7.059 1 79.81 98 PHE B CA 1
ATOM 3003 C C . PHE B 1 98 ? -0.896 -15.477 6.426 1 79.81 98 PHE B C 1
ATOM 3005 O O . PHE B 1 98 ? -0.904 -16.688 6.66 1 79.81 98 PHE B O 1
ATOM 3012 N N . SER B 1 99 ? -1.667 -14.906 5.684 1 78.75 99 SER B N 1
ATOM 3013 C CA . SER B 1 99 ? -2.752 -15.648 5.051 1 78.75 99 SER B CA 1
ATOM 3014 C C . SER B 1 99 ? -2.215 -16.672 4.059 1 78.75 99 SER B C 1
ATOM 3016 O O . SER B 1 99 ? -2.742 -17.781 3.957 1 78.75 99 SER B O 1
ATOM 3018 N N . VAL B 1 100 ? -1.155 -16.344 3.391 1 77.5 100 VAL B N 1
ATOM 3019 C CA . VAL B 1 100 ? -0.679 -17.203 2.314 1 77.5 100 VAL B CA 1
ATOM 3020 C C . VAL B 1 100 ? 0.357 -18.188 2.855 1 77.5 100 VAL B C 1
ATOM 3022 O O . VAL B 1 100 ? 0.634 -19.203 2.232 1 77.5 100 VAL B O 1
ATOM 3025 N N . LEU B 1 101 ? 0.873 -17.875 4.055 1 72.88 101 LEU B N 1
ATOM 3026 C CA . LEU B 1 101 ? 1.854 -18.766 4.668 1 72.88 101 LEU B CA 1
ATOM 3027 C C . LEU B 1 101 ? 1.204 -20.078 5.105 1 72.88 101 LEU B C 1
ATOM 3029 O O . LEU B 1 101 ? 1.893 -21.078 5.305 1 72.88 101 LEU B O 1
ATOM 3033 N N . ALA B 1 102 ? -0.061 -20.188 5.059 1 67.5 102 ALA B N 1
ATOM 3034 C CA . ALA B 1 102 ? -0.746 -21.406 5.477 1 67.5 102 ALA B CA 1
ATOM 3035 C C . ALA B 1 102 ? -0.509 -22.547 4.477 1 67.5 102 ALA B C 1
ATOM 3037 O O . ALA B 1 102 ? -0.336 -22.297 3.281 1 67.5 102 ALA B O 1
ATOM 3038 N N . TRP B 1 103 ? -0.065 -23.641 4.996 1 65.94 103 TRP B N 1
ATOM 3039 C CA . TRP B 1 103 ? 0.207 -24.812 4.172 1 65.94 103 TRP B CA 1
ATOM 3040 C C . TRP B 1 103 ? -1.029 -25.219 3.377 1 65.94 103 TRP B C 1
ATOM 3042 O O . TRP B 1 103 ? -2.012 -25.688 3.947 1 65.94 103 TRP B O 1
ATOM 3052 N N . LEU B 1 104 ? -1.013 -24.812 2.092 1 75.88 104 LEU B N 1
ATOM 3053 C CA . LEU B 1 104 ? -2.15 -25.078 1.22 1 75.88 104 LEU B CA 1
ATOM 3054 C C . LEU B 1 104 ? -1.722 -25.906 0.011 1 75.88 104 LEU B C 1
ATOM 3056 O O . LEU B 1 104 ? -0.601 -25.766 -0.482 1 75.88 104 LEU B O 1
ATOM 3060 N N . PRO B 1 105 ? -2.541 -26.875 -0.313 1 82.94 105 PRO B N 1
ATOM 3061 C CA . PRO B 1 105 ? -2.242 -27.719 -1.467 1 82.94 105 PRO B CA 1
ATOM 3062 C C . PRO B 1 105 ? -2.18 -26.938 -2.777 1 82.94 105 PRO B C 1
ATOM 3064 O O . PRO B 1 105 ? -1.695 -27.453 -3.787 1 82.94 105 PRO B O 1
ATOM 3067 N N . TYR B 1 106 ? -2.748 -25.797 -2.834 1 87.44 106 TYR B N 1
ATOM 3068 C CA . TYR B 1 106 ? -2.691 -24.906 -3.982 1 87.44 106 TYR B CA 1
ATOM 3069 C C . TYR B 1 106 ? -2.6 -23.453 -3.537 1 87.44 106 TYR B C 1
ATOM 3071 O O . TYR B 1 106 ? -2.861 -23.125 -2.373 1 87.44 106 TYR B O 1
ATOM 3079 N N . GLN B 1 107 ? -2.184 -22.625 -4.41 1 87.81 107 GLN B N 1
ATOM 3080 C CA . GLN B 1 107 ? -2.127 -21.188 -4.105 1 87.81 107 GLN B CA 1
ATOM 3081 C C . GLN B 1 107 ? -3.523 -20.625 -3.887 1 87.81 107 GLN B C 1
ATOM 3083 O O . GLN B 1 107 ? -4.406 -20.797 -4.73 1 87.81 107 GLN B O 1
ATOM 3088 N N . PRO B 1 108 ? -3.68 -19.969 -2.811 1 91.12 108 PRO B N 1
ATOM 3089 C CA . PRO B 1 108 ? -5.023 -19.469 -2.512 1 91.12 108 PRO B CA 1
ATOM 3090 C C . PRO B 1 108 ? -5.449 -18.328 -3.432 1 91.12 108 PRO B C 1
ATOM 3092 O O . PRO B 1 108 ? -6.645 -18.078 -3.605 1 91.12 108 PRO B O 1
ATOM 3095 N N . ILE B 1 109 ? -4.449 -17.656 -3.967 1 91.94 109 ILE B N 1
ATOM 3096 C CA . ILE B 1 109 ? -4.73 -16.5 -4.809 1 91.94 109 ILE B CA 1
ATOM 3097 C C . ILE B 1 109 ? -3.627 -16.344 -5.852 1 91.94 109 ILE B C 1
ATOM 3099 O O . ILE B 1 109 ? -2.455 -16.609 -5.57 1 91.94 109 ILE B O 1
ATOM 3103 N N . GLN B 1 110 ? -4.035 -15.945 -6.988 1 90.88 110 GLN B N 1
ATOM 3104 C CA . GLN B 1 110 ? -3.059 -15.672 -8.039 1 90.88 110 GLN B CA 1
ATOM 3105 C C . GLN B 1 110 ? -2.443 -14.281 -7.867 1 90.88 110 GLN B C 1
ATOM 3107 O O . GLN B 1 110 ? -3.07 -13.383 -7.305 1 90.88 110 GLN B O 1
ATOM 3112 N N . PRO B 1 111 ? -1.228 -14.094 -8.375 1 90.19 111 PRO B N 1
ATOM 3113 C CA . PRO B 1 111 ? -0.551 -12.805 -8.211 1 90.19 111 PRO B CA 1
ATOM 3114 C C . PRO B 1 111 ? -1.361 -11.641 -8.781 1 90.19 111 PRO B C 1
ATOM 3116 O O . PRO B 1 111 ? -1.46 -10.586 -8.148 1 90.19 111 PRO B O 1
ATOM 3119 N N . LEU B 1 112 ? -1.915 -11.867 -9.922 1 90.81 112 LEU B N 1
ATOM 3120 C CA . LEU B 1 112 ? -2.662 -10.781 -10.539 1 90.81 112 LEU B CA 1
ATOM 3121 C C . LEU B 1 112 ? -3.906 -10.445 -9.727 1 90.81 112 LEU B C 1
ATOM 3123 O O . LEU B 1 112 ? -4.297 -9.273 -9.633 1 90.81 112 LEU B O 1
ATOM 3127 N N . GLN B 1 113 ? -4.562 -11.445 -9.172 1 93.25 113 GLN B N 1
ATOM 3128 C CA . GLN B 1 113 ? -5.695 -11.211 -8.289 1 93.25 113 GLN B CA 1
ATOM 3129 C C . GLN B 1 113 ? -5.273 -10.398 -7.062 1 93.25 113 GLN B C 1
ATOM 3131 O O . GLN B 1 113 ? -5.969 -9.461 -6.664 1 93.25 113 GLN B O 1
ATOM 3136 N N . LEU B 1 114 ? -4.188 -10.766 -6.539 1 92.5 114 LEU B N 1
ATOM 3137 C CA . LEU B 1 114 ? -3.646 -10.078 -5.375 1 92.5 114 LEU B CA 1
ATOM 3138 C C . LEU B 1 114 ? -3.332 -8.617 -5.703 1 92.5 114 LEU B C 1
ATOM 3140 O O . LEU B 1 114 ? -3.617 -7.723 -4.906 1 92.5 114 LEU B O 1
ATOM 3144 N N . LEU B 1 115 ? -2.75 -8.414 -6.805 1 90.94 115 LEU B N 1
ATOM 3145 C CA . LEU B 1 115 ? -2.389 -7.07 -7.23 1 90.94 115 LEU B CA 1
ATOM 3146 C C . LEU B 1 115 ? -3.631 -6.211 -7.438 1 90.94 115 LEU B C 1
ATOM 3148 O O . LEU B 1 115 ? -3.652 -5.039 -7.055 1 90.94 115 LEU B O 1
ATOM 3152 N N . PHE B 1 116 ? -4.578 -6.809 -8.016 1 92.19 116 PHE B N 1
ATOM 3153 C CA . PHE B 1 116 ? -5.828 -6.086 -8.211 1 92.19 116 PHE B CA 1
ATOM 3154 C C . PHE B 1 116 ? -6.48 -5.762 -6.867 1 92.19 116 PHE B C 1
ATOM 3156 O O . PHE B 1 116 ? -7.008 -4.664 -6.676 1 92.19 116 PHE B O 1
ATOM 3163 N N . GLN B 1 117 ? -6.469 -6.699 -6.062 1 92.19 117 GLN B N 1
ATOM 3164 C CA . GLN B 1 117 ? -6.988 -6.492 -4.719 1 92.19 117 GLN B CA 1
ATOM 3165 C C . GLN B 1 117 ? -6.273 -5.336 -4.023 1 92.19 117 GLN B C 1
ATOM 3167 O O . GLN B 1 117 ? -6.91 -4.488 -3.398 1 92.19 117 GLN B O 1
ATOM 3172 N N . ASN B 1 118 ? -4.973 -5.281 -4.133 1 90.81 118 ASN B N 1
ATOM 3173 C CA . ASN B 1 118 ? -4.18 -4.215 -3.529 1 90.81 118 ASN B CA 1
ATOM 3174 C C . ASN B 1 118 ? -4.527 -2.854 -4.129 1 90.81 118 ASN B C 1
ATOM 3176 O O . ASN B 1 118 ? -4.637 -1.862 -3.404 1 90.81 118 ASN B O 1
ATOM 3180 N N . LEU B 1 119 ? -4.703 -2.865 -5.375 1 89 119 LEU B N 1
ATOM 3181 C CA . LEU B 1 119 ? -5.039 -1.617 -6.055 1 89 119 LEU B CA 1
ATOM 3182 C C . LEU B 1 119 ? -6.383 -1.084 -5.574 1 89 119 LEU B C 1
ATOM 3184 O O . LEU B 1 119 ? -6.52 0.111 -5.301 1 89 119 LEU B O 1
ATOM 3188 N N . LEU B 1 120 ? -7.316 -1.953 -5.496 1 91.12 120 LEU B N 1
ATOM 3189 C CA . LEU B 1 120 ? -8.648 -1.573 -5.035 1 91.12 120 LEU B CA 1
ATOM 3190 C C . LEU B 1 120 ? -8.609 -1.093 -3.59 1 91.12 120 LEU B C 1
ATOM 3192 O O . LEU B 1 120 ? -9.242 -0.093 -3.244 1 91.12 120 LEU B O 1
ATOM 3196 N N . TYR B 1 121 ? -7.863 -1.762 -2.805 1 90.31 121 TYR B N 1
ATOM 3197 C CA . TYR B 1 121 ? -7.723 -1.377 -1.405 1 90.31 121 TYR B CA 1
ATOM 3198 C C . TYR B 1 121 ? -7.051 -0.014 -1.28 1 90.31 121 TYR B C 1
ATOM 3200 O O . TYR B 1 121 ? -7.516 0.848 -0.531 1 90.31 121 TYR B O 1
ATOM 3208 N N . ASP B 1 122 ? -6.008 0.175 -1.995 1 87.5 122 ASP B N 1
ATOM 3209 C CA . ASP B 1 122 ? -5.285 1.441 -1.968 1 87.5 122 ASP B CA 1
ATOM 3210 C C . ASP B 1 122 ? -6.184 2.6 -2.393 1 87.5 122 ASP B C 1
ATOM 3212 O O . ASP B 1 122 ? -6.137 3.68 -1.8 1 87.5 122 ASP B O 1
ATOM 3216 N N . SER B 1 123 ? -6.906 2.379 -3.371 1 85 123 SER B N 1
ATOM 3217 C CA . SER B 1 123 ? -7.816 3.408 -3.863 1 85 123 SER B CA 1
ATOM 3218 C C . SER B 1 123 ? -8.867 3.766 -2.816 1 85 123 SER B C 1
ATOM 3220 O O . SER B 1 123 ? -9.281 4.922 -2.711 1 85 123 SER B O 1
ATOM 3222 N N . SER B 1 124 ? -9.211 2.824 -2.074 1 87.81 124 SER B N 1
ATOM 3223 C CA . SER B 1 124 ? -10.25 3.029 -1.072 1 87.81 124 SER B CA 1
ATOM 3224 C C . SER B 1 124 ? -9.703 3.756 0.152 1 87.81 124 SER B C 1
ATOM 3226 O O . SER B 1 124 ? -10.453 4.438 0.861 1 87.81 124 SER B O 1
ATOM 3228 N N . GLN B 1 125 ? -8.406 3.637 0.345 1 86.25 125 GLN B N 1
ATOM 3229 C CA . GLN B 1 125 ? -7.824 4.23 1.544 1 86.25 125 GLN B CA 1
ATOM 3230 C C . GLN B 1 125 ? -7.223 5.602 1.242 1 86.25 125 GLN B C 1
ATOM 3232 O O . GLN B 1 125 ? -6.824 6.324 2.156 1 86.25 125 GLN B O 1
ATOM 3237 N N . ALA B 1 126 ? -7.188 6.012 0.064 1 81.38 126 ALA B N 1
ATOM 3238 C CA . ALA B 1 126 ? -6.469 7.215 -0.354 1 81.38 126 ALA B CA 1
ATOM 3239 C C . ALA B 1 126 ? -7.094 8.469 0.259 1 81.38 126 ALA B C 1
ATOM 3241 O O . ALA B 1 126 ? -6.441 9.508 0.352 1 81.38 126 ALA B O 1
ATOM 3242 N N . THR B 1 127 ? -8.312 8.391 0.732 1 80 127 THR B N 1
ATOM 3243 C CA . THR B 1 127 ? -9 9.578 1.242 1 80 127 THR B CA 1
ATOM 3244 C C . THR B 1 127 ? -8.883 9.656 2.762 1 80 127 THR B C 1
ATOM 3246 O O . THR B 1 127 ? -9.281 10.648 3.369 1 80 127 THR B O 1
ATOM 3249 N N . ILE B 1 128 ? -8.273 8.711 3.361 1 84.94 128 ILE B N 1
ATOM 3250 C CA . ILE B 1 128 ? -8.25 8.586 4.816 1 84.94 128 ILE B CA 1
ATOM 3251 C C . ILE B 1 128 ? -7.516 9.781 5.418 1 84.94 128 ILE B C 1
ATOM 3253 O O . ILE B 1 128 ? -7.969 10.367 6.406 1 84.94 128 ILE B O 1
ATOM 3257 N N . PRO B 1 129 ? -6.43 10.227 4.824 1 83.56 129 PRO B N 1
ATOM 3258 C CA . PRO B 1 129 ? -5.672 11.32 5.445 1 83.56 129 PRO B CA 1
ATOM 3259 C C . PRO B 1 129 ? -6.473 12.617 5.535 1 83.56 129 PRO B C 1
ATOM 3261 O O . PRO B 1 129 ? -6.145 13.492 6.344 1 83.56 129 PRO B O 1
ATOM 3264 N N . TRP B 1 130 ? -7.465 12.648 4.77 1 80.06 130 TRP B N 1
ATOM 3265 C CA . TRP B 1 130 ? -8.242 13.883 4.746 1 80.06 130 TRP B CA 1
ATOM 3266 C C . TRP B 1 130 ? -9.57 13.695 5.477 1 80.06 130 TRP B C 1
ATOM 3268 O O . TRP B 1 130 ? -10.461 14.547 5.383 1 80.06 130 TRP B O 1
ATOM 3278 N N . ASP B 1 131 ? -9.727 12.656 6.164 1 80.19 131 ASP B N 1
ATOM 3279 C CA . ASP B 1 131 ? -10.945 12.375 6.91 1 80.19 131 ASP B CA 1
ATOM 3280 C C . ASP B 1 131 ? -10.992 13.164 8.219 1 80.19 131 ASP B C 1
ATOM 3282 O O . ASP B 1 131 ? -10 13.805 8.594 1 80.19 131 ASP B O 1
ATOM 3286 N N . ASN B 1 132 ? -12.133 13.148 8.844 1 76.12 132 ASN B N 1
ATOM 3287 C CA . ASN B 1 132 ? -12.297 13.828 10.125 1 76.12 132 ASN B CA 1
ATOM 3288 C C . ASN B 1 132 ? -11.773 12.984 11.281 1 76.12 132 ASN B C 1
ATOM 3290 O O . ASN B 1 132 ? -11.656 11.758 11.164 1 76.12 132 ASN B O 1
ATOM 3294 N N . VAL B 1 133 ? -11.359 13.688 12.312 1 77.44 133 VAL B N 1
ATOM 3295 C CA . VAL B 1 133 ? -10.875 13.031 13.516 1 77.44 133 VAL B CA 1
ATOM 3296 C C . VAL B 1 133 ? -11.758 13.398 14.703 1 77.44 133 VAL B C 1
ATOM 3298 O O . VAL B 1 133 ? -12.203 14.539 14.828 1 77.44 133 VAL B O 1
ATOM 3301 N N . ASP B 1 134 ? -12.023 12.367 15.453 1 72.75 134 ASP B N 1
ATOM 3302 C CA . ASP B 1 134 ? -12.766 12.633 16.672 1 72.75 134 ASP B CA 1
ATOM 3303 C C . ASP B 1 134 ? -12.039 13.648 17.562 1 72.75 134 ASP B C 1
ATOM 3305 O O . ASP B 1 134 ? -10.82 13.578 17.719 1 72.75 134 ASP B O 1
ATOM 3309 N N . PRO B 1 135 ? -12.758 14.57 18.156 1 74.31 135 PRO B N 1
ATOM 3310 C CA . PRO B 1 135 ? -12.164 15.656 18.938 1 74.31 135 PRO B CA 1
ATOM 3311 C C . PRO B 1 135 ? -11.336 15.156 20.109 1 74.31 135 PRO B C 1
ATOM 3313 O O . PRO B 1 135 ? -10.383 15.82 20.531 1 74.31 135 PRO B O 1
ATOM 3316 N N . GLU B 1 136 ? -11.648 13.984 20.594 1 71.5 136 GLU B N 1
ATOM 3317 C CA . GLU B 1 136 ? -10.93 13.453 21.734 1 71.5 136 GLU B CA 1
ATOM 3318 C C . GLU B 1 136 ? -9.469 13.195 21.406 1 71.5 136 GLU B C 1
ATOM 3320 O O . GLU B 1 136 ? -8.602 13.289 22.281 1 71.5 136 GLU B O 1
ATOM 3325 N N . TYR B 1 137 ? -9.195 13.031 20.172 1 72 137 TYR B N 1
ATOM 3326 C CA . TYR B 1 137 ? -7.828 12.719 19.766 1 72 137 TYR B CA 1
ATOM 3327 C C . TYR B 1 137 ? -7.047 13.992 19.453 1 72 137 TYR B C 1
ATOM 3329 O O . TYR B 1 137 ? -5.82 13.953 19.328 1 72 137 TYR B O 1
ATOM 3337 N N . LEU B 1 138 ? -7.738 15.023 19.359 1 72.25 138 LEU B N 1
ATOM 3338 C CA . LEU B 1 138 ? -7.098 16.281 19.016 1 72.25 138 LEU B CA 1
ATOM 3339 C C . LEU B 1 138 ? -6.629 17.016 20.266 1 72.25 138 LEU B C 1
ATOM 3341 O O . LEU B 1 138 ? -5.91 18.016 20.172 1 72.25 138 LEU B O 1
ATOM 3345 N N . ALA B 1 139 ? -7.062 16.484 21.375 1 66.94 139 ALA B N 1
ATOM 3346 C CA . ALA B 1 139 ? -6.785 17.156 22.625 1 66.94 139 ALA B CA 1
ATOM 3347 C C . ALA B 1 139 ? -5.316 17.031 23.016 1 66.94 139 ALA B C 1
ATOM 3349 O O . ALA B 1 139 ? -4.746 17.922 23.641 1 66.94 139 ALA B O 1
ATOM 3350 N N . ALA B 1 140 ? -4.676 15.977 22.688 1 63.75 140 ALA B N 1
ATOM 3351 C CA . ALA B 1 140 ? -3.279 15.75 23.031 1 63.75 140 ALA B CA 1
ATOM 3352 C C . ALA B 1 140 ? -2.412 15.594 21.797 1 63.75 140 ALA B C 1
ATOM 3354 O O . ALA B 1 140 ? -2.883 15.109 20.75 1 63.75 140 ALA B O 1
ATOM 3355 N N . PRO B 1 141 ? -1.192 16.125 21.953 1 66.5 141 PRO B N 1
ATOM 3356 C CA . PRO B 1 141 ? -0.289 15.945 20.812 1 66.5 141 PRO B CA 1
ATOM 3357 C C . PRO B 1 141 ? 0.031 14.477 20.547 1 66.5 141 PRO B C 1
ATOM 3359 O O . PRO B 1 141 ? 0.127 13.68 21.484 1 66.5 141 PRO B O 1
ATOM 3362 N N . THR B 1 142 ? -0.127 14.172 19.281 1 67.19 142 THR B N 1
ATOM 3363 C CA . THR B 1 142 ? 0.191 12.812 18.859 1 67.19 142 THR B CA 1
ATOM 3364 C C . THR B 1 142 ? 1.553 12.766 18.172 1 67.19 142 THR B C 1
ATOM 3366 O O . THR B 1 142 ? 1.921 13.695 17.453 1 67.19 142 THR B O 1
ATOM 3369 N N . THR B 1 143 ? 2.377 11.82 18.609 1 67.44 143 THR B N 1
ATOM 3370 C CA . THR B 1 143 ? 3.691 11.648 18 1 67.44 143 THR B CA 1
ATOM 3371 C C . THR B 1 143 ? 3.75 10.352 17.203 1 67.44 143 THR B C 1
ATOM 3373 O O . THR B 1 143 ? 2.957 9.438 17.422 1 67.44 143 THR B O 1
ATOM 3376 N N . TRP B 1 144 ? 4.5 10.43 16.172 1 70.12 144 TRP B N 1
ATOM 3377 C CA . TRP B 1 144 ? 4.781 9.242 15.367 1 70.12 144 TRP B CA 1
ATOM 3378 C C . TRP B 1 144 ? 5.555 8.211 16.188 1 70.12 144 TRP B C 1
ATOM 3380 O O . TRP B 1 144 ? 6.562 8.539 16.828 1 70.12 144 TRP B O 1
ATOM 3390 N N . ASN B 1 145 ? 5.004 7.023 16.359 1 75.56 145 ASN B N 1
ATOM 3391 C CA . ASN B 1 145 ? 5.652 5.941 17.094 1 75.56 145 ASN B CA 1
ATOM 3392 C C . ASN B 1 145 ? 5.629 4.637 16.312 1 75.56 145 ASN B C 1
ATOM 3394 O O . ASN B 1 145 ? 4.574 4.02 16.141 1 75.56 145 ASN B O 1
ATOM 3398 N N . ALA B 1 146 ? 6.82 4.258 15.852 1 74.5 146 ALA B N 1
ATOM 3399 C CA . ALA B 1 146 ? 6.957 3.021 15.078 1 74.5 146 ALA B CA 1
ATOM 3400 C C . ALA B 1 146 ? 6.488 1.817 15.891 1 74.5 146 ALA B C 1
ATOM 3402 O O . ALA B 1 146 ? 5.949 0.858 15.336 1 74.5 146 ALA B O 1
ATOM 3403 N N . ARG B 1 147 ? 6.699 1.879 17.141 1 79.31 147 ARG B N 1
ATOM 3404 C CA . ARG B 1 147 ? 6.309 0.774 18 1 79.31 147 ARG B CA 1
ATOM 3405 C C . ARG B 1 147 ? 4.793 0.607 18.031 1 79.31 147 ARG B C 1
ATOM 3407 O O . ARG B 1 147 ? 4.285 -0.516 18.078 1 79.31 147 ARG B O 1
ATOM 3414 N N . SER B 1 148 ? 4.156 1.729 17.984 1 81.25 148 SER B N 1
ATOM 3415 C CA . SER B 1 148 ? 2.699 1.685 17.969 1 81.25 148 SER B CA 1
ATOM 3416 C C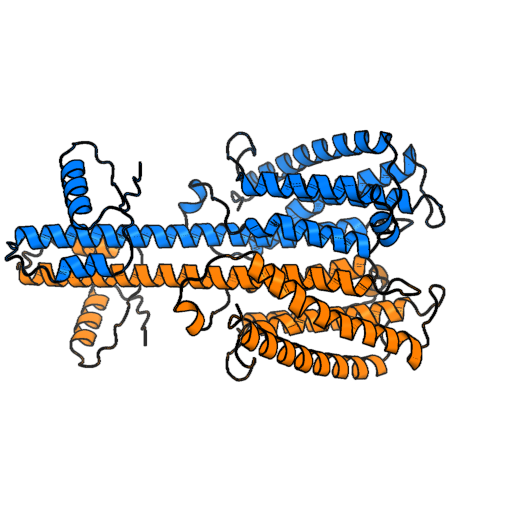 . SER B 1 148 ? 2.182 1.047 16.688 1 81.25 148 SER B C 1
ATOM 3418 O O . SER B 1 148 ? 1.232 0.26 16.719 1 81.25 148 SER B O 1
ATOM 3420 N N . ILE B 1 149 ? 2.848 1.325 15.617 1 80.56 149 ILE B N 1
ATOM 3421 C CA . ILE B 1 149 ? 2.459 0.767 14.32 1 80.56 149 ILE B CA 1
ATOM 3422 C C . ILE B 1 149 ? 2.705 -0.74 14.32 1 80.56 149 ILE B C 1
ATOM 3424 O O . ILE B 1 149 ? 1.848 -1.514 13.883 1 80.56 149 ILE B O 1
ATOM 3428 N N . ALA B 1 150 ? 3.832 -1.126 14.852 1 83.25 150 ALA B N 1
ATOM 3429 C CA . ALA B 1 150 ? 4.18 -2.543 14.906 1 83.25 150 ALA B CA 1
ATOM 3430 C C . ALA B 1 150 ? 3.195 -3.314 15.781 1 83.25 150 ALA B C 1
ATOM 3432 O O . ALA B 1 150 ? 2.77 -4.418 15.43 1 83.25 150 ALA B O 1
ATOM 3433 N N . ARG B 1 151 ? 2.885 -2.748 16.906 1 83.44 151 ARG B N 1
ATOM 3434 C CA . ARG B 1 151 ? 1.933 -3.385 17.812 1 83.44 151 ARG B CA 1
ATOM 3435 C C . ARG B 1 151 ? 0.566 -3.537 17.141 1 83.44 151 ARG B C 1
ATOM 3437 O O . ARG B 1 151 ? -0.079 -4.578 17.281 1 83.44 151 ARG B O 1
ATOM 3444 N N . PHE B 1 152 ? 0.226 -2.541 16.5 1 82.56 152 PHE B N 1
ATOM 3445 C CA . PHE B 1 152 ? -1.047 -2.559 15.781 1 82.56 152 PHE B CA 1
ATOM 3446 C C . PHE B 1 152 ? -1.062 -3.658 14.727 1 82.56 152 PHE B C 1
ATOM 3448 O O . PHE B 1 152 ? -2.037 -4.402 14.609 1 82.56 152 PHE B O 1
ATOM 3455 N N . MET B 1 153 ? -0.011 -3.791 13.984 1 81.62 153 MET B N 1
ATOM 3456 C CA . MET B 1 153 ? 0.119 -4.793 12.93 1 81.62 153 MET B CA 1
ATOM 3457 C C . MET B 1 153 ? 0.063 -6.203 13.508 1 81.62 153 MET B C 1
ATOM 3459 O O . MET B 1 153 ? -0.608 -7.078 12.961 1 81.62 153 MET B O 1
ATOM 3463 N N . ILE B 1 154 ? 0.709 -6.387 14.594 1 82.69 154 ILE B N 1
ATOM 3464 C CA . ILE B 1 154 ? 0.833 -7.715 15.18 1 82.69 154 ILE B CA 1
ATOM 3465 C C . ILE B 1 154 ? -0.5 -8.133 15.797 1 82.69 154 ILE B C 1
ATOM 3467 O O . ILE B 1 154 ? -0.894 -9.297 15.719 1 82.69 154 ILE B O 1
ATOM 3471 N N . PHE B 1 155 ? -1.174 -7.176 16.375 1 81.88 155 PHE B N 1
ATOM 3472 C CA . PHE B 1 155 ? -2.418 -7.496 17.062 1 81.88 155 PHE B CA 1
ATOM 3473 C C . PHE B 1 155 ? -3.564 -7.645 16.078 1 81.88 155 PHE B C 1
ATOM 3475 O O . PHE B 1 155 ? -4.398 -8.539 16.203 1 81.88 155 PHE B O 1
ATOM 3482 N N . LEU B 1 156 ? -3.623 -6.766 15.086 1 80.81 156 LEU B N 1
ATOM 3483 C CA . LEU B 1 156 ? -4.734 -6.789 14.141 1 80.81 156 LEU B CA 1
ATOM 3484 C C . LEU B 1 156 ? -4.418 -7.684 12.945 1 80.81 156 LEU B C 1
ATOM 3486 O O . LEU B 1 156 ? -5.324 -8.125 12.242 1 80.81 156 LEU B O 1
ATOM 3490 N N . GLY B 1 157 ? -3.146 -7.93 12.742 1 72.81 157 GLY B N 1
ATOM 3491 C CA . GLY B 1 157 ? -2.699 -8.68 11.578 1 72.81 157 GLY B CA 1
ATOM 3492 C C . GLY B 1 157 ? -3.303 -10.07 11.492 1 72.81 157 GLY B C 1
ATOM 3493 O O . GLY B 1 157 ? -3.887 -10.438 10.469 1 72.81 157 GLY B O 1
ATOM 3494 N N . PRO B 1 158 ? -3.342 -10.75 12.516 1 77.12 158 PRO B N 1
ATOM 3495 C CA . PRO B 1 158 ? -3.812 -12.133 12.453 1 77.12 158 PRO B CA 1
ATOM 3496 C C . PRO B 1 158 ? -5.336 -12.234 12.375 1 77.12 158 PRO B C 1
ATOM 3498 O O . PRO B 1 158 ? -5.871 -13.305 12.078 1 77.12 158 PRO B O 1
ATOM 3501 N N . THR B 1 159 ? -6.035 -11.156 12.523 1 80.88 159 THR B N 1
ATOM 3502 C CA . THR B 1 159 ? -7.492 -11.219 12.562 1 80.88 159 THR B CA 1
ATOM 3503 C C . THR B 1 159 ? -8.055 -11.602 11.203 1 80.88 159 THR B C 1
ATOM 3505 O O . THR B 1 159 ? -9.016 -12.375 11.109 1 80.88 159 THR B O 1
ATOM 3508 N N . TYR B 1 160 ? -7.406 -11.125 10.18 1 81.19 160 TYR B N 1
ATOM 3509 C CA . TYR B 1 160 ? -7.887 -11.391 8.828 1 81.19 160 TYR B CA 1
ATOM 3510 C C . TYR B 1 160 ? -7.578 -12.828 8.414 1 81.19 160 TYR B C 1
ATOM 3512 O O . TYR B 1 160 ? -8.328 -13.438 7.645 1 81.19 160 TYR B O 1
ATOM 3520 N N . SER B 1 161 ? -6.543 -13.398 8.969 1 84.25 161 SER B N 1
ATOM 3521 C CA . SER B 1 161 ? -6.074 -14.719 8.57 1 84.25 161 SER B CA 1
ATOM 3522 C C . SER B 1 161 ? -7.035 -15.812 9.031 1 84.25 161 SER B C 1
ATOM 3524 O O . SER B 1 161 ? -7.137 -16.859 8.391 1 84.25 161 SER B O 1
ATOM 3526 N N . VAL B 1 162 ? -7.734 -15.531 10.07 1 88.62 162 VAL B N 1
ATOM 3527 C CA . VAL B 1 162 ? -8.719 -16.484 10.578 1 88.62 162 VAL B CA 1
ATOM 3528 C C . VAL B 1 162 ? -9.781 -16.75 9.508 1 88.62 162 VAL B C 1
ATOM 3530 O O . VAL B 1 162 ? -10.172 -17.891 9.281 1 88.62 162 VAL B O 1
ATOM 3533 N N . PHE B 1 163 ? -10.125 -15.75 8.867 1 91.94 163 PHE B N 1
ATOM 3534 C CA . PHE B 1 163 ? -11.203 -15.898 7.898 1 91.94 163 PHE B CA 1
ATOM 3535 C C . PHE B 1 163 ? -10.664 -16.422 6.57 1 91.94 163 PHE B C 1
ATOM 3537 O O . PHE B 1 163 ? -11.414 -17.016 5.785 1 91.94 163 PHE B O 1
ATOM 3544 N N . ASP B 1 164 ? -9.414 -16.203 6.324 1 90.62 164 ASP B N 1
ATOM 3545 C CA . ASP B 1 164 ? -8.781 -16.875 5.199 1 90.62 164 ASP B CA 1
ATOM 3546 C C . ASP B 1 164 ? -8.797 -18.391 5.383 1 90.62 164 ASP B C 1
ATOM 3548 O O . ASP B 1 164 ? -9.07 -19.125 4.441 1 90.62 164 ASP B O 1
ATOM 3552 N N . ILE B 1 165 ? -8.539 -18.766 6.598 1 90.06 165 ILE B N 1
ATOM 3553 C CA . ILE B 1 165 ? -8.562 -20.203 6.918 1 90.06 165 ILE B CA 1
ATOM 3554 C C . ILE B 1 165 ? -9.984 -20.734 6.785 1 90.06 165 ILE B C 1
ATOM 3556 O O . ILE B 1 165 ? -10.195 -21.828 6.281 1 90.06 165 ILE B O 1
ATOM 3560 N N . CYS B 1 166 ? -10.922 -19.953 7.227 1 94.19 166 CYS B N 1
ATOM 3561 C CA . CYS B 1 166 ? -12.32 -20.344 7.066 1 94.19 166 CYS B CA 1
ATOM 3562 C C . CYS B 1 166 ? -12.664 -20.531 5.594 1 94.19 166 CYS B C 1
ATOM 3564 O O . CYS B 1 166 ? -13.352 -21.5 5.227 1 94.19 166 CYS B O 1
ATOM 3566 N N . THR B 1 167 ? -12.211 -19.609 4.785 1 95.06 167 THR B N 1
ATOM 3567 C CA . THR B 1 167 ? -12.469 -19.703 3.354 1 95.06 167 THR B CA 1
ATOM 3568 C C . THR B 1 167 ? -11.828 -20.969 2.779 1 95.06 167 THR B C 1
ATOM 3570 O O . THR B 1 167 ? -12.414 -21.641 1.937 1 95.06 167 THR B O 1
ATOM 3573 N N . PHE B 1 168 ? -10.672 -21.266 3.254 1 93.12 168 PHE B N 1
ATOM 3574 C CA . PHE B 1 168 ? -10.008 -22.5 2.83 1 93.12 168 PHE B CA 1
ATOM 3575 C C . PHE B 1 168 ? -10.828 -23.719 3.213 1 93.12 168 PHE B C 1
ATOM 3577 O O . PHE B 1 168 ? -11 -24.641 2.408 1 93.12 168 PHE B O 1
ATOM 3584 N N . LEU B 1 169 ? -11.32 -23.766 4.387 1 94.06 169 LEU B N 1
ATOM 3585 C CA . LEU B 1 169 ? -12.109 -24.891 4.867 1 94.06 169 LEU B CA 1
ATOM 3586 C C . LEU B 1 169 ? -13.414 -25.016 4.09 1 94.06 169 LEU B C 1
ATOM 3588 O O . LEU B 1 169 ? -13.891 -26.125 3.836 1 94.06 169 LEU B O 1
ATOM 3592 N N . ILE B 1 170 ? -13.961 -23.906 3.744 1 96.31 170 ILE B N 1
ATOM 3593 C CA . ILE B 1 170 ? -15.188 -23.906 2.951 1 96.31 170 ILE B CA 1
ATOM 3594 C C . ILE B 1 170 ? -14.891 -24.469 1.557 1 96.31 170 ILE B C 1
ATOM 3596 O O . ILE B 1 170 ? -15.688 -25.234 1.01 1 96.31 170 ILE B O 1
ATOM 3600 N N . ASN B 1 171 ? -13.781 -24.078 0.971 1 95.75 171 ASN B N 1
ATOM 3601 C CA . ASN B 1 171 ? -13.375 -24.625 -0.321 1 95.75 171 ASN B CA 1
ATOM 3602 C C . ASN B 1 171 ? -13.078 -26.109 -0.23 1 95.75 171 ASN B C 1
ATOM 3604 O O . ASN B 1 171 ? -13.391 -26.875 -1.153 1 95.75 171 ASN B O 1
ATOM 3608 N N . TRP B 1 172 ? -12.547 -26.547 0.878 1 93.69 172 TRP B N 1
ATOM 3609 C CA . TRP B 1 172 ? -12.086 -27.922 1.088 1 93.69 172 TRP B CA 1
ATOM 3610 C C . TRP B 1 172 ? -13.266 -28.859 1.321 1 93.69 172 TRP B C 1
ATOM 3612 O O . TRP B 1 172 ? -13.352 -29.922 0.708 1 93.69 172 TRP B O 1
ATOM 3622 N N . TYR B 1 173 ? -14.203 -28.516 2.145 1 94.94 173 TYR B N 1
ATOM 3623 C CA . TYR B 1 173 ? -15.242 -29.438 2.578 1 94.94 173 TYR B CA 1
ATOM 3624 C C . TYR B 1 173 ? -16.5 -29.297 1.723 1 94.94 173 TYR B C 1
ATOM 3626 O O . TYR B 1 173 ? -16.812 -30.188 0.93 1 94.94 173 TYR B O 1
ATOM 3634 N N . PRO B 1 174 ? -17.141 -28.156 1.806 1 94.44 174 PRO B N 1
ATOM 3635 C CA . PRO B 1 174 ? -18.375 -28.031 1.021 1 94.44 174 PRO B CA 1
ATOM 3636 C C . PRO B 1 174 ? -18.125 -28.094 -0.484 1 94.44 174 PRO B C 1
ATOM 3638 O O . PRO B 1 174 ? -18.906 -28.688 -1.225 1 94.44 174 PRO B O 1
ATOM 3641 N N . PHE B 1 175 ? -17.031 -27.562 -1.014 1 95.5 175 PHE B N 1
ATOM 3642 C CA . PHE B 1 175 ? -16.828 -27.453 -2.453 1 95.5 175 PHE B CA 1
ATOM 3643 C C . PHE B 1 175 ? -15.883 -28.547 -2.941 1 95.5 175 PHE B C 1
ATOM 3645 O O . PHE B 1 175 ? -15.734 -28.75 -4.148 1 95.5 175 PHE B O 1
ATOM 3652 N N . GLY B 1 176 ? -15.141 -29.172 -2.061 1 94 176 GLY B N 1
ATOM 3653 C CA . GLY B 1 176 ? -14.367 -30.359 -2.381 1 94 176 GLY B CA 1
ATOM 3654 C C . GLY B 1 176 ? -13.102 -30.062 -3.158 1 94 176 GLY B C 1
ATOM 3655 O O . GLY B 1 176 ? -12.625 -30.891 -3.93 1 94 176 GLY B O 1
ATOM 3656 N N . ILE B 1 177 ? -12.594 -28.891 -3.078 1 94.75 177 ILE B N 1
ATOM 3657 C CA . ILE B 1 177 ? -11.375 -28.516 -3.791 1 94.75 177 ILE B CA 1
ATOM 3658 C C . ILE B 1 177 ? -10.156 -28.812 -2.926 1 94.75 177 ILE B C 1
ATOM 3660 O O . ILE B 1 177 ? -9.742 -27.984 -2.115 1 94.75 177 ILE B O 1
ATOM 3664 N N . ARG B 1 178 ? -9.492 -29.891 -3.164 1 92.25 178 ARG B N 1
ATOM 3665 C CA . ARG B 1 178 ? -8.492 -30.359 -2.211 1 92.25 178 ARG B CA 1
ATOM 3666 C C . ARG B 1 178 ? -7.141 -30.562 -2.889 1 92.25 178 ARG B C 1
ATOM 3668 O O . ARG B 1 178 ? -6.152 -30.891 -2.23 1 92.25 178 ARG B O 1
ATOM 3675 N N . ASP B 1 179 ? -7.152 -30.344 -4.176 1 90.25 179 ASP B N 1
ATOM 3676 C CA . ASP B 1 179 ? -5.93 -30.625 -4.922 1 90.25 179 ASP B CA 1
ATOM 3677 C C . ASP B 1 179 ? -5.617 -29.5 -5.91 1 90.25 179 ASP B C 1
ATOM 3679 O O . ASP B 1 179 ? -6.527 -28.859 -6.438 1 90.25 179 ASP B O 1
ATOM 3683 N N . GLN B 1 180 ? -4.328 -29.328 -6.156 1 87.25 180 GLN B N 1
ATOM 3684 C CA . GLN B 1 180 ? -3.875 -28.281 -7.07 1 87.25 180 GLN B CA 1
ATOM 3685 C C . GLN B 1 180 ? -4.305 -28.578 -8.5 1 87.25 180 GLN B C 1
ATOM 3687 O O . GLN B 1 180 ? -4.453 -27.672 -9.312 1 87.25 180 GLN B O 1
ATOM 3692 N N . HIS B 1 181 ? -4.543 -29.797 -8.844 1 88.5 181 HIS B N 1
ATOM 3693 C CA . HIS B 1 181 ? -4.863 -30.203 -10.211 1 88.5 181 HIS B CA 1
ATOM 3694 C C . HIS B 1 181 ? -6.367 -30.188 -10.445 1 88.5 181 HIS B C 1
ATOM 3696 O O . HIS B 1 181 ? -6.824 -30.438 -11.562 1 88.5 181 HIS B O 1
ATOM 3702 N N . SER B 1 182 ? -7.094 -29.844 -9.422 1 91.75 182 SER B N 1
ATOM 3703 C CA . SER B 1 182 ? -8.539 -29.766 -9.57 1 91.75 182 SER B CA 1
ATOM 3704 C C . SER B 1 182 ? -8.93 -28.656 -10.555 1 91.75 182 SER B C 1
ATOM 3706 O O . SER B 1 182 ? -8.328 -27.578 -10.547 1 91.75 182 SER B O 1
ATOM 3708 N N . THR B 1 183 ? -9.883 -28.875 -11.375 1 92.56 183 THR B N 1
ATOM 3709 C CA . THR B 1 183 ? -10.375 -27.891 -12.336 1 92.56 183 THR B CA 1
ATOM 3710 C C . THR B 1 183 ? -11.133 -26.766 -11.625 1 92.56 183 THR B C 1
ATOM 3712 O O . THR B 1 183 ? -11.414 -25.734 -12.219 1 92.56 183 THR B O 1
ATOM 3715 N N . LEU B 1 184 ? -11.328 -26.969 -10.312 1 94.94 184 LEU B N 1
ATOM 3716 C CA . LEU B 1 184 ? -12.117 -25.984 -9.562 1 94.94 184 LEU B CA 1
ATOM 3717 C C . LEU B 1 184 ? -11.219 -25.047 -8.773 1 94.94 184 LEU B C 1
ATOM 3719 O O . LEU B 1 184 ? -11.703 -24.219 -8 1 94.94 184 LEU B O 1
ATOM 3723 N N . VAL B 1 185 ? -9.969 -25.094 -8.992 1 94.69 185 VAL B N 1
ATOM 3724 C CA . VAL B 1 185 ? -9.016 -24.25 -8.281 1 94.69 185 VAL B CA 1
ATOM 3725 C C . VAL B 1 185 ? -9.32 -22.781 -8.57 1 94.69 185 VAL B C 1
ATOM 3727 O O . VAL B 1 185 ? -9.297 -21.953 -7.656 1 94.69 185 VAL B O 1
ATOM 3730 N N . PRO B 1 186 ? -9.719 -22.453 -9.812 1 95.5 186 PRO B N 1
ATOM 3731 C CA . PRO B 1 186 ? -10.094 -21.047 -10.062 1 95.5 186 PRO B CA 1
ATOM 3732 C C . PRO B 1 186 ? -11.281 -20.609 -9.219 1 95.5 186 PRO B C 1
ATOM 3734 O O . PRO B 1 186 ? -11.352 -19.438 -8.805 1 95.5 186 PRO B O 1
ATOM 3737 N N . LEU B 1 187 ? -12.148 -21.516 -8.961 1 96.62 187 LEU B N 1
ATOM 3738 C CA . LEU B 1 187 ? -13.273 -21.219 -8.094 1 96.62 187 LEU B CA 1
ATOM 3739 C C . LEU B 1 187 ? -12.805 -20.922 -6.672 1 96.62 187 LEU B C 1
ATOM 3741 O O . LEU B 1 187 ? -13.258 -19.953 -6.051 1 96.62 187 LEU B O 1
ATOM 3745 N N . ALA B 1 188 ? -11.914 -21.734 -6.184 1 95.75 188 ALA B N 1
ATOM 3746 C CA . ALA B 1 188 ? -11.359 -21.531 -4.852 1 95.75 188 ALA B CA 1
ATOM 3747 C C . ALA B 1 188 ? -10.648 -20.172 -4.754 1 95.75 188 ALA B C 1
ATOM 3749 O O . ALA B 1 188 ? -10.789 -19.469 -3.758 1 95.75 188 ALA B O 1
ATOM 3750 N N . GLN B 1 189 ? -9.93 -19.812 -5.77 1 95.44 189 GLN B N 1
ATOM 3751 C CA . GLN B 1 189 ? -9.188 -18.562 -5.797 1 95.44 189 GLN B CA 1
ATOM 3752 C C . GLN B 1 189 ? -10.133 -17.359 -5.891 1 95.44 189 GLN B C 1
ATOM 3754 O O . GLN B 1 189 ? -9.867 -16.312 -5.312 1 95.44 189 GLN B O 1
ATOM 3759 N N . THR B 1 190 ? -11.156 -17.562 -6.582 1 97.5 190 THR B N 1
ATOM 3760 C CA . THR B 1 190 ? -12.172 -16.516 -6.668 1 97.5 190 THR B CA 1
ATOM 3761 C C . THR B 1 190 ? -12.828 -16.281 -5.309 1 97.5 190 THR B C 1
ATOM 3763 O O . THR B 1 190 ? -13.008 -15.141 -4.887 1 97.5 190 THR B O 1
ATOM 3766 N N . ASN B 1 191 ? -13.18 -17.375 -4.684 1 97.38 191 ASN B N 1
ATOM 3767 C CA . ASN B 1 191 ? -13.758 -17.266 -3.35 1 97.38 191 ASN B CA 1
ATOM 3768 C C . ASN B 1 191 ? -12.82 -16.547 -2.387 1 97.38 191 ASN B C 1
ATOM 3770 O O . ASN B 1 191 ? -13.258 -15.703 -1.605 1 97.38 191 ASN B O 1
ATOM 3774 N N . TRP B 1 192 ? -11.617 -16.875 -2.434 1 95.12 192 TRP B N 1
ATOM 3775 C CA . TRP B 1 192 ? -10.602 -16.266 -1.586 1 95.12 192 TRP B CA 1
ATOM 3776 C C . TRP B 1 192 ? -10.461 -14.781 -1.892 1 95.12 192 TRP B C 1
ATOM 3778 O O . TRP B 1 192 ? -10.344 -13.961 -0.977 1 95.12 192 TRP B O 1
ATOM 3788 N N . PHE B 1 193 ? -10.469 -14.484 -3.154 1 96.25 193 PHE B N 1
ATOM 3789 C CA . PHE B 1 193 ? -10.375 -13.094 -3.598 1 96.25 193 PHE B CA 1
ATOM 3790 C C . PHE B 1 193 ? -11.531 -12.273 -3.045 1 96.25 193 PHE B C 1
ATOM 3792 O O . PHE B 1 193 ? -11.328 -11.18 -2.506 1 96.25 193 PHE B O 1
ATOM 3799 N N . LEU B 1 194 ? -12.68 -12.781 -3.191 1 97.19 194 LEU B N 1
ATOM 3800 C CA . LEU B 1 194 ? -13.883 -12.078 -2.742 1 97.19 194 LEU B CA 1
ATOM 3801 C C . LEU B 1 194 ? -13.859 -11.875 -1.231 1 97.19 194 LEU B C 1
ATOM 3803 O O . LEU B 1 194 ? -14.07 -10.766 -0.747 1 97.19 194 LEU B O 1
ATOM 3807 N N . GLU B 1 195 ? -13.625 -12.93 -0.517 1 95.88 195 GLU B N 1
ATOM 3808 C CA . GLU B 1 195 ? -13.586 -12.852 0.94 1 95.88 195 GLU B CA 1
ATOM 3809 C C . GLU B 1 195 ? -12.523 -11.867 1.413 1 95.88 195 GLU B C 1
ATOM 3811 O O . GLU B 1 195 ? -12.797 -11 2.246 1 95.88 195 GLU B O 1
ATOM 3816 N N . GLY B 1 196 ? -11.367 -11.992 0.874 1 92.75 196 GLY B N 1
ATOM 3817 C CA . GLY B 1 196 ? -10.273 -11.117 1.262 1 92.75 196 GLY B CA 1
ATOM 3818 C C . GLY B 1 196 ? -10.531 -9.656 0.944 1 92.75 196 GLY B C 1
ATOM 3819 O O . GLY B 1 196 ? -10.289 -8.781 1.78 1 92.75 196 GLY B O 1
ATOM 3820 N N . ALA B 1 197 ? -10.977 -9.414 -0.235 1 94.5 197 ALA B N 1
ATOM 3821 C CA . ALA B 1 197 ? -11.234 -8.039 -0.665 1 94.5 197 ALA B CA 1
ATOM 3822 C C . ALA B 1 197 ? -12.328 -7.395 0.18 1 94.5 197 ALA B C 1
ATOM 3824 O O . ALA B 1 197 ? -12.18 -6.262 0.642 1 94.5 197 ALA B O 1
ATOM 3825 N N . ILE B 1 198 ? -13.32 -8.117 0.406 1 95 198 ILE B N 1
ATOM 3826 C CA . ILE B 1 198 ? -14.477 -7.566 1.109 1 95 198 ILE B CA 1
ATOM 3827 C C . ILE B 1 198 ? -14.125 -7.336 2.578 1 95 198 ILE B C 1
ATOM 3829 O O . ILE B 1 198 ? -14.438 -6.285 3.143 1 95 198 ILE B O 1
ATOM 3833 N N . THR B 1 199 ? -13.484 -8.234 3.207 1 91.19 199 THR B N 1
ATOM 3834 C CA . THR B 1 199 ? -13.109 -8.062 4.609 1 91.19 199 THR B CA 1
ATOM 3835 C C . THR B 1 199 ? -12.133 -6.902 4.77 1 91.19 199 THR B C 1
ATOM 3837 O O . THR B 1 199 ? -12.227 -6.133 5.727 1 91.19 199 THR B O 1
ATOM 3840 N N . GLN B 1 200 ? -11.234 -6.77 3.854 1 88.62 200 GLN B N 1
ATOM 3841 C CA . GLN B 1 200 ? -10.281 -5.668 3.914 1 88.62 200 GLN B CA 1
ATOM 3842 C C . GLN B 1 200 ? -10.984 -4.324 3.754 1 88.62 200 GLN B C 1
ATOM 3844 O O . GLN B 1 200 ? -10.578 -3.332 4.363 1 88.62 200 GLN B O 1
ATOM 3849 N N . LEU B 1 201 ? -11.953 -4.293 2.93 1 89.94 201 LEU B N 1
ATOM 3850 C CA . LEU B 1 201 ? -12.688 -3.049 2.719 1 89.94 201 LEU B CA 1
ATOM 3851 C C . LEU B 1 201 ? -13.523 -2.691 3.943 1 89.94 201 LEU B C 1
ATOM 3853 O O . LEU B 1 201 ? -13.617 -1.521 4.316 1 89.94 201 LEU B O 1
ATOM 3857 N N . PHE B 1 202 ? -14.039 -3.643 4.598 1 86.62 202 PHE B N 1
ATOM 3858 C CA . PHE B 1 202 ? -14.875 -3.398 5.766 1 86.62 202 PHE B CA 1
ATOM 3859 C C . PHE B 1 202 ? -14.031 -2.924 6.945 1 86.62 202 PHE B C 1
ATOM 3861 O O . PHE B 1 202 ? -14.508 -2.156 7.785 1 86.62 202 PHE B O 1
ATOM 3868 N N . ILE B 1 203 ? -12.836 -3.381 6.996 1 83.75 203 ILE B N 1
ATOM 3869 C CA . ILE B 1 203 ? -11.969 -2.986 8.102 1 83.75 203 ILE B CA 1
ATOM 3870 C C . ILE B 1 203 ? -11.742 -1.478 8.062 1 83.75 203 ILE B C 1
ATOM 3872 O O . ILE B 1 203 ? -11.57 -0.843 9.109 1 83.75 203 ILE B O 1
ATOM 3876 N N . ILE B 1 204 ? -11.719 -0.903 6.898 1 84.19 204 ILE B N 1
ATOM 3877 C CA . ILE B 1 204 ? -11.508 0.532 6.742 1 84.19 204 ILE B CA 1
ATOM 3878 C C . ILE B 1 204 ? -12.586 1.296 7.512 1 84.19 204 ILE B C 1
ATOM 3880 O O . ILE B 1 204 ? -12.289 2.281 8.195 1 84.19 204 ILE B O 1
ATOM 3884 N N . GLN B 1 205 ? -13.742 0.792 7.43 1 81.44 205 GLN B N 1
ATOM 3885 C CA . GLN B 1 205 ? -14.852 1.456 8.102 1 81.44 205 GLN B CA 1
ATOM 3886 C C . GLN B 1 205 ? -14.812 1.205 9.609 1 81.44 205 GLN B C 1
ATOM 3888 O O . GLN B 1 205 ? -15.164 2.086 10.398 1 81.44 205 GLN B O 1
ATOM 3893 N N . LEU B 1 206 ? -14.359 0.161 10.008 1 79.5 206 LEU B N 1
ATOM 3894 C CA . LEU B 1 206 ? -14.414 -0.243 11.406 1 79.5 206 LEU B CA 1
ATOM 3895 C C . LEU B 1 206 ? -13.297 0.425 12.203 1 79.5 206 LEU B C 1
ATOM 3897 O O . LEU B 1 206 ? -13.445 0.662 13.406 1 79.5 206 LEU B O 1
ATOM 3901 N N . LEU B 1 207 ? -12.258 0.788 11.586 1 76.44 207 LEU B N 1
ATOM 3902 C CA . LEU B 1 207 ? -11.094 1.266 12.32 1 76.44 207 LEU B CA 1
ATOM 3903 C C . LEU B 1 207 ? -11.047 2.791 12.336 1 76.44 207 LEU B C 1
ATOM 3905 O O . LEU B 1 207 ? -10.086 3.383 12.836 1 76.44 207 LEU B O 1
ATOM 3909 N N . GLN B 1 208 ? -12 3.445 11.859 1 73.19 208 GLN B N 1
ATOM 3910 C CA . GLN B 1 208 ? -11.984 4.902 11.773 1 73.19 208 GLN B CA 1
ATOM 3911 C C . GLN B 1 208 ? -12.172 5.535 13.148 1 73.19 208 GLN B C 1
ATOM 3913 O O . GLN B 1 208 ? -11.797 6.684 13.367 1 73.19 208 GLN B O 1
ATOM 3918 N N . THR B 1 209 ? -12.805 4.855 14.023 1 66.88 209 THR B N 1
ATOM 3919 C CA . THR B 1 209 ? -13.078 5.449 15.328 1 66.88 209 THR B CA 1
ATOM 3920 C C . THR B 1 209 ? -12.781 4.461 16.453 1 66.88 209 THR B C 1
ATOM 3922 O O . THR B 1 209 ? -12.812 3.246 16.234 1 66.88 209 THR B O 1
ATOM 3925 N N . GLY B 1 210 ? -12.25 5.004 17.469 1 64.81 210 GLY B N 1
ATOM 3926 C CA . GLY B 1 210 ? -12.07 4.184 18.656 1 64.81 210 GLY B CA 1
ATOM 3927 C C . GLY B 1 210 ? -13.375 3.785 19.312 1 64.81 210 GLY B C 1
ATOM 3928 O O . GLY B 1 210 ? -13.406 2.891 20.156 1 64.81 210 GLY B O 1
ATOM 3929 N N . LYS B 1 211 ? -14.305 4.441 18.922 1 64.88 211 LYS B N 1
ATOM 3930 C CA . LYS B 1 211 ? -15.633 4.168 19.469 1 64.88 211 LYS B CA 1
ATOM 3931 C C . LYS B 1 211 ? -16.375 3.125 18.625 1 64.88 211 LYS B C 1
ATOM 3933 O O . LYS B 1 211 ? -15.773 2.492 17.75 1 64.88 211 LYS B O 1
ATOM 3938 N N . ILE B 1 212 ? -17.469 2.701 19.156 1 58.69 212 ILE B N 1
ATOM 3939 C CA . ILE B 1 212 ? -18.281 1.785 18.359 1 58.69 212 ILE B CA 1
ATOM 3940 C C . ILE B 1 212 ? -18.625 2.438 17.016 1 58.69 212 ILE B C 1
ATOM 3942 O O . ILE B 1 212 ? -19.266 3.494 16.984 1 58.69 212 ILE B O 1
ATOM 3946 N N . PRO B 1 213 ? -18.062 1.808 15.93 1 56.84 213 PRO B N 1
ATOM 3947 C CA . PRO B 1 213 ? -18.312 2.383 14.609 1 56.84 213 PRO B CA 1
ATOM 3948 C C . PRO B 1 213 ? -19.797 2.498 14.273 1 56.84 213 PRO B C 1
ATOM 3950 O O . PRO B 1 213 ? -20.625 1.775 14.844 1 56.84 213 PRO B O 1
ATOM 3953 N N . ILE B 1 214 ? -20.25 3.371 13.422 1 55.66 214 ILE B N 1
ATOM 3954 C CA . ILE B 1 214 ? -21.562 3.592 12.836 1 55.66 214 ILE B CA 1
ATOM 3955 C C . ILE B 1 214 ? -22.484 4.211 13.875 1 55.66 214 ILE B C 1
ATOM 3957 O O . ILE B 1 214 ? -23.297 5.086 13.547 1 55.66 214 ILE B O 1
ATOM 3961 N N . ILE B 1 215 ? -22.234 3.766 15.172 1 52.44 215 ILE B N 1
ATOM 3962 C CA . ILE B 1 215 ? -23.203 4.227 16.172 1 52.44 215 ILE B CA 1
ATOM 3963 C C . ILE B 1 215 ? -22.703 5.52 16.797 1 52.44 215 ILE B C 1
ATOM 3965 O O . ILE B 1 215 ? -23.438 6.5 16.906 1 52.44 215 ILE B O 1
ATOM 3969 N N . GLN B 1 216 ? -21.5 5.527 17.328 1 54.34 216 GLN B N 1
ATOM 3970 C CA . GLN B 1 216 ? -21.047 6.641 18.156 1 54.34 216 GLN B CA 1
ATOM 3971 C C . GLN B 1 216 ? -20.234 7.637 17.344 1 54.34 216 GLN B C 1
ATOM 3973 O O . GLN B 1 216 ? -20.125 8.812 17.719 1 54.34 216 GLN B O 1
ATOM 3978 N N . SER B 1 217 ? -19.484 7.18 16.344 1 59.94 217 SER B N 1
ATOM 3979 C CA . SER B 1 217 ? -18.703 8.086 15.516 1 59.94 217 SER B CA 1
ATOM 3980 C C . SER B 1 217 ? -18.938 7.84 14.031 1 59.94 217 SER B C 1
ATOM 3982 O O . SER B 1 217 ? -19.172 6.707 13.609 1 59.94 217 SER B O 1
ATOM 3984 N N . ARG B 1 218 ? -19.406 8.898 13.422 1 60.09 218 ARG B N 1
ATOM 3985 C CA . ARG B 1 218 ? -19.797 8.75 12.031 1 60.09 218 ARG B CA 1
ATOM 3986 C C . ARG B 1 218 ? -18.594 8.695 11.109 1 60.09 218 ARG B C 1
ATOM 3988 O O . ARG B 1 218 ? -17.719 9.578 11.164 1 60.09 218 ARG B O 1
ATOM 3995 N N . VAL B 1 219 ? -18.391 7.488 10.641 1 68.75 219 VAL B N 1
ATOM 3996 C CA . VAL B 1 219 ? -17.484 7.379 9.5 1 68.75 219 VAL B CA 1
ATOM 3997 C C . VAL B 1 219 ? -17.844 8.422 8.453 1 68.75 219 VAL B C 1
ATOM 3999 O O . VAL B 1 219 ? -19.016 8.742 8.266 1 68.75 219 VAL B O 1
ATOM 4002 N N . SER B 1 220 ? -16.812 9.008 7.93 1 77.56 220 SER B N 1
ATOM 4003 C CA . SER B 1 220 ? -17.062 10.016 6.902 1 77.56 220 SER B CA 1
ATOM 4004 C C . SER B 1 220 ? -17.844 9.422 5.727 1 77.56 220 SER B C 1
ATOM 4006 O O . SER B 1 220 ? -17.656 8.258 5.371 1 77.56 220 SER B O 1
ATOM 4008 N N . VAL B 1 221 ? -18.703 10.102 5.227 1 79.06 221 VAL B N 1
ATOM 4009 C CA . VAL B 1 221 ? -19.562 9.703 4.109 1 79.06 221 VAL B CA 1
ATOM 4010 C C . VAL B 1 221 ? -18.688 9.344 2.904 1 79.06 221 VAL B C 1
ATOM 4012 O O . VAL B 1 221 ? -19.016 8.422 2.154 1 79.06 221 VAL B O 1
ATOM 4015 N N . SER B 1 222 ? -17.609 10.055 2.789 1 80.44 222 SER B N 1
ATOM 4016 C CA . SER B 1 222 ? -16.703 9.805 1.666 1 80.44 222 SER B CA 1
ATOM 4017 C C . SER B 1 222 ? -16.094 8.414 1.75 1 80.44 222 SER B C 1
ATOM 4019 O O . SER B 1 222 ? -16.031 7.699 0.749 1 80.44 222 SER B O 1
ATOM 4021 N N . ILE B 1 223 ? -15.711 8.047 2.891 1 83.88 223 ILE B N 1
ATOM 4022 C CA . ILE B 1 223 ? -15.086 6.742 3.078 1 83.88 223 ILE B CA 1
ATOM 4023 C C . ILE B 1 223 ? -16.125 5.641 2.861 1 83.88 223 ILE B C 1
ATOM 4025 O O . ILE B 1 223 ? -15.852 4.652 2.174 1 83.88 223 ILE B O 1
ATOM 4029 N N . VAL B 1 224 ? -17.328 5.84 3.363 1 85.44 224 VAL B N 1
ATOM 4030 C CA . VAL B 1 224 ? -18.391 4.848 3.213 1 85.44 224 VAL B CA 1
ATOM 4031 C C . VAL B 1 224 ? -18.766 4.715 1.739 1 85.44 224 VAL B C 1
ATOM 4033 O O . VAL B 1 224 ? -18.922 3.604 1.229 1 85.44 224 VAL B O 1
ATOM 4036 N N . ALA B 1 225 ? -18.891 5.832 1.129 1 87.56 225 ALA B N 1
ATOM 4037 C CA . ALA B 1 225 ? -19.281 5.824 -0.281 1 87.56 225 ALA B CA 1
ATOM 4038 C C . ALA B 1 225 ? -18.219 5.133 -1.134 1 87.56 225 ALA B C 1
ATOM 4040 O O . ALA B 1 225 ? -18.547 4.305 -1.988 1 87.56 225 ALA B O 1
ATOM 4041 N N . LEU B 1 226 ? -16.969 5.422 -0.85 1 88.5 226 LEU B N 1
ATOM 4042 C CA . LEU B 1 226 ? -15.883 4.852 -1.646 1 88.5 226 LEU B CA 1
ATOM 4043 C C . LEU B 1 226 ? -15.742 3.357 -1.382 1 88.5 226 LEU B C 1
ATOM 4045 O O . LEU B 1 226 ? -15.602 2.568 -2.318 1 88.5 226 LEU B O 1
ATOM 4049 N N . THR B 1 227 ? -15.773 2.953 -0.175 1 91 227 THR B N 1
ATOM 4050 C CA . THR B 1 227 ? -15.625 1.541 0.156 1 91 227 THR B CA 1
ATOM 4051 C C . THR B 1 227 ? -16.812 0.736 -0.374 1 91 227 THR B C 1
ATOM 4053 O O . THR B 1 227 ? -16.641 -0.406 -0.81 1 91 227 THR B O 1
ATOM 4056 N N . THR B 1 228 ? -18 1.351 -0.339 1 92.25 228 THR B N 1
ATOM 4057 C CA . THR B 1 228 ? -19.172 0.681 -0.886 1 92.25 228 THR B CA 1
ATOM 4058 C C . THR B 1 228 ? -19.062 0.535 -2.4 1 92.25 228 THR B C 1
ATOM 4060 O O . THR B 1 228 ? -19.359 -0.525 -2.953 1 92.25 228 THR B O 1
ATOM 4063 N N . LEU B 1 229 ? -18.641 1.576 -2.984 1 94.12 229 LEU B N 1
ATOM 4064 C CA . LEU B 1 229 ? -18.438 1.535 -4.43 1 94.12 229 LEU B CA 1
ATOM 4065 C C . LEU B 1 229 ? -17.438 0.461 -4.812 1 94.12 229 LEU B C 1
ATOM 4067 O O . LEU B 1 229 ? -17.688 -0.34 -5.719 1 94.12 229 LEU B O 1
ATOM 4071 N N . VAL B 1 230 ? -16.328 0.411 -4.145 1 95 230 VAL B N 1
ATOM 4072 C CA . VAL B 1 230 ? -15.289 -0.561 -4.438 1 95 230 VAL B CA 1
ATOM 4073 C C . VAL B 1 230 ? -15.789 -1.971 -4.137 1 95 230 VAL B C 1
ATOM 4075 O O . VAL B 1 230 ? -15.469 -2.918 -4.859 1 95 230 VAL B O 1
ATOM 4078 N N . SER B 1 231 ? -16.547 -2.105 -3.102 1 95.56 231 SER B N 1
ATOM 4079 C CA . SER B 1 231 ? -17.156 -3.402 -2.811 1 95.56 231 SER B CA 1
ATOM 4080 C C . SER B 1 231 ? -18.047 -3.871 -3.961 1 95.56 231 SER B C 1
ATOM 4082 O O . SER B 1 231 ? -18.031 -5.051 -4.324 1 95.56 231 SER B O 1
ATOM 4084 N N . GLY B 1 232 ? -18.812 -2.957 -4.496 1 96.12 232 GLY B N 1
ATOM 4085 C CA . GLY B 1 232 ? -19.625 -3.283 -5.664 1 96.12 232 GLY B CA 1
ATOM 4086 C C . GLY B 1 232 ? -18.797 -3.746 -6.848 1 96.12 232 GLY B C 1
ATOM 4087 O O . GLY B 1 232 ? -19.156 -4.703 -7.531 1 96.12 232 GLY B O 1
ATOM 4088 N N . ILE B 1 233 ? -17.688 -3.15 -7.066 1 95.94 233 ILE B N 1
ATOM 4089 C CA . ILE B 1 233 ? -16.781 -3.516 -8.148 1 95.94 233 ILE B CA 1
ATOM 4090 C C . ILE B 1 233 ? -16.219 -4.918 -7.898 1 95.94 233 ILE B C 1
ATOM 4092 O O . ILE B 1 233 ? -16.172 -5.742 -8.812 1 95.94 233 ILE B O 1
ATOM 4096 N N . VAL B 1 234 ? -15.828 -5.18 -6.672 1 96.5 234 VAL B N 1
ATOM 4097 C CA . VAL B 1 234 ? -15.273 -6.477 -6.293 1 96.5 234 VAL B CA 1
ATOM 4098 C C . VAL B 1 234 ? -16.281 -7.578 -6.59 1 96.5 234 VAL B C 1
ATOM 4100 O O . VAL B 1 234 ? -15.938 -8.617 -7.16 1 96.5 234 VAL B O 1
ATOM 4103 N N . PHE B 1 235 ? -17.531 -7.359 -6.344 1 96.56 235 PHE B N 1
ATOM 4104 C CA . PHE B 1 235 ? -18.578 -8.352 -6.574 1 96.56 235 PHE B CA 1
ATOM 4105 C C . PHE B 1 235 ? -18.844 -8.531 -8.062 1 96.56 235 PHE B C 1
ATOM 4107 O O . PHE B 1 235 ? -19.219 -9.617 -8.508 1 96.56 235 PHE B O 1
ATOM 4114 N N . ALA B 1 236 ? -18.594 -7.508 -8.812 1 96.5 236 ALA B N 1
ATOM 4115 C CA . ALA B 1 236 ? -18.922 -7.52 -10.242 1 96.5 236 ALA B CA 1
ATOM 4116 C C . ALA B 1 236 ? -17.812 -8.188 -11.047 1 96.5 236 ALA B C 1
ATOM 4118 O O . ALA B 1 236 ? -18.047 -8.711 -12.133 1 96.5 236 ALA B O 1
ATOM 4119 N N . ILE B 1 237 ? -16.656 -8.25 -10.57 1 96 237 ILE B N 1
ATOM 4120 C CA . ILE B 1 237 ? -15.461 -8.641 -11.32 1 96 237 ILE B CA 1
ATOM 4121 C C . ILE B 1 237 ? -15.625 -10.062 -11.844 1 96 237 ILE B C 1
ATOM 4123 O O . ILE B 1 237 ? -15.398 -10.328 -13.031 1 96 237 ILE B O 1
ATOM 4127 N N . PRO B 1 238 ? -16.047 -11.031 -11.008 1 96.19 238 PRO B N 1
ATOM 4128 C CA . PRO B 1 238 ? -16.156 -12.414 -11.492 1 96.19 238 PRO B CA 1
ATOM 4129 C C . PRO B 1 238 ? -17.203 -12.578 -12.586 1 96.19 238 PRO B C 1
ATOM 4131 O O . PRO B 1 238 ? -17.203 -13.578 -13.305 1 96.19 238 PRO B O 1
ATOM 4134 N N . TYR B 1 239 ? -18.031 -11.57 -12.797 1 95.94 239 TYR B N 1
ATOM 4135 C CA . TYR B 1 239 ? -19.125 -11.68 -13.75 1 95.94 239 TYR B CA 1
ATOM 4136 C C . TYR B 1 239 ? -18.812 -10.906 -15.023 1 95.94 239 TYR B C 1
ATOM 4138 O O . TYR B 1 239 ? -19.578 -10.977 -16 1 95.94 239 TYR B O 1
ATOM 4146 N N . ILE B 1 240 ? -17.812 -10.211 -15.047 1 94.94 240 ILE B N 1
ATOM 4147 C CA . ILE B 1 240 ? -17.359 -9.523 -16.25 1 94.94 240 ILE B CA 1
ATOM 4148 C C . ILE B 1 240 ? -16.406 -10.43 -17.031 1 94.94 240 ILE B C 1
ATOM 4150 O O . ILE B 1 240 ? -15.273 -10.672 -16.609 1 94.94 240 ILE B O 1
ATOM 4154 N N . PRO B 1 241 ? -16.766 -10.945 -18.125 1 92.62 241 PRO B N 1
ATOM 4155 C CA . PRO B 1 241 ? -16.047 -12.016 -18.828 1 92.62 241 PRO B CA 1
ATOM 4156 C C . PRO B 1 241 ? -14.594 -11.672 -19.109 1 92.62 241 PRO B C 1
ATOM 4158 O O . PRO B 1 241 ? -13.695 -12.461 -18.797 1 92.62 241 PRO B O 1
ATOM 4161 N N . LYS B 1 242 ? -14.281 -10.5 -19.656 1 90.94 242 LYS B N 1
ATOM 4162 C CA . LYS B 1 242 ? -12.906 -10.148 -20 1 90.94 242 LYS B CA 1
ATOM 4163 C C . LYS B 1 242 ? -12.031 -10.055 -18.75 1 90.94 242 LYS B C 1
ATOM 4165 O O . LYS B 1 242 ? -10.914 -10.578 -18.734 1 90.94 242 LYS B O 1
ATOM 4170 N N . LEU B 1 243 ? -12.539 -9.461 -17.719 1 90.5 243 LEU B N 1
ATOM 4171 C CA . LEU B 1 243 ? -11.773 -9.273 -16.5 1 90.5 243 LEU B CA 1
ATOM 4172 C C . LEU B 1 243 ? -11.633 -10.594 -15.742 1 90.5 243 LEU B C 1
ATOM 4174 O O . LEU B 1 243 ? -10.555 -10.898 -15.219 1 90.5 243 LEU B O 1
ATOM 4178 N N . SER B 1 244 ? -12.688 -11.328 -15.711 1 93.88 244 SER B N 1
ATOM 4179 C CA . SER B 1 244 ? -12.656 -12.625 -15.047 1 93.88 244 SER B CA 1
ATOM 4180 C C . SER B 1 244 ? -11.648 -13.562 -15.711 1 93.88 244 SER B C 1
ATOM 4182 O O . SER B 1 244 ? -10.922 -14.281 -15.023 1 93.88 244 SER B O 1
ATOM 4184 N N . ALA B 1 245 ? -11.57 -13.539 -17.031 1 91 245 ALA B N 1
ATOM 4185 C CA . ALA B 1 245 ? -10.648 -14.391 -17.766 1 91 245 ALA B CA 1
ATOM 4186 C C . ALA B 1 245 ? -9.203 -13.984 -17.516 1 91 245 ALA B C 1
ATOM 4188 O O . ALA B 1 245 ? -8.344 -14.836 -17.266 1 91 245 ALA B O 1
ATOM 4189 N N . VAL B 1 246 ? -8.992 -12.688 -17.5 1 88.12 246 VAL B N 1
ATOM 4190 C CA . VAL B 1 246 ? -7.637 -12.188 -17.297 1 88.12 246 VAL B CA 1
ATOM 4191 C C . VAL B 1 246 ? -7.156 -12.516 -15.883 1 88.12 246 VAL B C 1
ATOM 4193 O O . VAL B 1 246 ? -5.992 -12.867 -15.688 1 88.12 246 VAL B O 1
ATOM 4196 N N . LEU B 1 247 ? -8.086 -12.539 -14.969 1 92.31 247 LEU B N 1
ATOM 4197 C CA . LEU B 1 247 ? -7.727 -12.773 -13.57 1 92.31 247 LEU B CA 1
ATOM 4198 C C . LEU B 1 247 ? -7.801 -14.258 -13.227 1 92.31 247 LEU B C 1
ATOM 4200 O O . LEU B 1 247 ? -7.465 -14.656 -12.109 1 92.31 247 LEU B O 1
ATOM 4204 N N . GLY B 1 248 ? -8.242 -15.07 -14.172 1 91.56 248 GLY B N 1
ATOM 4205 C CA . GLY B 1 248 ? -8.328 -16.5 -13.945 1 91.56 248 GLY B CA 1
ATOM 4206 C C . GLY B 1 248 ? -9.383 -16.875 -12.922 1 91.56 248 GLY B C 1
ATOM 4207 O O . GLY B 1 248 ? -9.156 -17.75 -12.078 1 91.56 248 GLY B O 1
ATOM 4208 N N . MET B 1 249 ? -10.508 -16.219 -13.047 1 95.25 249 MET B N 1
ATOM 4209 C CA . MET B 1 249 ? -11.547 -16.438 -12.047 1 95.25 249 MET B CA 1
ATOM 4210 C C . MET B 1 249 ? -12.68 -17.281 -12.609 1 95.25 249 MET B C 1
ATOM 4212 O O . MET B 1 249 ? -12.789 -17.469 -13.82 1 95.25 249 MET B O 1
ATOM 4216 N N . SER B 1 250 ? -13.422 -17.875 -11.672 1 95.75 250 SER B N 1
ATOM 4217 C CA . SER B 1 250 ? -14.648 -18.609 -11.969 1 95.75 250 SER B CA 1
ATOM 4218 C C . SER B 1 250 ? -15.836 -18.016 -11.211 1 95.75 250 SER B C 1
ATOM 4220 O O . SER B 1 250 ? -15.672 -17.469 -10.117 1 95.75 250 SER B O 1
ATOM 4222 N N . ARG B 1 251 ? -17 -18.141 -11.82 1 95.19 251 ARG B N 1
ATOM 4223 C CA . ARG B 1 251 ? -18.188 -17.625 -11.156 1 95.19 251 ARG B CA 1
ATOM 4224 C C . ARG B 1 251 ? -18.438 -18.359 -9.844 1 95.19 251 ARG B C 1
ATOM 4226 O O . ARG B 1 251 ? -18.469 -19.594 -9.805 1 95.19 251 ARG B O 1
ATOM 4233 N N . PRO B 1 252 ? -18.531 -17.516 -8.844 1 96.62 252 PRO B N 1
ATOM 4234 C CA . PRO B 1 252 ? -18.766 -18.156 -7.551 1 96.62 252 PRO B CA 1
ATOM 4235 C C . PRO B 1 252 ? -20.125 -18.859 -7.488 1 96.62 252 PRO B C 1
ATOM 4237 O O . PRO B 1 252 ? -21.078 -18.422 -8.133 1 96.62 252 PRO B O 1
ATOM 4240 N N . LYS B 1 253 ? -20.188 -19.953 -6.77 1 96.62 253 LYS B N 1
ATOM 4241 C CA . LYS B 1 253 ? -21.469 -20.609 -6.508 1 96.62 253 LYS B CA 1
ATOM 4242 C C . LYS B 1 253 ? -22.344 -19.75 -5.59 1 96.62 253 LYS B C 1
ATOM 4244 O O . LYS B 1 253 ? -21.844 -19.125 -4.652 1 96.62 253 LYS B O 1
ATOM 4249 N N . PRO B 1 254 ? -23.609 -19.734 -5.805 1 95.62 254 PRO B N 1
ATOM 4250 C CA . PRO B 1 254 ? -24.5 -18.891 -5.008 1 95.62 254 PRO B CA 1
ATOM 4251 C C . PRO B 1 254 ? -24.406 -19.188 -3.512 1 95.62 254 PRO B C 1
ATOM 4253 O O . PRO B 1 254 ? -24.594 -18.297 -2.688 1 95.62 254 PRO B O 1
ATOM 4256 N N . GLU B 1 255 ? -24.094 -20.422 -3.131 1 96 255 GLU B N 1
ATOM 4257 C CA . GLU B 1 255 ? -23.984 -20.797 -1.728 1 96 255 GLU B CA 1
ATOM 4258 C C . GLU B 1 255 ? -22.844 -20.062 -1.038 1 96 255 GLU B C 1
ATOM 4260 O O . GLU B 1 255 ? -22.875 -19.844 0.175 1 96 255 GLU B O 1
ATOM 4265 N N . PHE B 1 256 ? -21.859 -19.734 -1.815 1 97.25 256 PHE B N 1
ATOM 4266 C CA . PHE B 1 256 ? -20.688 -19.094 -1.225 1 97.25 256 PHE B CA 1
ATOM 4267 C C . PHE B 1 256 ? -21.047 -17.734 -0.631 1 97.25 256 PHE B C 1
ATOM 4269 O O . PHE B 1 256 ? -20.453 -17.312 0.362 1 97.25 256 PHE B O 1
ATOM 4276 N N . TYR B 1 257 ? -22.031 -17.062 -1.218 1 96.75 257 TYR B N 1
ATOM 4277 C CA . TYR B 1 257 ? -22.391 -15.742 -0.736 1 96.75 257 TYR B CA 1
ATOM 4278 C C . TYR B 1 257 ? -23 -15.812 0.664 1 96.75 257 TYR B C 1
ATOM 4280 O O . TYR B 1 257 ? -22.875 -14.875 1.447 1 96.75 257 TYR B O 1
ATOM 4288 N N . GLY B 1 258 ? -23.656 -16.906 0.944 1 96.75 258 GLY B N 1
ATOM 4289 C CA . GLY B 1 258 ? -24.078 -17.125 2.318 1 96.75 258 GLY B CA 1
ATOM 4290 C C . GLY B 1 258 ? -22.906 -17.266 3.285 1 96.75 258 GLY B C 1
ATOM 4291 O O . GLY B 1 258 ? -22.922 -16.672 4.367 1 96.75 258 GLY B O 1
ATOM 4292 N N . PHE B 1 259 ? -21.953 -18.047 2.891 1 97.31 259 PHE B N 1
ATOM 4293 C CA . PHE B 1 259 ? -20.75 -18.203 3.695 1 97.31 259 PHE B CA 1
ATOM 4294 C C . PHE B 1 259 ? -20.031 -16.859 3.857 1 97.31 259 PHE B C 1
ATOM 4296 O O . PHE B 1 259 ? -19.562 -16.531 4.949 1 97.31 259 PHE B O 1
ATOM 4303 N N . LEU B 1 260 ? -19.969 -16.156 2.74 1 97.31 260 LEU B N 1
ATOM 4304 C CA . LEU B 1 260 ? -19.297 -14.859 2.756 1 97.31 260 LEU B CA 1
ATOM 4305 C C . LEU B 1 260 ? -19.969 -13.906 3.734 1 97.31 260 LEU B C 1
ATOM 4307 O O . LEU B 1 260 ? -19.297 -13.219 4.508 1 97.31 260 LEU B O 1
ATOM 4311 N N . ALA B 1 261 ? -21.266 -13.859 3.707 1 96.5 261 ALA B N 1
ATOM 4312 C CA . ALA B 1 261 ? -22.016 -13.008 4.625 1 96.5 261 ALA B CA 1
ATOM 4313 C C . ALA B 1 261 ? -21.719 -13.383 6.078 1 96.5 261 ALA B C 1
ATOM 4315 O O . ALA B 1 261 ? -21.516 -12.508 6.918 1 96.5 261 ALA B O 1
ATOM 4316 N N . ALA B 1 262 ? -21.703 -14.625 6.355 1 96.81 262 ALA B N 1
ATOM 4317 C CA . ALA B 1 262 ? -21.406 -15.102 7.703 1 96.81 262 ALA B CA 1
ATOM 4318 C C . ALA B 1 262 ? -19.984 -14.719 8.117 1 96.81 262 ALA B C 1
ATOM 4320 O O . ALA B 1 262 ? -19.75 -14.312 9.258 1 96.81 262 ALA B O 1
ATOM 4321 N N . MET B 1 263 ? -19.094 -14.82 7.207 1 95.94 263 MET B N 1
ATOM 4322 C CA . MET B 1 263 ? -17.703 -14.5 7.5 1 95.94 263 MET B CA 1
ATOM 4323 C C . MET B 1 263 ? -17.531 -13 7.738 1 95.94 263 MET B C 1
ATOM 4325 O O . MET B 1 263 ? -16.766 -12.594 8.617 1 95.94 263 MET B O 1
ATOM 4329 N N . VAL B 1 264 ? -18.203 -12.242 6.938 1 93.88 264 VAL B N 1
ATOM 4330 C CA . VAL B 1 264 ? -18.109 -10.797 7.113 1 93.88 264 VAL B CA 1
ATOM 4331 C C . VAL B 1 264 ? -18.672 -10.414 8.484 1 93.88 264 VAL B C 1
ATOM 4333 O O . VAL B 1 264 ? -18.062 -9.609 9.195 1 93.88 264 VAL B O 1
ATOM 4336 N N . MET B 1 265 ? -19.75 -10.984 8.867 1 93.94 265 MET B N 1
ATOM 4337 C CA . MET B 1 265 ? -20.328 -10.727 10.18 1 93.94 265 MET B CA 1
ATOM 4338 C C . MET B 1 265 ? -19.375 -11.18 11.289 1 93.94 265 MET B C 1
ATOM 4340 O O . MET B 1 265 ? -19.172 -10.461 12.266 1 93.94 265 MET B O 1
ATOM 4344 N N . GLY B 1 266 ? -18.844 -12.367 11.141 1 94.56 266 GLY B N 1
ATOM 4345 C CA . GLY B 1 266 ? -17.859 -12.844 12.094 1 94.56 266 GLY B CA 1
ATOM 4346 C C . GLY B 1 266 ? -16.641 -11.945 12.188 1 94.56 266 GLY B C 1
ATOM 4347 O O . GLY B 1 266 ? -16.094 -11.742 13.266 1 94.56 266 GLY B O 1
ATOM 4348 N N . TYR B 1 267 ? -16.266 -11.445 11.062 1 92.5 267 TYR B N 1
ATOM 4349 C CA . TYR B 1 267 ? -15.102 -10.562 11 1 92.5 267 TYR B CA 1
ATOM 4350 C C . TYR B 1 267 ? -15.359 -9.273 11.781 1 92.5 267 TYR B C 1
ATOM 4352 O O . TYR B 1 267 ? -14.492 -8.812 12.531 1 92.5 267 TYR B O 1
ATOM 4360 N N . VAL B 1 268 ? -16.5 -8.703 11.586 1 89 268 VAL B N 1
ATOM 4361 C CA . VAL B 1 268 ? -16.875 -7.473 12.273 1 89 268 VAL B CA 1
ATOM 4362 C C . VAL B 1 268 ? -16.844 -7.699 13.789 1 89 268 VAL B C 1
ATOM 4364 O O . VAL B 1 268 ? -16.297 -6.883 14.531 1 89 268 VAL B O 1
ATOM 4367 N N . ILE B 1 269 ? -17.328 -8.781 14.164 1 91.62 269 ILE B N 1
ATOM 4368 C CA . ILE B 1 269 ? -17.391 -9.109 15.586 1 91.62 269 ILE B CA 1
ATOM 4369 C C . ILE B 1 269 ? -15.969 -9.32 16.109 1 91.62 269 ILE B C 1
ATOM 4371 O O . ILE B 1 269 ? -15.609 -8.781 17.172 1 91.62 269 ILE B O 1
ATOM 4375 N N . LEU B 1 270 ? -15.211 -10.039 15.406 1 91.75 270 LEU B N 1
ATOM 4376 C CA . LEU B 1 270 ? -13.852 -10.336 15.852 1 91.75 270 LEU B CA 1
ATOM 4377 C C . LEU B 1 270 ? -13.016 -9.062 15.945 1 91.75 270 LEU B C 1
ATOM 4379 O O . LEU B 1 270 ? -12.297 -8.859 16.922 1 91.75 270 LEU B O 1
ATOM 4383 N N . VAL B 1 271 ? -13.062 -8.266 14.953 1 87.31 271 VAL B N 1
ATOM 4384 C CA . VAL B 1 271 ? -12.305 -7.02 14.938 1 87.31 271 VAL B CA 1
ATOM 4385 C C . VAL B 1 271 ? -12.734 -6.137 16.109 1 87.31 271 VAL B C 1
ATOM 4387 O O . VAL B 1 271 ? -11.898 -5.488 16.75 1 87.31 271 VAL B O 1
ATOM 4390 N N . HIS B 1 272 ? -14.008 -6.09 16.375 1 85.31 272 HIS B N 1
ATOM 4391 C CA . HIS B 1 272 ? -14.508 -5.312 17.516 1 85.31 272 HIS B CA 1
ATOM 4392 C C . HIS B 1 272 ? -13.93 -5.828 18.828 1 85.31 272 HIS B C 1
ATOM 4394 O O . HIS B 1 272 ? -13.5 -5.043 19.672 1 85.31 272 HIS B O 1
ATOM 4400 N N . ILE B 1 273 ? -13.938 -7.09 18.969 1 89.06 273 ILE B N 1
ATOM 4401 C CA . ILE B 1 273 ? -13.406 -7.703 20.172 1 89.06 273 ILE B CA 1
ATOM 4402 C C . ILE B 1 273 ? -11.922 -7.371 20.312 1 89.06 273 ILE B C 1
ATOM 4404 O O . ILE B 1 273 ? -11.469 -6.961 21.391 1 89.06 273 ILE B O 1
ATOM 4408 N N . VAL B 1 274 ? -11.195 -7.535 19.25 1 87.62 274 VAL B N 1
ATOM 4409 C CA . VAL B 1 274 ? -9.758 -7.281 19.266 1 87.62 274 VAL B CA 1
ATOM 4410 C C . VAL B 1 274 ? -9.5 -5.805 19.547 1 87.62 274 VAL B C 1
ATOM 4412 O O . VAL B 1 274 ? -8.562 -5.461 20.281 1 87.62 274 VAL B O 1
ATOM 4415 N N . LYS B 1 275 ? -10.266 -4.977 18.969 1 84.19 275 LYS B N 1
ATOM 4416 C CA . LYS B 1 275 ? -10.148 -3.539 19.188 1 84.19 275 LYS B CA 1
ATOM 4417 C C . LYS B 1 275 ? -10.352 -3.197 20.656 1 84.19 275 LYS B C 1
ATOM 4419 O O . LYS B 1 275 ? -9.578 -2.424 21.234 1 84.19 2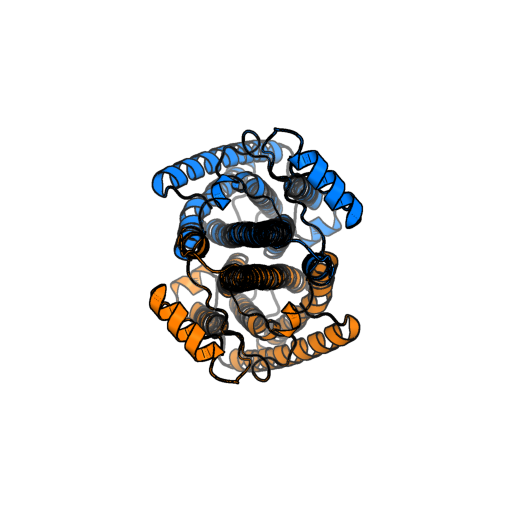75 LYS B O 1
ATOM 4424 N N . VAL B 1 276 ? -11.344 -3.725 21.25 1 83.88 276 VAL B N 1
ATOM 4425 C CA . VAL B 1 276 ? -11.656 -3.467 22.656 1 83.88 276 VAL B CA 1
ATOM 4426 C C . VAL B 1 276 ? -10.516 -3.977 23.531 1 83.88 276 VAL B C 1
ATOM 4428 O O . VAL B 1 276 ? -10.086 -3.293 24.469 1 83.88 276 VAL B O 1
ATOM 4431 N N . ILE B 1 277 ? -10.07 -5.129 23.266 1 87.44 277 ILE B N 1
ATOM 4432 C CA . ILE B 1 277 ? -8.969 -5.703 24.016 1 87.44 277 ILE B CA 1
ATOM 4433 C C . ILE B 1 277 ? -7.73 -4.824 23.875 1 87.44 277 ILE B C 1
ATOM 4435 O O . ILE B 1 277 ? -7.031 -4.555 24.859 1 87.44 277 ILE B O 1
ATOM 4439 N N . TYR B 1 278 ? -7.473 -4.426 22.656 1 85.38 278 TYR B N 1
ATOM 4440 C CA . TYR B 1 278 ? -6.328 -3.562 22.375 1 85.38 278 TYR B CA 1
ATOM 4441 C C . TYR B 1 278 ? -6.426 -2.26 23.172 1 85.38 278 TYR B C 1
ATOM 4443 O O . TYR B 1 278 ? -5.445 -1.811 23.766 1 85.38 278 TYR B O 1
ATOM 4451 N N . GLN B 1 279 ? -7.547 -1.625 23.188 1 81.75 279 GLN B N 1
ATOM 4452 C CA . GLN B 1 279 ? -7.754 -0.358 23.875 1 81.75 279 GLN B CA 1
ATOM 4453 C C . GLN B 1 279 ? -7.602 -0.525 25.391 1 81.75 279 GLN B C 1
ATOM 4455 O O . GLN B 1 279 ? -7.102 0.372 26.078 1 81.75 279 GLN B O 1
ATOM 4460 N N . HIS B 1 280 ? -8.055 -1.61 25.828 1 83 280 HIS B N 1
ATOM 4461 C CA . HIS B 1 280 ? -7.934 -1.877 27.266 1 83 280 HIS B CA 1
ATOM 4462 C C . HIS B 1 280 ? -6.484 -2.127 27.656 1 83 280 HIS B C 1
ATOM 4464 O O . HIS B 1 280 ? -6.047 -1.702 28.719 1 83 280 HIS B O 1
ATOM 4470 N N . MET B 1 281 ? -5.828 -2.768 26.828 1 82.56 281 MET B N 1
ATOM 4471 C CA . MET B 1 281 ? -4.449 -3.145 27.125 1 82.56 281 MET B CA 1
ATOM 4472 C C . MET B 1 281 ? -3.51 -1.957 26.953 1 82.56 281 MET B C 1
ATOM 4474 O O . MET B 1 281 ? -2.6 -1.761 27.766 1 82.56 281 MET B O 1
ATOM 4478 N N . PHE B 1 282 ? -3.684 -1.163 25.891 1 77.88 282 PHE B N 1
ATOM 4479 C CA . PHE B 1 282 ? -2.686 -0.15 25.562 1 77.88 282 PHE B CA 1
ATOM 4480 C C . PHE B 1 282 ? -3.252 1.251 25.766 1 77.88 282 PHE B C 1
ATOM 4482 O O . PHE B 1 282 ? -2.516 2.238 25.719 1 77.88 282 PHE B O 1
ATOM 4489 N N . LYS B 1 283 ? -4.465 1.422 26.047 1 67.62 283 LYS B N 1
ATOM 4490 C CA . LYS B 1 283 ? -5.133 2.695 26.297 1 67.62 283 LYS B CA 1
ATOM 4491 C C . LYS B 1 283 ? -4.941 3.66 25.141 1 67.62 283 LYS B C 1
ATOM 4493 O O . LYS B 1 283 ? -4.762 4.863 25.344 1 67.62 283 LYS B O 1
ATOM 4498 N N . GLU B 1 284 ? -4.535 2.984 24.078 1 69.62 284 GLU B N 1
ATOM 4499 C CA . GLU B 1 284 ? -4.363 3.766 22.859 1 69.62 284 GLU B CA 1
ATOM 4500 C C . GLU B 1 284 ? -4.996 3.068 21.656 1 69.62 284 GLU B C 1
ATOM 4502 O O . GLU B 1 284 ? -5.062 1.838 21.609 1 69.62 284 GLU B O 1
ATOM 4507 N N . TRP B 1 285 ? -5.75 3.789 20.969 1 61.03 285 TRP B N 1
ATOM 4508 C CA . TRP B 1 285 ? -6.25 3.166 19.75 1 61.03 285 TRP B CA 1
ATOM 4509 C C . TRP B 1 285 ? -5.473 3.654 18.531 1 61.03 285 TRP B C 1
ATOM 4511 O O . TRP B 1 285 ? -5.02 2.85 17.719 1 61.03 285 TRP B O 1
ATOM 4521 N N . LEU B 1 286 ? -5.562 5.133 18.312 1 60.06 286 LEU B N 1
ATOM 4522 C CA . LEU B 1 286 ? -4.949 5.684 17.109 1 60.06 286 LEU B CA 1
ATOM 4523 C C . LEU B 1 286 ? -3.621 6.359 17.422 1 60.06 286 LEU B C 1
ATOM 4525 O O . LEU B 1 286 ? -3.455 6.918 18.516 1 60.06 286 LEU B O 1
#

Solvent-accessible surface area (backbone atoms only — not comparable to full-atom values): 31651 Å² total; per-residue (Å²): 122,70,56,81,58,90,57,60,76,68,56,43,48,52,49,47,51,50,48,65,66,43,85,67,84,69,72,61,58,59,78,64,77,68,71,60,57,64,51,54,62,60,64,61,73,64,86,47,52,72,67,50,45,52,50,50,49,50,49,50,42,49,49,44,49,46,51,26,50,48,29,45,48,52,28,49,38,37,48,54,22,42,50,51,41,51,42,50,56,48,21,50,39,52,18,53,43,58,46,64,66,51,94,56,73,47,76,59,49,52,44,63,46,50,32,50,46,49,42,55,50,46,65,48,47,67,57,42,38,75,46,85,66,65,68,80,64,66,72,49,91,83,75,94,49,70,66,57,44,51,50,48,28,65,66,54,16,58,61,59,29,56,53,49,50,49,48,49,49,46,32,37,61,84,66,58,53,72,45,61,83,43,88,51,45,34,36,45,24,32,52,40,48,50,50,50,48,49,50,56,46,49,47,61,59,49,67,70,38,90,50,59,52,77,74,76,37,76,66,54,66,66,52,52,52,42,37,49,52,50,46,52,49,61,71,44,40,51,73,36,66,72,59,12,58,75,54,52,43,32,69,74,58,76,68,52,56,56,53,45,52,52,48,48,52,50,46,55,53,48,52,50,51,51,49,51,51,43,32,70,73,64,73,48,80,130,120,68,54,80,59,90,56,60,75,68,55,44,49,50,50,46,49,49,48,65,66,42,85,66,84,69,72,62,58,59,78,65,78,69,71,60,58,65,50,54,62,60,64,60,74,65,87,47,51,73,65,51,46,51,50,50,50,50,49,51,42,50,47,45,49,47,50,26,50,48,28,43,47,51,27,48,37,37,48,53,21,42,50,51,41,51,42,49,55,48,20,52,40,52,17,53,43,57,43,63,67,51,93,56,74,47,77,59,51,51,44,63,45,51,34,50,43,50,41,54,50,47,64,47,47,69,56,41,39,74,45,86,66,65,67,80,64,68,73,48,91,79,75,95,48,71,65,57,42,51,51,47,27,64,67,54,15,58,60,60,28,56,54,48,51,49,49,49,50,46,31,37,60,84,66,57,53,73,46,60,84,44,89,51,45,33,36,45,24,31,52,40,48,50,51,51,46,48,50,57,48,51,47,60,58,50,66,70,40,91,49,59,51,77,75,76,38,77,65,53,64,67,53,53,53,43,35,50,52,52,48,52,50,60,68,44,40,50,73,35,65,72,59,12,58,74,53,53,42,32,68,73,59,76,68,51,56,57,53,46,53,52,47,47,52,50,47,55,52,48,52,51,52,51,51,52,51,43,32,69,73,63,75,46,79,129

InterPro domains:
  IPR006068 Cation-transporting P-type ATPase, C-terminal [PF00689] (107-277)
  IPR006415 P-type ATPase, subfamily IIIB [PR01836] (84-99)
  IPR006415 P-type ATPase, subfamily IIIB [PR01836] (131-144)
  IPR006415 P-type ATPase, subfamily IIIB [PR01836] (151-167)
  IPR006415 P-type ATPase, subfamily IIIB [PR01836] (188-209)
  IPR023214 HAD superfamily [G3DSA:3.40.50.1000] (9-68)
  IPR023298 P-type ATPase, transmembrane domain superfamily [SSF81665] (76-283)
  IPR036412 HAD-like superfamily [SSF56784] (3-77)
  IPR050510 Cation transport ATPase (P-type) [PTHR43294] (4-120)

pLDDT: mean 73.73, std 22.34, range [23.31, 97.56]

Nearest PDB structures (foldseek):
  8uyb-assembly1_A  TM=7.421E-01  e=1.351E-13  Escherichia coli K-12
  8qmp-assembly1_A  TM=6.266E-01  e=1.159E-02  Arabidopsis thaliana
  6xms-assembly1_A  TM=6.299E-01  e=3.321E-02  Saccharomyces cerevisiae S288C
  8op6-assembly1_A  TM=5.731E-01  e=2.101E-02  Thermochaetoides thermophila
  8op5-assembly1_A  TM=5.126E-01  e=4.575E-02  Thermochaetoides thermophila